Protein AF-A0A7Y4RQL2-F1 (afdb_monomer)

Radius of gyration: 29.41 Å; Cα contacts (8 Å, |Δi|>4): 1124; chains: 1; bounding box: 58×119×72 Å

Mean predicted aligned error: 14.34 Å

pLDDT: mean 85.45, std 18.75, range [24.0, 98.69]

Solvent-accessible surface area (backbone atoms only — not comparable to full-atom values): 28430 Å² total; per-residue (Å²): 133,89,80,91,84,88,82,89,78,91,75,82,89,77,71,89,72,71,66,81,83,72,71,76,50,40,63,59,29,35,27,60,57,38,52,73,63,15,44,59,42,26,51,52,48,31,70,78,33,82,79,41,54,70,37,34,44,52,51,11,51,55,24,45,24,48,59,38,48,69,60,11,48,55,31,29,49,57,40,32,74,76,41,75,80,45,61,69,46,49,52,50,48,25,50,46,26,48,75,69,65,39,31,62,61,17,13,54,42,28,40,76,71,71,36,50,24,60,12,51,42,31,58,64,57,76,54,69,74,45,73,50,52,50,56,73,90,32,30,78,38,58,39,52,81,77,30,65,31,54,25,32,67,34,30,41,66,85,38,83,36,36,29,33,46,19,32,77,30,35,49,31,32,26,10,52,67,49,34,58,76,62,63,46,47,74,42,42,74,53,73,51,74,30,43,49,63,26,71,41,69,37,29,33,28,34,40,65,31,42,33,49,77,31,35,34,39,28,42,38,67,28,34,32,35,84,33,67,84,47,13,69,35,44,48,67,36,77,35,40,24,34,46,10,32,58,59,45,64,66,31,30,28,29,45,22,48,30,55,41,25,43,35,39,29,64,74,73,98,72,82,70,90,91,51,49,77,40,69,36,31,36,50,87,88,30,41,40,27,33,64,31,29,49,61,87,40,79,30,25,30,31,48,25,41,58,59,68,43,83,72,30,20,38,23,43,23,72,69,43,40,63,76,55,65,54,73,72,70,84,71,62,44,83,45,70,40,88,37,42,83,26,64,27,27,66,34,63,39,70,34,44,30,47,78,94,48,71,46,60,66,36,37,24,33,40,62,43,43,36,70,68,59,31,52,69,79,61,33,44,36,35,27,37,36,25,53,38,70,42,41,66,18,22,43,30,45,37,64,83,83,22,31,38,37,40,38,75,24,95,36,75,68,76,74,78,71,72,87,73,83,72,80,89,73,92,67,83,78,76,81,78,76,81,60,63,52,71,69,54,49,50,52,48,51,53,51,52,53,48,29,59,73,71,67,42,29,85,71,44,53,88,49,34,28,76,66,31,42,74,73,56,36,36,69,56,53,41,53,54,50,53,52,45,33,71,75,33,36,60,75,76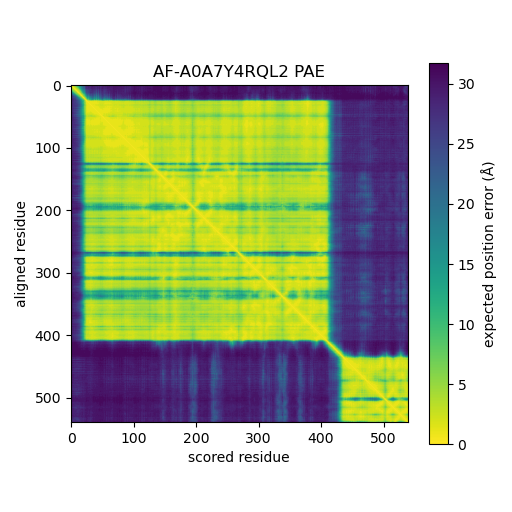,44,78,50,81,65,45,80,48,81,55,101,87,38,47,31,35,37,32,39,31,34,28,73,71,46,44,34,30,38,34,40,29,24,49,72,83,60,28,31,67,43,78,47,80,42,79,110

Structure (mmCIF, N/CA/C/O backbone):
data_AF-A0A7Y4RQL2-F1
#
_entry.id   AF-A0A7Y4RQL2-F1
#
loop_
_atom_site.group_PDB
_atom_site.id
_atom_site.type_symbol
_atom_site.label_atom_id
_atom_site.label_alt_id
_atom_site.label_comp_id
_atom_site.label_asym_id
_atom_site.label_entity_id
_atom_site.label_seq_id
_atom_site.pdbx_PDB_ins_code
_atom_site.Cartn_x
_atom_site.Cartn_y
_atom_site.Cartn_z
_atom_site.occupancy
_atom_site.B_iso_or_equiv
_atom_site.auth_seq_id
_atom_site.auth_comp_id
_atom_site.auth_asym_id
_atom_site.auth_atom_id
_atom_site.pdbx_PDB_model_num
ATOM 1 N N . MET A 1 1 ? 29.238 83.736 -7.636 1.00 33.66 1 MET A N 1
ATOM 2 C CA . MET A 1 1 ? 28.110 84.205 -8.474 1.00 33.66 1 MET A CA 1
ATOM 3 C C . MET A 1 1 ? 27.602 83.033 -9.298 1.00 33.66 1 MET A C 1
ATOM 5 O O . MET A 1 1 ? 28.426 82.498 -10.015 1.00 33.66 1 MET A O 1
ATOM 9 N N . ARG A 1 2 ? 26.288 82.730 -9.211 1.00 33.62 2 ARG A N 1
ATOM 10 C CA . ARG A 1 2 ? 25.437 82.003 -10.197 1.00 33.62 2 ARG A CA 1
ATOM 11 C C . ARG A 1 2 ? 25.857 80.539 -10.494 1.00 33.62 2 ARG A C 1
ATOM 13 O O . ARG A 1 2 ? 27.003 80.298 -10.807 1.00 33.62 2 ARG A O 1
ATOM 20 N N . GLY A 1 3 ? 25.048 79.481 -10.431 1.00 26.36 3 GLY A N 1
ATOM 21 C CA . GLY A 1 3 ? 23.596 79.291 -10.412 1.00 26.36 3 GLY A CA 1
ATOM 22 C C . GLY A 1 3 ? 23.210 78.255 -11.488 1.00 26.36 3 GLY A C 1
ATOM 23 O O . GLY A 1 3 ? 23.439 78.557 -12.649 1.00 26.36 3 GLY A O 1
ATOM 24 N N . LEU A 1 4 ? 22.587 77.128 -11.076 1.00 28.66 4 LEU A N 1
ATOM 25 C CA . LEU A 1 4 ? 21.715 76.196 -11.850 1.00 28.66 4 LEU A CA 1
ATOM 26 C C . LEU A 1 4 ? 22.382 75.427 -13.037 1.00 28.66 4 LEU A C 1
ATOM 28 O O . LEU A 1 4 ? 23.220 75.975 -13.730 1.00 28.66 4 LEU A O 1
ATOM 32 N N . VAL A 1 5 ? 22.136 74.144 -13.352 1.00 25.97 5 VAL A N 1
ATOM 33 C CA . VAL A 1 5 ? 20.875 73.435 -13.661 1.00 25.97 5 VAL A CA 1
ATOM 34 C C . VAL A 1 5 ? 21.114 71.908 -13.638 1.00 25.97 5 VAL A C 1
ATOM 36 O O . VAL A 1 5 ? 22.129 71.427 -14.134 1.00 25.97 5 VAL A O 1
ATOM 39 N N . LEU A 1 6 ? 20.145 71.157 -13.104 1.00 27.53 6 LEU A N 1
ATOM 40 C CA . LEU A 1 6 ? 19.992 69.700 -13.236 1.00 27.53 6 LEU A CA 1
ATOM 41 C C . LEU A 1 6 ? 19.263 69.360 -14.556 1.00 27.53 6 LEU A C 1
ATOM 43 O O . LEU A 1 6 ? 18.378 70.122 -14.949 1.00 27.53 6 LEU A O 1
ATOM 47 N N . PRO A 1 7 ? 19.446 68.158 -15.128 1.00 30.75 7 PRO A N 1
ATOM 48 C CA . PRO A 1 7 ? 18.239 67.395 -15.429 1.00 30.75 7 PRO A CA 1
ATOM 49 C C . PRO A 1 7 ? 18.288 65.937 -14.965 1.00 30.75 7 PRO A C 1
ATOM 51 O O . PRO A 1 7 ? 19.300 65.243 -15.013 1.00 30.75 7 PRO A O 1
ATOM 54 N N . PHE A 1 8 ? 17.108 65.524 -14.516 1.00 26.53 8 PHE A N 1
ATOM 55 C CA . PHE A 1 8 ? 16.658 64.187 -14.165 1.00 26.53 8 PHE A CA 1
ATOM 56 C C . PHE A 1 8 ? 16.840 63.179 -15.311 1.00 26.53 8 PHE A C 1
ATOM 58 O O . PHE A 1 8 ? 16.400 63.435 -16.429 1.00 26.53 8 PHE A O 1
ATOM 65 N N . PHE A 1 9 ? 17.319 61.976 -14.985 1.00 27.70 9 PHE A N 1
ATOM 66 C CA . PHE A 1 9 ? 16.936 60.750 -15.687 1.00 27.70 9 PHE A CA 1
ATOM 67 C C . PHE A 1 9 ? 16.251 59.808 -14.692 1.00 27.70 9 PHE A C 1
ATOM 69 O O . PHE A 1 9 ? 16.848 59.366 -13.712 1.00 27.70 9 PHE A O 1
ATOM 76 N N . LEU A 1 10 ? 14.971 59.535 -14.951 1.00 28.05 10 LEU A N 1
ATOM 77 C CA . LEU A 1 10 ? 14.198 58.466 -14.329 1.00 28.05 10 LEU A CA 1
ATOM 78 C C . LEU A 1 10 ? 14.814 57.121 -14.745 1.00 28.05 10 LEU A C 1
ATOM 80 O O . LEU A 1 10 ? 14.769 56.769 -15.922 1.00 28.05 10 LEU A O 1
ATOM 84 N N . VAL A 1 11 ? 15.322 56.342 -13.789 1.00 29.30 11 VAL A N 1
ATOM 85 C CA . VAL A 1 11 ? 15.482 54.893 -13.964 1.00 29.30 11 VAL A CA 1
ATOM 86 C C . VAL A 1 11 ? 14.458 54.207 -13.073 1.00 29.30 11 VAL A C 1
ATOM 88 O O . VAL A 1 11 ? 14.442 54.367 -11.855 1.00 29.30 11 VAL A O 1
ATOM 91 N N . SER A 1 12 ? 13.558 53.493 -13.739 1.00 29.38 12 SER A N 1
ATOM 92 C CA . SER A 1 12 ? 12.455 52.734 -13.167 1.00 29.38 12 SER A CA 1
ATOM 93 C C . SER A 1 12 ? 12.969 51.729 -12.128 1.00 29.38 12 SER A C 1
ATOM 95 O O . SER A 1 12 ? 13.676 50.782 -12.474 1.00 29.38 12 SER A O 1
ATOM 97 N N . LEU A 1 13 ? 12.591 51.905 -10.856 1.00 34.34 13 LEU A N 1
ATOM 98 C CA . LEU A 1 13 ? 12.684 50.856 -9.839 1.00 34.34 13 LEU A CA 1
ATOM 99 C C . LEU A 1 13 ? 11.625 49.788 -10.154 1.00 34.34 13 LEU A C 1
ATOM 101 O O . LEU A 1 13 ? 10.523 49.791 -9.608 1.00 34.34 13 LEU A O 1
ATOM 105 N N . CYS A 1 14 ? 11.951 48.864 -11.056 1.00 31.36 14 CYS A N 1
ATOM 106 C CA . CYS A 1 14 ? 11.163 47.656 -11.256 1.00 31.36 14 CYS A CA 1
ATOM 107 C C . CYS A 1 14 ? 11.792 46.507 -10.456 1.00 31.36 14 CYS A C 1
ATOM 109 O O . CYS A 1 14 ? 12.733 45.855 -10.893 1.00 31.36 14 CYS A O 1
ATOM 111 N N . GLY A 1 15 ? 11.274 46.332 -9.238 1.00 30.50 15 GLY A N 1
ATOM 112 C CA . GLY A 1 15 ? 11.213 45.085 -8.476 1.00 30.50 15 GLY A CA 1
ATOM 113 C C . GLY A 1 15 ? 12.425 44.151 -8.492 1.00 30.50 15 GLY A C 1
ATOM 114 O O . GLY A 1 15 ? 12.401 43.131 -9.177 1.00 30.50 15 GLY A O 1
ATOM 115 N N . LEU A 1 16 ? 13.364 44.351 -7.563 1.00 33.75 16 LEU A N 1
ATOM 116 C CA . LEU A 1 16 ? 14.040 43.207 -6.946 1.00 33.75 16 LEU A CA 1
ATOM 117 C C . LEU A 1 16 ? 13.018 42.454 -6.078 1.00 33.75 16 LEU A C 1
ATOM 119 O O . LEU A 1 16 ? 12.944 42.634 -4.864 1.00 33.75 16 LEU A O 1
ATOM 123 N N . ARG A 1 17 ? 12.210 41.593 -6.705 1.00 35.00 17 ARG A N 1
ATOM 124 C CA . ARG A 1 17 ? 11.636 40.450 -5.992 1.00 35.00 17 ARG A CA 1
ATOM 125 C C . ARG A 1 17 ? 12.771 39.457 -5.775 1.00 35.00 17 ARG A C 1
ATOM 127 O O . ARG A 1 17 ? 13.161 38.734 -6.683 1.00 35.00 17 ARG A O 1
ATOM 134 N N . THR A 1 18 ? 13.336 39.538 -4.578 1.00 35.41 18 THR A N 1
ATOM 135 C CA . THR A 1 18 ? 14.117 38.517 -3.871 1.00 35.41 18 THR A CA 1
ATOM 136 C C . THR A 1 18 ? 14.206 37.161 -4.590 1.00 35.41 18 THR A C 1
ATOM 138 O O . THR A 1 18 ? 13.285 36.347 -4.579 1.00 35.41 18 THR A O 1
ATOM 141 N N . SER A 1 19 ? 15.381 36.883 -5.156 1.00 43.25 19 SER A N 1
ATOM 142 C CA . SER A 1 19 ? 15.781 35.627 -5.809 1.00 43.25 19 SER A CA 1
ATOM 143 C C . SER A 1 19 ? 15.895 34.419 -4.861 1.00 43.25 19 SER A C 1
ATOM 145 O O . SER A 1 19 ? 16.383 33.364 -5.257 1.00 43.25 19 SER A O 1
ATOM 147 N N . ALA A 1 20 ? 15.399 34.515 -3.625 1.00 36.00 20 ALA A N 1
ATOM 148 C CA . ALA A 1 20 ? 15.410 33.416 -2.658 1.00 36.00 20 ALA A CA 1
ATOM 149 C C . ALA A 1 20 ? 14.490 32.242 -3.065 1.00 36.00 20 ALA A C 1
ATOM 151 O O . ALA A 1 20 ? 14.677 31.122 -2.599 1.00 36.00 20 ALA A O 1
ATOM 152 N N . ALA A 1 21 ? 13.533 32.466 -3.975 1.00 37.69 21 ALA A N 1
ATOM 153 C CA . ALA A 1 21 ? 12.684 31.413 -4.545 1.00 37.69 21 ALA A CA 1
ATOM 154 C C . ALA A 1 21 ? 13.361 30.617 -5.689 1.00 37.69 21 ALA A C 1
ATOM 156 O O . ALA A 1 21 ? 12.809 29.624 -6.159 1.00 37.69 21 ALA A O 1
ATOM 157 N N . GLN A 1 22 ? 14.554 31.026 -6.144 1.00 44.47 22 GLN A N 1
ATOM 158 C CA . GLN A 1 22 ? 15.287 30.427 -7.266 1.00 44.47 22 GLN A CA 1
ATOM 159 C C . GLN A 1 22 ? 16.627 29.813 -6.821 1.00 44.47 22 GLN A C 1
ATOM 161 O O . GLN A 1 22 ? 17.682 30.263 -7.241 1.00 44.47 22 GLN A O 1
ATOM 166 N N . SER A 1 23 ? 16.611 28.780 -5.975 1.00 46.31 23 SER A N 1
ATOM 167 C CA . SER A 1 23 ? 17.584 27.657 -6.035 1.00 46.31 23 SER A CA 1
ATOM 168 C C . SER A 1 23 ? 17.349 26.626 -4.926 1.00 46.31 23 SER A C 1
ATOM 170 O O . SER A 1 23 ? 18.278 26.155 -4.275 1.00 46.31 23 SER A O 1
ATOM 172 N N . ALA A 1 24 ? 16.101 26.203 -4.715 1.00 59.12 24 ALA A N 1
ATOM 173 C CA . ALA A 1 24 ? 15.947 24.876 -4.135 1.00 59.12 24 ALA A CA 1
ATOM 174 C C . ALA A 1 24 ? 16.474 23.875 -5.173 1.00 59.12 24 ALA A C 1
ATOM 176 O O . ALA A 1 24 ? 15.970 23.831 -6.300 1.00 59.12 24 ALA A O 1
ATOM 177 N N . ASP A 1 25 ? 17.524 23.136 -4.816 1.00 87.69 25 ASP A N 1
ATOM 178 C CA . ASP A 1 25 ? 18.032 22.045 -5.641 1.00 87.69 25 ASP A CA 1
ATOM 179 C C . ASP A 1 25 ? 16.885 21.077 -5.988 1.00 87.69 25 ASP A C 1
ATOM 181 O O . ASP A 1 25 ? 16.004 20.813 -5.163 1.00 87.69 25 ASP A O 1
ATOM 185 N N . ALA A 1 26 ? 16.870 20.577 -7.227 1.00 93.81 26 ALA A N 1
ATOM 186 C CA . ALA A 1 26 ? 15.788 19.736 -7.739 1.00 93.81 26 ALA A CA 1
ATOM 187 C C . ALA A 1 26 ? 15.584 18.483 -6.871 1.00 93.81 26 ALA A C 1
ATOM 189 O O . ALA A 1 26 ? 14.448 18.065 -6.639 1.00 93.81 26 ALA A O 1
ATOM 190 N N . GLU A 1 27 ? 16.677 17.930 -6.338 1.00 94.88 27 GLU A N 1
ATOM 191 C CA . GLU A 1 27 ? 16.624 16.781 -5.440 1.00 94.88 27 GLU A CA 1
ATOM 192 C C . GLU A 1 27 ? 16.023 17.159 -4.083 1.00 94.88 27 GLU A C 1
ATOM 194 O O . GLU A 1 27 ? 15.199 16.421 -3.562 1.00 94.88 27 GLU A O 1
ATOM 199 N N . SER A 1 28 ? 16.331 18.337 -3.535 1.00 95.12 28 SER A N 1
ATOM 200 C CA . SER A 1 28 ? 15.707 18.819 -2.291 1.00 95.12 28 SER A CA 1
ATOM 201 C C . SER A 1 28 ? 14.185 18.961 -2.423 1.00 95.12 28 SER A C 1
ATOM 203 O O . SER A 1 28 ? 13.432 18.543 -1.537 1.00 95.12 28 SER A O 1
ATOM 205 N N . LEU A 1 29 ? 13.710 19.485 -3.562 1.00 95.81 29 LEU A N 1
ATOM 206 C CA . LEU A 1 29 ? 12.279 19.541 -3.883 1.00 95.81 29 LEU A CA 1
ATOM 207 C C . LEU A 1 29 ? 11.669 18.138 -3.984 1.00 95.81 29 LEU A C 1
ATOM 209 O O . LEU A 1 29 ? 10.583 17.904 -3.463 1.00 95.81 29 LEU A O 1
ATOM 213 N N . PHE A 1 30 ? 12.368 17.192 -4.609 1.00 95.69 30 PHE A N 1
ATOM 214 C CA . PHE A 1 30 ? 11.920 15.803 -4.707 1.00 95.69 30 PHE A CA 1
ATOM 215 C C . PHE A 1 30 ? 11.833 15.125 -3.334 1.00 95.69 30 PHE A C 1
ATOM 217 O O . PHE A 1 30 ? 10.793 14.565 -2.988 1.00 95.69 30 PHE A O 1
ATOM 224 N N . VAL A 1 31 ? 12.893 15.236 -2.530 1.00 94.69 31 VAL A N 1
ATOM 225 C CA . VAL A 1 31 ? 13.003 14.630 -1.197 1.00 94.69 31 VAL A CA 1
ATOM 226 C C . VAL A 1 31 ? 11.883 15.120 -0.286 1.00 94.69 31 VAL A C 1
ATOM 228 O O . VAL A 1 31 ? 11.281 14.326 0.425 1.00 94.69 31 VAL A O 1
ATOM 231 N N . ARG A 1 32 ? 11.533 16.408 -0.325 1.00 93.31 32 ARG A N 1
ATOM 232 C CA . ARG A 1 32 ? 10.453 16.951 0.516 1.00 93.31 32 ARG A CA 1
ATOM 233 C C . ARG A 1 32 ? 9.037 16.714 -0.024 1.00 93.31 32 ARG A C 1
ATOM 235 O O . ARG A 1 32 ? 8.081 17.238 0.545 1.00 93.31 32 ARG A O 1
ATOM 242 N N . GLY A 1 33 ? 8.896 15.992 -1.136 1.00 94.44 33 GLY A N 1
ATOM 243 C CA . GLY A 1 33 ? 7.604 15.733 -1.769 1.00 94.44 33 GLY A CA 1
ATOM 244 C C . GLY A 1 33 ? 7.046 16.904 -2.576 1.00 94.44 33 GLY A C 1
ATOM 245 O O . GLY A 1 33 ? 5.864 16.890 -2.940 1.00 94.44 33 GLY A O 1
ATOM 246 N N . ASP A 1 34 ? 7.865 17.917 -2.892 1.00 95.25 34 ASP A N 1
ATOM 247 C CA . ASP A 1 34 ? 7.463 19.020 -3.761 1.00 95.25 34 ASP A CA 1
ATOM 248 C C . ASP A 1 34 ? 7.489 18.641 -5.254 1.00 95.25 34 ASP A C 1
ATOM 250 O O . ASP A 1 34 ? 8.185 19.243 -6.068 1.00 95.25 34 ASP A O 1
ATOM 254 N N . PHE A 1 35 ? 6.757 17.587 -5.615 1.00 96.12 35 PHE A N 1
ATOM 255 C CA . PHE A 1 35 ? 6.909 16.894 -6.895 1.00 96.12 35 PHE A CA 1
ATOM 256 C C . PHE A 1 35 ? 6.643 17.745 -8.142 1.00 96.12 35 PHE A C 1
ATOM 258 O O . PHE A 1 35 ? 7.336 17.572 -9.143 1.00 96.12 35 PHE A O 1
ATOM 265 N N . ALA A 1 36 ? 5.700 18.689 -8.090 1.00 94.62 36 ALA A N 1
ATOM 266 C CA . ALA A 1 36 ? 5.451 19.599 -9.208 1.00 94.62 36 ALA A CA 1
ATOM 267 C C . ALA A 1 36 ? 6.645 20.540 -9.443 1.00 94.62 36 ALA A C 1
ATOM 269 O O . ALA A 1 36 ? 7.119 20.678 -10.570 1.00 94.62 36 ALA A O 1
ATOM 270 N N . ALA A 1 37 ? 7.185 21.138 -8.376 1.00 95.69 37 ALA A N 1
ATOM 271 C CA . ALA A 1 37 ? 8.366 21.990 -8.473 1.00 95.69 37 ALA A CA 1
ATOM 272 C C . ALA A 1 37 ? 9.621 21.183 -8.851 1.00 95.69 37 ALA A C 1
ATOM 274 O O . ALA A 1 37 ? 10.414 21.626 -9.686 1.00 95.69 37 ALA A O 1
ATOM 275 N N . ALA A 1 38 ? 9.774 19.980 -8.287 1.00 97.12 38 ALA A N 1
ATOM 276 C CA . ALA A 1 38 ? 10.864 19.061 -8.600 1.00 97.12 38 ALA A CA 1
ATOM 277 C C . ALA A 1 38 ? 10.865 18.683 -10.087 1.00 97.12 38 ALA A C 1
ATOM 279 O O . ALA A 1 38 ? 11.904 18.769 -10.738 1.00 97.12 38 ALA A O 1
ATOM 280 N N . ARG A 1 39 ? 9.698 18.343 -10.652 1.00 97.50 39 ARG A N 1
ATOM 281 C CA . ARG A 1 39 ? 9.529 18.071 -12.086 1.00 97.50 39 ARG A CA 1
ATOM 282 C C . ARG A 1 39 ? 10.037 19.226 -12.939 1.00 97.50 39 ARG A C 1
ATOM 284 O O . ARG A 1 39 ? 10.929 19.013 -13.754 1.00 97.50 39 ARG A O 1
ATOM 291 N N . THR A 1 40 ? 9.544 20.441 -12.701 1.00 97.38 40 THR A N 1
ATOM 292 C CA . THR A 1 40 ? 9.969 21.638 -13.443 1.00 97.38 40 THR A CA 1
ATOM 293 C C . THR A 1 40 ? 11.479 21.875 -13.325 1.00 97.38 40 THR A C 1
ATOM 295 O O . THR A 1 40 ? 12.135 22.322 -14.267 1.00 97.38 40 THR A O 1
ATOM 298 N N . ALA A 1 41 ? 12.074 21.589 -12.165 1.00 97.12 41 ALA A N 1
ATOM 299 C CA . ALA A 1 41 ? 13.514 21.712 -11.966 1.00 97.12 41 ALA A CA 1
ATOM 300 C C . ALA A 1 41 ? 14.314 20.641 -12.736 1.00 97.12 41 ALA A C 1
ATOM 302 O O . ALA A 1 41 ? 15.299 20.981 -13.394 1.00 97.12 41 ALA A O 1
ATOM 303 N N . PHE A 1 42 ? 13.880 19.378 -12.723 1.00 97.56 42 PHE A N 1
ATOM 304 C CA . PHE A 1 42 ? 14.525 18.305 -13.486 1.00 97.56 42 PHE A CA 1
ATOM 305 C C . PHE A 1 42 ? 14.341 18.452 -15.000 1.00 97.56 42 PHE A C 1
ATOM 307 O O . PHE A 1 42 ? 15.278 18.181 -15.745 1.00 97.56 42 PHE A O 1
ATOM 314 N N . GLU A 1 43 ? 13.186 18.929 -15.469 1.00 97.31 43 GLU A N 1
ATOM 315 C CA . GLU A 1 43 ? 12.952 19.234 -16.887 1.00 97.31 43 GLU A CA 1
ATOM 316 C C . GLU A 1 43 ? 13.925 20.303 -17.388 1.00 97.31 43 GLU A C 1
ATOM 318 O O . GLU A 1 43 ? 14.544 20.124 -18.436 1.00 97.31 43 GLU A O 1
ATOM 323 N N . ARG A 1 44 ? 14.153 21.368 -16.606 1.00 96.69 44 ARG A N 1
ATOM 324 C CA . ARG A 1 44 ? 15.170 22.383 -16.929 1.00 96.69 44 ARG A CA 1
ATOM 325 C C . ARG A 1 44 ? 16.579 21.795 -16.984 1.00 96.69 44 ARG A C 1
ATOM 327 O O . ARG A 1 44 ? 17.319 22.095 -17.916 1.00 96.69 44 ARG A O 1
ATOM 334 N N . ARG A 1 45 ? 16.947 20.939 -16.024 1.00 95.56 45 ARG A N 1
ATOM 335 C CA . ARG A 1 45 ? 18.249 20.248 -16.033 1.00 95.56 45 ARG A CA 1
ATOM 336 C C . ARG A 1 45 ? 18.428 19.391 -17.283 1.00 95.56 45 ARG A C 1
ATOM 338 O O . ARG A 1 45 ? 19.456 19.496 -17.943 1.00 95.56 45 ARG A O 1
ATOM 345 N N . LEU A 1 46 ? 17.415 18.602 -17.639 1.00 95.25 46 LEU A N 1
ATOM 346 C CA . LEU A 1 46 ? 17.462 17.719 -18.802 1.00 95.25 46 LEU A CA 1
ATOM 347 C C . LEU A 1 46 ? 17.440 18.492 -20.133 1.00 95.25 46 LEU A C 1
ATOM 349 O O . LEU A 1 46 ? 18.031 18.041 -21.114 1.00 95.25 46 LEU A O 1
ATOM 353 N N . ALA A 1 47 ? 16.791 19.659 -20.173 1.00 95.94 47 ALA A N 1
ATOM 354 C CA . ALA A 1 47 ? 16.820 20.558 -21.324 1.00 95.94 47 ALA A CA 1
ATOM 355 C C . ALA A 1 47 ? 18.221 21.152 -21.551 1.00 95.94 47 ALA A C 1
ATOM 357 O O . ALA A 1 47 ? 18.688 21.178 -22.689 1.00 95.94 47 ALA A O 1
ATOM 358 N N . SER A 1 48 ? 18.902 21.573 -20.478 1.00 95.44 48 SER A N 1
ATOM 359 C CA . SER A 1 48 ? 20.275 22.097 -20.538 1.00 95.44 48 SER A CA 1
ATOM 360 C C . SER A 1 48 ? 21.322 21.008 -20.774 1.00 95.44 48 SER A C 1
ATOM 362 O O . SER A 1 48 ? 22.317 21.243 -21.452 1.00 95.44 48 SER A O 1
ATOM 364 N N . ASN A 1 49 ? 21.107 19.811 -20.227 1.00 94.31 49 ASN A N 1
ATOM 365 C CA . ASN A 1 49 ? 21.974 18.659 -20.412 1.00 94.31 49 ASN A CA 1
ATOM 366 C C . ASN A 1 49 ? 21.148 17.394 -20.681 1.00 94.31 49 ASN A C 1
ATOM 368 O O . ASN A 1 49 ? 20.692 16.712 -19.761 1.00 94.31 49 ASN A O 1
ATOM 372 N N . ARG A 1 50 ? 21.027 17.019 -21.960 1.00 93.62 50 ARG A N 1
ATOM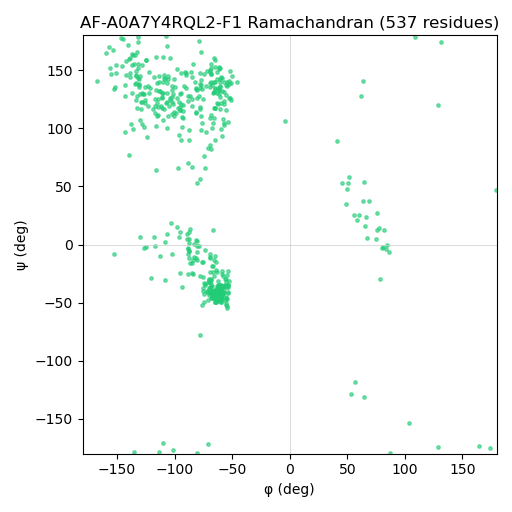 373 C CA . ARG A 1 50 ? 20.277 15.822 -22.367 1.00 93.62 50 ARG A CA 1
ATOM 374 C C . ARG A 1 50 ? 20.875 14.511 -21.847 1.00 93.62 50 ARG A C 1
ATOM 376 O O . ARG A 1 50 ? 20.183 13.496 -21.902 1.00 93.62 50 ARG A O 1
ATOM 383 N N . SER A 1 51 ? 22.115 14.477 -21.360 1.00 92.56 51 SER A N 1
ATOM 384 C CA . SER A 1 51 ? 22.712 13.277 -20.756 1.00 92.56 51 SER A CA 1
ATOM 385 C C . SER A 1 51 ? 22.604 13.236 -19.226 1.00 92.56 51 SER A C 1
ATOM 387 O O . SER A 1 51 ? 23.123 12.299 -18.627 1.00 92.56 51 SER A O 1
ATOM 389 N N . ASP A 1 52 ? 21.895 14.179 -18.586 1.00 95.88 52 ASP A N 1
ATOM 390 C CA . ASP A 1 52 ? 21.662 14.181 -17.132 1.00 95.88 52 ASP A CA 1
ATOM 391 C C . ASP A 1 52 ? 20.812 12.967 -16.705 1.00 95.88 52 ASP A C 1
ATOM 393 O O . ASP A 1 52 ? 19.576 12.989 -16.704 1.00 95.88 52 ASP A O 1
ATOM 397 N N . ALA A 1 53 ? 21.497 11.866 -16.386 1.00 94.75 53 ALA A N 1
ATOM 398 C CA . ALA A 1 53 ? 20.876 10.605 -16.005 1.00 94.75 53 ALA A CA 1
ATOM 399 C C . ALA A 1 53 ? 20.058 10.718 -14.704 1.00 94.75 53 ALA A C 1
ATOM 401 O O . ALA A 1 53 ? 18.904 10.283 -14.727 1.00 94.75 53 ALA A O 1
ATOM 402 N N . PRO A 1 54 ? 20.550 11.342 -13.611 1.00 95.25 54 PRO A N 1
ATOM 403 C CA . PRO A 1 54 ? 19.741 11.565 -12.413 1.00 95.25 54 PRO A CA 1
ATOM 404 C C . PRO A 1 54 ? 18.427 12.302 -12.693 1.00 95.25 54 PRO A C 1
ATOM 406 O O . PRO A 1 54 ? 17.366 11.838 -12.273 1.00 95.25 54 PRO A O 1
ATOM 409 N N . ALA A 1 55 ? 18.464 13.401 -13.460 1.00 96.75 55 ALA A N 1
ATOM 410 C CA . ALA A 1 55 ? 17.249 14.138 -13.807 1.00 96.75 55 ALA A CA 1
ATOM 411 C C . ALA A 1 55 ? 16.271 13.274 -14.618 1.00 96.75 55 ALA A C 1
ATOM 413 O O . ALA A 1 55 ? 15.073 13.255 -14.333 1.00 96.75 55 ALA A O 1
ATOM 414 N N . ARG A 1 56 ? 16.774 12.501 -15.590 1.00 98.00 56 ARG A N 1
ATOM 415 C CA . ARG A 1 56 ? 15.952 11.581 -16.388 1.00 98.00 56 ARG A CA 1
ATOM 416 C C . ARG A 1 56 ? 15.291 10.496 -15.532 1.00 98.00 56 ARG A C 1
ATOM 418 O O . ARG A 1 56 ? 14.100 10.248 -15.709 1.00 98.00 56 ARG A O 1
ATOM 425 N N . ILE A 1 57 ? 16.028 9.876 -14.609 1.00 98.25 57 ILE A N 1
ATOM 426 C CA . ILE A 1 57 ? 15.489 8.851 -13.700 1.00 98.25 57 ILE A CA 1
ATOM 427 C C . ILE A 1 57 ? 14.383 9.456 -12.833 1.00 98.25 57 ILE A C 1
ATOM 429 O O . ILE A 1 57 ? 13.288 8.899 -12.764 1.00 98.25 57 ILE A O 1
ATOM 433 N N . ARG A 1 58 ? 14.621 10.630 -12.235 1.00 97.94 58 ARG A N 1
ATOM 434 C CA . ARG A 1 58 ? 13.629 11.320 -11.399 1.00 97.94 58 ARG A CA 1
ATOM 435 C C . ARG A 1 58 ? 12.368 11.689 -12.178 1.00 97.94 58 ARG A C 1
ATOM 437 O O . ARG A 1 58 ? 11.272 11.442 -11.685 1.00 97.94 58 ARG A O 1
ATOM 444 N N . LEU A 1 59 ? 12.486 12.188 -13.410 1.00 98.62 59 LEU A N 1
ATOM 445 C CA . LEU A 1 59 ? 11.318 12.453 -14.263 1.00 98.62 59 LEU A CA 1
ATOM 446 C C . LEU A 1 59 ? 10.528 11.182 -14.589 1.00 98.62 59 LEU A C 1
ATOM 448 O O . LEU A 1 59 ? 9.297 11.218 -14.552 1.00 98.62 59 LEU A O 1
ATOM 452 N N . GLY A 1 60 ? 11.224 10.071 -14.848 1.00 98.56 60 GLY A N 1
ATOM 453 C CA . GLY A 1 60 ? 10.615 8.760 -15.065 1.00 98.56 60 GLY A CA 1
ATOM 454 C C . GLY A 1 60 ? 9.846 8.246 -13.846 1.00 98.56 60 GLY A C 1
ATOM 455 O O . GLY A 1 60 ? 8.694 7.841 -13.978 1.00 98.56 60 GLY A O 1
ATOM 456 N N . LEU A 1 61 ? 10.439 8.331 -12.651 1.00 98.44 61 LEU A N 1
ATOM 457 C CA . LEU A 1 61 ? 9.786 7.947 -11.394 1.00 98.44 61 LEU A CA 1
ATOM 458 C C . LEU A 1 61 ? 8.574 8.826 -11.086 1.00 98.44 61 LEU A C 1
ATOM 460 O O . LEU A 1 61 ? 7.505 8.307 -10.783 1.00 98.44 61 LEU A O 1
ATOM 464 N N . LEU A 1 62 ? 8.705 10.148 -11.224 1.00 98.38 62 LEU A N 1
ATOM 465 C CA . LEU A 1 62 ? 7.589 11.060 -10.997 1.00 98.38 62 LEU A CA 1
ATOM 466 C C . LEU A 1 62 ? 6.447 10.809 -11.993 1.00 98.38 62 LEU A C 1
ATOM 468 O O . LEU A 1 62 ? 5.282 10.895 -11.622 1.00 98.38 62 LEU A O 1
ATOM 472 N N . ALA A 1 63 ? 6.752 10.523 -13.264 1.00 98.62 63 ALA A N 1
ATOM 473 C CA . ALA A 1 63 ? 5.733 10.158 -14.250 1.00 98.62 63 ALA A CA 1
ATOM 474 C C . ALA A 1 63 ? 5.050 8.824 -13.898 1.00 98.62 63 ALA A C 1
ATOM 476 O O . ALA A 1 63 ? 3.828 8.724 -13.995 1.00 98.62 63 ALA A O 1
ATOM 477 N N . LEU A 1 64 ? 5.809 7.829 -13.424 1.00 98.50 64 LEU A N 1
ATOM 478 C CA . LEU A 1 64 ? 5.264 6.553 -12.958 1.00 98.50 64 LEU A CA 1
ATOM 479 C C . LEU A 1 64 ? 4.320 6.751 -11.763 1.00 98.50 64 LEU A C 1
ATOM 481 O O . LEU A 1 64 ? 3.203 6.228 -11.755 1.00 98.50 64 LEU A O 1
ATOM 485 N N . TRP A 1 65 ? 4.729 7.539 -10.769 1.00 97.75 65 TRP A N 1
ATOM 486 C CA . TRP A 1 65 ? 3.915 7.804 -9.580 1.00 97.75 65 TRP A CA 1
ATOM 487 C C . TRP A 1 65 ? 2.652 8.613 -9.883 1.00 97.75 65 TRP A C 1
ATOM 489 O O . TRP A 1 65 ? 1.675 8.500 -9.154 1.00 97.75 65 TRP A O 1
ATOM 499 N N . GLU A 1 66 ? 2.639 9.373 -10.976 1.00 97.06 66 GLU A N 1
ATOM 500 C CA . GLU A 1 66 ? 1.465 10.081 -11.504 1.00 97.06 66 GLU A CA 1
ATOM 501 C C . GLU A 1 66 ? 0.636 9.244 -12.491 1.00 97.06 66 GLU A C 1
ATOM 503 O O . GLU A 1 66 ? -0.250 9.776 -13.152 1.00 97.06 66 GLU A O 1
ATOM 508 N N . ASN A 1 67 ? 0.921 7.945 -12.629 1.00 96.19 67 ASN A N 1
ATOM 509 C CA . ASN A 1 67 ? 0.255 7.058 -13.588 1.00 96.19 67 ASN A CA 1
ATOM 510 C C . ASN A 1 67 ? 0.374 7.505 -15.065 1.00 96.19 67 ASN A C 1
ATOM 512 O O . ASN A 1 67 ? -0.391 7.060 -15.917 1.00 96.19 67 ASN A O 1
ATOM 516 N N . ARG A 1 68 ? 1.363 8.340 -15.411 1.00 97.50 68 ARG A N 1
ATOM 517 C CA . ARG A 1 68 ? 1.670 8.733 -16.797 1.00 97.50 68 ARG A CA 1
ATOM 518 C C . ARG A 1 68 ? 2.638 7.730 -17.416 1.00 97.50 68 ARG A C 1
ATOM 520 O O . ARG A 1 68 ? 3.820 8.022 -17.609 1.00 97.50 68 ARG A O 1
ATOM 527 N N . LEU A 1 69 ? 2.126 6.526 -17.673 1.00 97.81 69 LEU A N 1
ATOM 528 C CA . LEU A 1 69 ? 2.929 5.341 -17.992 1.00 97.81 69 LEU A CA 1
ATOM 529 C C . LEU A 1 69 ? 3.782 5.499 -19.259 1.00 97.81 69 LEU A C 1
ATOM 531 O O . LEU A 1 69 ? 4.940 5.097 -19.237 1.00 97.81 69 LEU A O 1
ATOM 535 N N . ASP A 1 70 ? 3.280 6.153 -20.307 1.00 98.38 70 ASP A N 1
ATOM 536 C CA . ASP A 1 70 ? 4.044 6.352 -21.551 1.00 98.38 70 ASP A CA 1
ATOM 537 C C . ASP A 1 70 ? 5.232 7.306 -21.353 1.00 98.38 70 ASP A C 1
ATOM 539 O O . ASP A 1 70 ? 6.346 7.050 -21.812 1.00 98.38 70 ASP A O 1
ATOM 543 N N . ALA A 1 71 ? 5.027 8.392 -20.600 1.00 98.44 71 ALA A N 1
ATOM 544 C CA . ALA A 1 71 ? 6.103 9.315 -20.243 1.00 98.44 71 ALA A CA 1
ATOM 545 C C . ALA A 1 71 ? 7.134 8.640 -19.323 1.00 98.44 71 ALA A C 1
ATOM 547 O O . ALA A 1 71 ? 8.341 8.825 -19.496 1.00 98.44 71 ALA A O 1
ATOM 548 N N . ALA A 1 72 ? 6.666 7.834 -18.365 1.00 98.69 72 ALA A N 1
ATOM 549 C CA . ALA A 1 72 ? 7.533 7.046 -17.499 1.00 98.69 72 ALA A CA 1
ATOM 550 C C . ALA A 1 72 ? 8.380 6.058 -18.312 1.00 98.69 72 ALA A C 1
ATOM 552 O O . ALA A 1 72 ? 9.600 6.028 -18.153 1.00 98.69 72 ALA A O 1
ATOM 553 N N . GLU A 1 73 ? 7.756 5.305 -19.221 1.00 98.69 73 GLU A N 1
ATOM 554 C CA . GLU A 1 73 ? 8.428 4.377 -20.129 1.00 98.69 73 GLU A CA 1
ATOM 555 C C . GLU A 1 73 ? 9.503 5.078 -20.956 1.00 98.69 73 GLU A C 1
ATOM 557 O O . GLU A 1 73 ? 10.631 4.590 -21.009 1.00 98.69 73 GLU A O 1
ATOM 562 N N . ALA A 1 74 ? 9.189 6.226 -21.560 1.00 98.44 74 ALA A N 1
ATOM 563 C CA . ALA A 1 74 ? 10.135 6.963 -22.389 1.00 98.44 74 ALA A CA 1
ATOM 564 C C . ALA A 1 74 ? 11.390 7.377 -21.599 1.00 98.44 74 ALA A C 1
ATOM 566 O O . ALA A 1 74 ? 12.518 7.108 -22.022 1.00 98.44 74 ALA A O 1
ATOM 567 N N . HIS A 1 75 ? 11.212 7.988 -20.423 1.00 98.62 75 HIS A N 1
ATOM 568 C CA . HIS A 1 75 ? 12.335 8.406 -19.582 1.00 98.62 75 HIS A CA 1
ATOM 569 C C . HIS A 1 75 ? 13.142 7.218 -19.049 1.00 98.62 75 HIS A C 1
ATOM 571 O O . HIS A 1 75 ? 14.373 7.236 -19.114 1.00 98.62 75 HIS A O 1
ATOM 577 N N . LEU A 1 76 ? 12.467 6.190 -18.532 1.00 98.56 76 LEU A N 1
ATOM 578 C CA . LEU A 1 76 ? 13.119 5.047 -17.895 1.00 98.56 76 LEU A CA 1
ATOM 579 C C . LEU A 1 76 ? 13.795 4.126 -18.912 1.00 98.56 76 LEU A C 1
ATOM 581 O O . LEU A 1 76 ? 14.872 3.616 -18.627 1.00 98.56 76 LEU A O 1
ATOM 585 N N . THR A 1 77 ? 13.237 3.966 -20.114 1.00 98.50 77 THR A N 1
ATOM 586 C CA . THR A 1 77 ? 13.891 3.218 -21.200 1.00 98.50 77 THR A CA 1
ATOM 587 C C . THR A 1 77 ? 15.163 3.932 -21.638 1.00 98.50 77 THR A C 1
ATOM 589 O O . THR A 1 77 ? 16.215 3.309 -21.717 1.00 98.50 77 THR A O 1
ATOM 592 N N . ALA A 1 78 ? 15.116 5.254 -21.830 1.00 97.81 78 ALA A N 1
ATOM 593 C CA . ALA A 1 78 ? 16.313 6.025 -22.158 1.00 97.81 78 ALA A CA 1
ATOM 594 C C . ALA A 1 78 ? 17.376 5.970 -21.042 1.00 97.81 78 ALA A C 1
ATOM 596 O O . ALA A 1 78 ? 18.569 5.914 -21.336 1.00 97.81 78 ALA A O 1
ATOM 597 N N . ALA A 1 79 ? 16.967 5.956 -19.768 1.00 98.06 79 ALA A N 1
ATOM 598 C CA . ALA A 1 79 ? 17.887 5.750 -18.648 1.00 98.06 79 ALA A CA 1
ATOM 599 C C . ALA A 1 79 ? 18.477 4.328 -18.642 1.00 98.06 79 ALA A C 1
ATOM 601 O O . ALA A 1 79 ? 19.670 4.168 -18.409 1.00 98.06 79 ALA A O 1
ATOM 602 N N . HIS A 1 80 ? 17.670 3.312 -18.954 1.00 97.81 80 HIS A N 1
ATOM 603 C CA . HIS A 1 80 ? 18.104 1.917 -19.026 1.00 97.81 80 HIS A CA 1
ATOM 604 C C . HIS A 1 80 ? 19.077 1.659 -20.181 1.00 97.81 80 HIS A C 1
ATOM 606 O O . HIS A 1 80 ? 20.017 0.891 -20.026 1.00 97.81 80 HIS A O 1
ATOM 612 N N . THR A 1 81 ? 18.893 2.323 -21.324 1.00 97.38 81 THR A N 1
ATOM 613 C CA . THR A 1 81 ? 19.850 2.265 -22.438 1.00 97.38 81 THR A CA 1
ATOM 614 C C . THR A 1 81 ? 21.206 2.853 -22.047 1.00 97.38 81 THR A C 1
ATOM 616 O O . THR A 1 81 ? 22.235 2.355 -22.493 1.00 97.38 81 THR A O 1
ATOM 619 N N . ALA A 1 82 ? 21.220 3.902 -21.218 1.00 96.19 82 ALA A N 1
ATOM 620 C CA . ALA A 1 82 ? 22.455 4.527 -20.747 1.00 96.19 82 ALA A CA 1
ATOM 621 C C . ALA A 1 82 ? 23.169 3.698 -19.664 1.00 96.19 82 ALA A C 1
ATOM 623 O O . ALA A 1 82 ? 24.394 3.634 -19.655 1.00 96.19 82 ALA A O 1
ATOM 624 N N . ASP A 1 83 ? 22.411 3.065 -18.767 1.00 97.06 83 ASP A N 1
ATOM 625 C CA . ASP A 1 83 ? 22.921 2.148 -17.747 1.00 97.06 83 ASP A CA 1
ATOM 626 C C . ASP A 1 83 ? 21.932 0.992 -17.538 1.00 97.06 83 ASP A C 1
ATOM 628 O O . ASP A 1 83 ? 20.946 1.084 -16.795 1.00 97.06 83 ASP A O 1
ATOM 632 N N . SER A 1 84 ? 22.214 -0.129 -18.202 1.00 95.81 84 SER A N 1
ATOM 633 C CA . SER A 1 84 ? 21.356 -1.310 -18.156 1.00 95.81 84 SER A CA 1
ATOM 634 C C . SER A 1 84 ? 21.475 -2.086 -16.843 1.00 95.81 84 SER A C 1
ATOM 636 O O . SER A 1 84 ? 20.599 -2.897 -16.533 1.00 95.81 84 SER A O 1
ATOM 638 N N . ALA A 1 85 ? 22.510 -1.826 -16.038 1.00 95.25 85 ALA A N 1
ATOM 639 C CA . ALA A 1 85 ? 22.709 -2.450 -14.736 1.00 95.25 85 ALA A CA 1
ATOM 640 C C . ALA A 1 85 ? 21.949 -1.721 -13.616 1.00 95.25 85 ALA A C 1
ATOM 642 O O . ALA A 1 85 ? 21.732 -2.307 -12.549 1.00 95.25 85 ALA A O 1
ATOM 643 N N . ASN A 1 86 ? 21.489 -0.485 -13.853 1.00 96.44 86 ASN A N 1
ATOM 644 C CA . ASN A 1 86 ? 20.798 0.320 -12.852 1.00 96.44 86 ASN A CA 1
ATOM 645 C C . ASN A 1 86 ? 19.533 -0.373 -12.312 1.00 96.44 86 ASN A C 1
ATOM 647 O O . ASN A 1 86 ? 18.491 -0.469 -12.970 1.00 96.44 86 ASN A O 1
ATOM 651 N N . ARG A 1 87 ? 19.608 -0.845 -11.064 1.00 95.06 87 ARG A N 1
ATOM 652 C CA . ARG A 1 87 ? 18.533 -1.623 -10.438 1.00 95.06 87 ARG A CA 1
ATOM 653 C C . ARG A 1 87 ? 17.279 -0.795 -10.142 1.00 95.06 87 ARG A C 1
ATOM 655 O O . ARG A 1 87 ? 16.185 -1.348 -10.213 1.00 95.06 87 ARG A O 1
ATOM 662 N N . GLU A 1 88 ? 17.404 0.496 -9.823 1.00 94.12 88 GLU A N 1
ATOM 663 C CA . GLU A 1 88 ? 16.258 1.398 -9.600 1.00 94.12 88 GLU A CA 1
ATOM 664 C C . GLU A 1 88 ? 15.448 1.558 -10.890 1.00 94.12 88 GLU A C 1
ATOM 666 O O . GLU A 1 88 ? 14.237 1.338 -10.889 1.00 94.12 88 GLU A O 1
ATOM 671 N N . VAL A 1 89 ? 16.131 1.817 -12.009 1.00 98.12 89 VAL A N 1
ATOM 672 C CA . VAL A 1 89 ? 15.503 1.931 -13.332 1.00 98.12 89 VAL A CA 1
ATOM 673 C C . VAL A 1 89 ? 14.830 0.624 -13.740 1.00 98.12 89 VAL A C 1
ATOM 675 O O . VAL A 1 89 ? 13.683 0.638 -14.180 1.00 98.12 89 VAL A O 1
ATOM 678 N N . ARG A 1 90 ? 15.493 -0.523 -13.547 1.00 97.88 90 ARG A N 1
ATOM 679 C CA . ARG A 1 90 ? 14.910 -1.839 -13.862 1.00 97.88 90 ARG A CA 1
ATOM 680 C C . ARG A 1 90 ? 13.679 -2.153 -13.014 1.00 97.88 90 ARG A C 1
ATOM 682 O O . ARG A 1 90 ? 12.705 -2.682 -13.542 1.00 97.88 90 ARG A O 1
ATOM 689 N N . ASN A 1 91 ? 13.704 -1.813 -11.722 1.00 96.50 91 ASN A N 1
ATOM 690 C CA . ASN A 1 91 ? 12.535 -1.935 -10.848 1.00 96.50 91 ASN A CA 1
ATOM 691 C C . ASN A 1 91 ? 11.376 -1.066 -11.349 1.00 96.50 91 ASN A C 1
ATOM 693 O O . ASN A 1 91 ? 10.252 -1.551 -11.438 1.00 96.50 91 ASN A O 1
ATOM 697 N N . ALA A 1 92 ? 11.653 0.191 -11.700 1.00 97.94 92 ALA A N 1
ATOM 698 C CA . ALA A 1 92 ? 10.641 1.115 -12.194 1.00 97.94 92 ALA A CA 1
ATOM 699 C C . ALA A 1 92 ? 10.070 0.675 -13.553 1.00 97.94 92 ALA A C 1
ATOM 701 O O . ALA A 1 92 ? 8.861 0.727 -13.746 1.00 97.94 92 ALA A O 1
ATOM 702 N N . LEU A 1 93 ? 10.900 0.171 -14.474 1.00 98.50 93 LEU A N 1
ATOM 703 C CA . LEU A 1 93 ? 10.433 -0.398 -15.744 1.00 98.50 93 LEU A CA 1
ATOM 704 C C . LEU A 1 93 ? 9.565 -1.642 -15.540 1.00 98.50 93 LEU A C 1
ATOM 706 O O . LEU A 1 93 ? 8.558 -1.791 -16.228 1.00 98.50 93 LEU A O 1
ATOM 710 N N . ALA A 1 94 ? 9.921 -2.521 -14.595 1.00 98.06 94 ALA A N 1
ATOM 711 C CA . ALA A 1 94 ? 9.103 -3.691 -14.279 1.00 98.06 94 ALA A CA 1
ATOM 712 C C . ALA A 1 94 ? 7.696 -3.270 -13.825 1.00 98.06 94 ALA A C 1
ATOM 714 O O . ALA A 1 94 ? 6.709 -3.850 -14.275 1.00 98.06 94 ALA A O 1
ATOM 715 N N . GLU A 1 95 ? 7.612 -2.220 -13.006 1.00 97.81 95 GLU A N 1
ATOM 716 C CA . GLU A 1 95 ? 6.348 -1.646 -12.543 1.00 97.81 95 GLU A CA 1
ATOM 717 C C . GLU A 1 95 ? 5.564 -0.953 -13.668 1.00 97.81 95 GLU A C 1
ATOM 719 O O . GLU A 1 95 ? 4.359 -1.157 -13.798 1.00 97.81 95 GLU A O 1
ATOM 724 N N . VAL A 1 96 ? 6.235 -0.193 -14.545 1.00 98.31 96 VAL A N 1
ATOM 725 C CA . VAL A 1 96 ? 5.605 0.389 -15.745 1.00 98.31 96 VAL A CA 1
ATOM 726 C C . VAL A 1 96 ? 4.949 -0.710 -16.583 1.00 98.31 96 VAL A C 1
ATOM 728 O O . VAL A 1 96 ? 3.772 -0.600 -16.923 1.00 98.31 96 VAL A O 1
ATOM 731 N N . ARG A 1 97 ? 5.676 -1.796 -16.884 1.00 97.19 97 ARG A N 1
ATOM 732 C CA . ARG A 1 97 ? 5.152 -2.917 -17.683 1.00 97.19 97 ARG A CA 1
ATOM 733 C C . ARG A 1 97 ? 4.009 -3.638 -16.988 1.00 97.19 97 ARG A C 1
ATOM 735 O O . ARG A 1 97 ? 3.031 -3.985 -17.648 1.00 97.19 97 ARG A O 1
ATOM 742 N N . TYR A 1 98 ? 4.106 -3.821 -15.672 1.00 95.50 98 TYR A N 1
ATOM 743 C CA . TYR A 1 98 ? 3.033 -4.393 -14.866 1.00 95.50 98 TYR A CA 1
ATOM 744 C C . TYR A 1 98 ? 1.756 -3.542 -14.970 1.00 95.50 98 TYR A C 1
ATOM 746 O O . TYR A 1 98 ? 0.695 -4.050 -15.327 1.00 95.50 98 TYR A O 1
ATOM 754 N N . ARG A 1 99 ? 1.849 -2.222 -14.784 1.00 94.69 99 ARG A N 1
ATOM 755 C CA . ARG A 1 99 ? 0.687 -1.316 -14.857 1.00 94.69 99 ARG A CA 1
ATOM 756 C C . ARG A 1 99 ? 0.129 -1.146 -16.270 1.00 94.69 99 ARG A C 1
ATOM 758 O O . ARG A 1 99 ? -1.078 -0.980 -16.425 1.00 94.69 99 ARG A O 1
ATOM 765 N N . GLN A 1 100 ? 0.973 -1.267 -17.294 1.00 94.44 100 GLN A N 1
ATOM 766 C CA . GLN A 1 100 ? 0.561 -1.360 -18.701 1.00 94.44 100 GLN A CA 1
ATOM 767 C C . GLN A 1 100 ? -0.061 -2.723 -19.057 1.00 94.44 100 GLN A C 1
ATOM 769 O O . GLN A 1 100 ? -0.508 -2.907 -20.188 1.00 94.44 100 GLN A O 1
ATOM 774 N N . ARG A 1 101 ? -0.085 -3.688 -18.123 1.00 92.94 101 ARG A N 1
ATOM 775 C CA . ARG A 1 101 ? -0.541 -5.073 -18.336 1.00 92.94 101 ARG A CA 1
ATOM 776 C C . ARG A 1 101 ? 0.263 -5.821 -19.409 1.00 92.94 101 ARG A C 1
ATOM 778 O O . ARG A 1 101 ? -0.215 -6.782 -20.005 1.00 92.94 101 ARG A O 1
ATOM 785 N N . ARG A 1 102 ? 1.512 -5.405 -19.643 1.00 94.06 102 ARG A N 1
ATOM 786 C CA . ARG A 1 102 ? 2.478 -6.063 -20.539 1.00 94.06 102 ARG A CA 1
ATOM 787 C C . ARG A 1 102 ? 3.182 -7.182 -19.770 1.00 94.06 102 ARG A C 1
ATOM 789 O O . ARG A 1 102 ? 4.371 -7.093 -19.461 1.00 94.06 102 ARG A O 1
ATOM 796 N N . TRP A 1 103 ? 2.420 -8.218 -19.408 1.00 93.38 103 TRP A N 1
ATOM 797 C CA . TRP A 1 103 ? 2.837 -9.242 -18.442 1.00 93.38 103 TRP A CA 1
ATOM 798 C C . TRP A 1 103 ? 4.119 -9.977 -18.826 1.00 93.38 103 TRP A C 1
ATOM 800 O O . TRP A 1 103 ? 4.985 -10.147 -17.975 1.00 93.38 103 TRP A O 1
ATOM 810 N N . ALA A 1 104 ? 4.292 -10.333 -20.101 1.00 93.94 104 ALA A N 1
ATOM 811 C CA . ALA A 1 104 ? 5.495 -11.019 -20.575 1.00 93.94 104 ALA A CA 1
ATOM 812 C C . ALA A 1 104 ? 6.774 -10.179 -20.379 1.00 93.94 104 ALA A C 1
ATOM 814 O O . ALA A 1 104 ? 7.798 -10.684 -19.918 1.00 93.94 104 ALA A O 1
ATOM 815 N N . GLU A 1 105 ? 6.712 -8.877 -20.660 1.00 95.88 105 GLU A N 1
ATOM 816 C CA . GLU A 1 105 ? 7.848 -7.968 -20.465 1.00 95.88 105 GLU A CA 1
ATOM 817 C C . GLU A 1 105 ? 8.113 -7.703 -18.982 1.00 95.88 105 GLU A C 1
ATOM 819 O O . GLU A 1 105 ? 9.262 -7.708 -18.534 1.00 95.88 105 GLU A O 1
ATOM 824 N N . ALA A 1 106 ? 7.049 -7.531 -18.193 1.00 96.38 106 ALA A N 1
ATOM 825 C CA . ALA A 1 106 ? 7.159 -7.426 -16.744 1.00 96.38 106 ALA A CA 1
ATOM 826 C C . ALA A 1 106 ? 7.773 -8.703 -16.138 1.00 96.38 106 ALA A C 1
ATOM 828 O O . ALA A 1 106 ? 8.618 -8.609 -15.245 1.00 96.38 106 ALA A O 1
ATOM 829 N N . ALA A 1 107 ? 7.416 -9.888 -16.643 1.00 96.69 107 ALA A N 1
ATOM 830 C CA . ALA A 1 107 ? 7.994 -11.164 -16.236 1.00 96.69 107 ALA A CA 1
ATOM 831 C C . ALA A 1 107 ? 9.497 -11.219 -16.534 1.00 96.69 107 ALA A C 1
ATOM 833 O O . ALA A 1 107 ? 10.289 -11.543 -15.649 1.00 96.69 107 ALA A O 1
ATOM 834 N N . GLN A 1 108 ? 9.913 -10.836 -17.746 1.00 96.75 108 GLN A N 1
ATOM 835 C CA . GLN A 1 108 ? 11.325 -10.807 -18.133 1.00 96.75 108 GLN A CA 1
ATOM 836 C C . GLN A 1 108 ? 12.147 -9.879 -17.226 1.00 96.75 108 GLN A C 1
ATOM 838 O O . GLN A 1 108 ? 13.206 -10.273 -16.724 1.00 96.75 108 GLN A O 1
ATOM 843 N N . LEU A 1 109 ? 11.648 -8.667 -16.967 1.00 96.81 109 LEU A N 1
ATOM 844 C CA . LEU A 1 109 ? 12.311 -7.707 -16.083 1.00 96.81 109 LEU A CA 1
ATOM 845 C C . LEU A 1 109 ? 12.406 -8.232 -14.645 1.00 96.81 109 LEU A C 1
ATOM 847 O O . LEU A 1 109 ? 13.482 -8.172 -14.047 1.00 96.81 109 LEU A O 1
ATOM 851 N N . ASN A 1 110 ? 11.321 -8.800 -14.105 1.00 96.75 110 ASN A N 1
ATOM 852 C CA . ASN A 1 110 ? 11.309 -9.380 -12.759 1.00 96.75 110 ASN A CA 1
ATOM 853 C C . ASN A 1 110 ? 12.257 -10.580 -12.636 1.00 96.75 110 ASN A C 1
ATOM 855 O O . ASN A 1 110 ? 12.996 -10.667 -11.654 1.00 96.75 110 ASN A O 1
ATOM 859 N N . ARG A 1 111 ? 12.331 -11.451 -13.650 1.00 96.12 111 ARG A N 1
ATOM 860 C CA . ARG A 1 111 ? 13.284 -12.569 -13.672 1.00 96.12 111 ARG A CA 1
ATOM 861 C C . ARG A 1 111 ? 14.720 -12.061 -13.606 1.00 96.12 111 ARG A C 1
ATOM 863 O O . ARG A 1 111 ? 15.499 -12.516 -12.775 1.00 96.12 111 ARG A O 1
ATOM 870 N N . GLY A 1 112 ? 15.046 -11.043 -14.402 1.00 95.25 112 GLY A N 1
ATOM 871 C CA . GLY A 1 112 ? 16.362 -10.410 -14.372 1.00 95.25 112 GLY A CA 1
ATOM 872 C C . GLY A 1 112 ? 16.680 -9.657 -13.068 1.00 95.25 112 GLY A C 1
ATOM 873 O O . GLY A 1 112 ? 17.851 -9.377 -12.813 1.00 95.25 112 GLY A O 1
ATOM 874 N N . LEU A 1 113 ? 15.672 -9.313 -12.262 1.00 94.81 113 LEU A N 1
ATOM 875 C CA . LEU A 1 113 ? 15.813 -8.721 -10.925 1.00 94.81 113 LEU A CA 1
ATOM 876 C C . LEU A 1 113 ? 15.938 -9.776 -9.810 1.00 94.81 113 LEU A C 1
ATOM 878 O O . LEU A 1 113 ? 16.026 -9.401 -8.638 1.00 94.81 113 LEU A O 1
ATOM 882 N N . GLY A 1 114 ? 15.937 -11.068 -10.160 1.00 94.75 114 GLY A N 1
ATOM 883 C CA . GLY A 1 114 ? 15.977 -12.187 -9.217 1.00 94.75 114 GLY A CA 1
ATOM 884 C C . GLY A 1 114 ? 14.618 -12.547 -8.607 1.00 94.75 114 GLY A C 1
ATOM 885 O O . GLY A 1 114 ? 14.570 -13.299 -7.641 1.00 94.75 114 GLY A O 1
ATOM 886 N N . ARG A 1 115 ? 13.507 -12.029 -9.147 1.00 94.50 115 ARG A N 1
ATOM 887 C CA . ARG A 1 115 ? 12.141 -12.272 -8.651 1.00 94.50 115 ARG A CA 1
ATOM 888 C C . ARG A 1 115 ? 11.463 -13.384 -9.451 1.00 94.50 115 ARG A C 1
ATOM 890 O O . ARG A 1 115 ? 10.518 -13.131 -10.198 1.00 94.50 115 ARG A O 1
ATOM 897 N N . GLY A 1 116 ? 11.987 -14.605 -9.326 1.00 96.00 116 GLY A N 1
ATOM 898 C CA . GLY A 1 116 ? 11.531 -15.776 -10.090 1.00 96.00 116 GLY A CA 1
ATOM 899 C C . GLY A 1 116 ? 10.033 -16.048 -9.935 1.00 96.00 116 GLY A C 1
ATOM 900 O O . GLY A 1 116 ? 9.317 -16.053 -10.928 1.00 96.00 116 GLY A O 1
ATOM 901 N N . ALA A 1 117 ? 9.541 -16.133 -8.695 1.00 95.94 117 ALA A N 1
ATOM 902 C CA . ALA A 1 117 ? 8.129 -16.413 -8.415 1.00 95.94 117 ALA A CA 1
ATOM 903 C C . ALA A 1 117 ? 7.170 -15.361 -9.008 1.00 95.94 117 ALA A C 1
ATOM 905 O O . ALA A 1 117 ? 6.129 -15.704 -9.568 1.00 95.94 117 ALA A O 1
ATOM 906 N N . MET A 1 118 ? 7.534 -14.073 -8.943 1.00 95.38 118 MET A N 1
ATOM 907 C CA . MET A 1 118 ? 6.777 -13.007 -9.608 1.00 95.38 118 MET A CA 1
ATOM 908 C C . MET A 1 118 ? 6.808 -13.168 -11.129 1.00 95.38 118 MET A C 1
ATOM 910 O O . MET A 1 118 ? 5.780 -13.028 -11.783 1.00 95.38 118 MET A O 1
ATOM 914 N N . ALA A 1 119 ? 7.976 -13.457 -11.705 1.00 96.38 119 ALA A N 1
ATOM 915 C CA . ALA A 1 119 ? 8.112 -13.636 -13.144 1.00 96.38 119 ALA A CA 1
ATOM 916 C C . ALA A 1 119 ? 7.281 -14.814 -13.662 1.00 96.38 119 ALA A C 1
ATOM 918 O O . ALA A 1 119 ? 6.604 -14.675 -14.676 1.00 96.38 119 ALA A O 1
ATOM 919 N N . ASP A 1 120 ? 7.293 -15.938 -12.951 1.00 96.00 120 ASP A N 1
ATOM 920 C CA . ASP A 1 120 ? 6.546 -17.135 -13.331 1.00 96.00 120 ASP A CA 1
ATOM 921 C C . ASP A 1 120 ? 5.036 -16.900 -13.210 1.00 96.00 120 ASP A C 1
ATOM 923 O O . ASP A 1 120 ? 4.295 -17.241 -14.131 1.00 96.00 120 ASP A O 1
ATOM 927 N N . LYS A 1 121 ? 4.590 -16.191 -12.159 1.00 95.94 121 LYS A N 1
ATOM 928 C CA . LYS A 1 121 ? 3.203 -15.708 -12.046 1.00 95.94 121 LYS A CA 1
ATOM 929 C C . LYS A 1 121 ? 2.789 -14.894 -13.271 1.00 95.94 121 LYS A C 1
ATOM 931 O O . LYS A 1 121 ? 1.756 -15.160 -13.874 1.00 95.94 121 LYS A O 1
ATOM 936 N N . LEU A 1 122 ? 3.575 -13.881 -13.627 1.00 94.88 122 LEU A N 1
ATOM 937 C CA . LEU A 1 122 ? 3.242 -12.983 -14.734 1.00 94.88 122 LEU A CA 1
ATOM 938 C C . LEU A 1 122 ? 3.306 -13.677 -16.100 1.00 94.88 122 LEU A C 1
ATOM 940 O O . LEU A 1 122 ? 2.558 -13.305 -16.998 1.00 94.88 122 LEU A O 1
ATOM 944 N N . ALA A 1 123 ? 4.179 -14.671 -16.265 1.00 93.50 123 ALA A N 1
ATOM 945 C CA . ALA A 1 123 ? 4.271 -15.448 -17.497 1.00 93.50 123 ALA A CA 1
ATOM 946 C C . ALA A 1 123 ? 3.069 -16.390 -17.695 1.00 93.50 123 ALA A C 1
ATOM 948 O O . ALA A 1 123 ? 2.679 -16.632 -18.835 1.00 93.50 123 ALA A O 1
ATOM 949 N N . ASP A 1 124 ? 2.489 -16.905 -16.607 1.00 91.81 124 ASP A N 1
ATOM 950 C CA . ASP A 1 124 ? 1.351 -17.833 -16.649 1.00 91.81 124 ASP A CA 1
ATOM 951 C C . ASP A 1 124 ? -0.013 -17.131 -16.761 1.00 91.81 124 ASP A C 1
ATOM 953 O O . ASP A 1 124 ? -0.964 -17.701 -17.300 1.00 91.81 124 ASP A O 1
ATOM 957 N N . ILE A 1 125 ? -0.133 -15.878 -16.300 1.00 85.31 125 ILE A N 1
ATOM 958 C CA . ILE A 1 125 ? -1.357 -15.079 -16.478 1.00 85.31 125 ILE A CA 1
ATOM 959 C C . ILE A 1 125 ? -1.508 -14.711 -17.965 1.00 85.31 125 ILE A C 1
ATOM 961 O O . ILE A 1 125 ? -1.096 -13.650 -18.430 1.00 85.31 125 ILE A O 1
ATOM 965 N N . SER A 1 126 ? -2.121 -15.620 -18.720 1.00 65.75 126 SER A N 1
ATOM 966 C CA . SER A 1 126 ? -2.415 -15.473 -20.149 1.00 65.75 126 SER A CA 1
ATOM 967 C C . SER A 1 126 ? -3.730 -14.732 -20.406 1.00 65.75 126 SER A C 1
ATOM 969 O O . SER A 1 126 ? -3.903 -14.108 -21.453 1.00 65.75 126 SER A O 1
ATOM 971 N N . ALA A 1 127 ? -4.656 -14.759 -19.441 1.00 70.75 127 ALA A N 1
ATOM 972 C CA . ALA A 1 127 ? -5.909 -14.024 -19.518 1.00 70.75 127 ALA A CA 1
ATOM 973 C C . ALA A 1 127 ? -5.688 -12.535 -19.191 1.00 70.75 127 ALA A C 1
ATOM 975 O O . ALA A 1 127 ? -5.037 -12.216 -18.191 1.00 70.75 127 ALA A O 1
ATOM 976 N N . PRO A 1 128 ? -6.251 -11.600 -19.978 1.00 79.50 128 PRO A N 1
ATOM 977 C CA . PRO A 1 128 ? -6.173 -10.187 -19.645 1.00 79.50 128 PRO A CA 1
ATOM 978 C C . PRO A 1 128 ? -6.904 -9.912 -18.328 1.00 79.50 128 PRO A C 1
ATOM 980 O O . PRO A 1 128 ? -7.983 -10.456 -18.077 1.00 79.50 128 PRO A O 1
ATOM 983 N N . LEU A 1 129 ? -6.349 -9.009 -17.515 1.00 86.88 129 LEU A N 1
ATOM 984 C CA . LEU A 1 129 ? -7.062 -8.467 -16.364 1.00 86.88 129 LEU A CA 1
ATOM 985 C C . LEU A 1 129 ? -8.233 -7.622 -16.874 1.00 86.88 129 LEU A C 1
ATOM 987 O O . LEU A 1 129 ? -8.039 -6.507 -17.366 1.00 86.88 129 LEU A O 1
ATOM 991 N N . VAL A 1 130 ? -9.445 -8.158 -16.774 1.00 89.31 130 VAL A N 1
ATOM 992 C CA . VAL A 1 130 ? -10.670 -7.486 -17.228 1.00 89.31 130 VAL A CA 1
ATOM 993 C C . VAL A 1 130 ? -11.510 -7.106 -16.023 1.00 89.31 130 VAL A C 1
ATOM 995 O O . VAL A 1 130 ? -11.844 -7.964 -15.207 1.00 89.31 130 VAL A O 1
ATOM 998 N N . ALA A 1 131 ? -11.870 -5.827 -15.944 1.00 92.69 131 ALA A N 1
ATOM 999 C CA . ALA A 1 131 ? -12.754 -5.281 -14.928 1.00 92.69 131 ALA A CA 1
ATOM 1000 C C . ALA A 1 131 ? -14.124 -4.967 -15.532 1.00 92.69 131 ALA A C 1
ATOM 1002 O O . ALA A 1 131 ? -14.219 -4.317 -16.570 1.00 92.69 131 ALA A O 1
ATOM 1003 N N . THR A 1 132 ? -15.180 -5.433 -14.877 1.00 93.56 132 THR A N 1
ATOM 1004 C CA . THR A 1 132 ? -16.580 -5.199 -15.261 1.00 93.56 132 THR A CA 1
ATOM 1005 C C . THR A 1 132 ? -17.392 -4.869 -14.020 1.00 93.56 132 THR A C 1
ATOM 1007 O O . THR A 1 132 ? -17.011 -5.263 -12.916 1.00 93.56 132 THR A O 1
ATOM 1010 N N . ILE A 1 133 ? -18.499 -4.148 -14.176 1.00 92.44 133 ILE A N 1
ATOM 1011 C CA . ILE A 1 133 ? -19.391 -3.836 -13.061 1.00 92.44 133 ILE A CA 1
ATOM 1012 C C . ILE A 1 133 ? -20.846 -3.853 -13.510 1.00 92.44 133 ILE A C 1
ATOM 1014 O O . ILE A 1 133 ? -21.202 -3.191 -14.480 1.00 92.44 133 ILE A O 1
ATOM 1018 N N . GLU A 1 134 ? -21.672 -4.611 -12.790 1.00 89.12 134 GLU A N 1
ATOM 1019 C CA . GLU A 1 134 ? -23.102 -4.753 -13.061 1.00 89.12 134 GLU A CA 1
ATOM 1020 C C . GLU A 1 134 ? -23.937 -4.523 -11.793 1.00 89.12 134 GLU A C 1
ATOM 1022 O O . GLU A 1 134 ? -23.662 -5.147 -10.767 1.00 89.12 134 GLU A O 1
ATOM 1027 N N . PRO A 1 135 ? -24.977 -3.670 -11.828 1.00 86.44 135 PRO A N 1
ATOM 1028 C CA . PRO A 1 135 ? -25.398 -2.848 -12.964 1.00 86.44 135 PRO A CA 1
ATOM 1029 C C . PRO A 1 135 ? -24.375 -1.745 -13.282 1.00 86.44 135 PRO A C 1
ATOM 1031 O O . PRO A 1 135 ? -23.676 -1.274 -12.387 1.00 86.44 135 PRO A O 1
ATOM 1034 N N . ALA A 1 136 ? -24.341 -1.268 -14.531 1.00 82.88 136 ALA A N 1
ATOM 1035 C CA . ALA A 1 136 ? -23.388 -0.243 -14.991 1.00 82.88 136 ALA A CA 1
ATOM 1036 C C . ALA A 1 136 ? -23.356 1.047 -14.141 1.00 82.88 136 ALA A C 1
ATOM 1038 O O . ALA A 1 136 ? -22.349 1.749 -14.108 1.00 82.88 136 ALA A O 1
ATOM 1039 N N . ARG A 1 137 ? -24.434 1.353 -13.403 1.00 81.12 137 ARG A N 1
ATOM 1040 C CA . ARG A 1 137 ? -24.486 2.477 -12.447 1.00 81.12 137 ARG A CA 1
ATOM 1041 C C . ARG A 1 137 ? -23.543 2.325 -11.242 1.00 81.12 137 ARG A C 1
ATOM 1043 O O . ARG A 1 137 ? -23.336 3.296 -10.522 1.00 81.12 137 ARG A O 1
ATOM 1050 N N . GLY A 1 138 ? -22.998 1.133 -11.013 1.00 89.00 138 GLY A N 1
ATOM 1051 C CA . GLY A 1 138 ? -22.129 0.813 -9.887 1.00 89.00 138 GLY A CA 1
ATOM 1052 C C . GLY A 1 138 ? -22.777 -0.089 -8.835 1.00 89.00 138 GLY A C 1
ATOM 1053 O O . GLY A 1 138 ? -23.947 -0.465 -8.924 1.00 89.00 138 GLY A O 1
ATOM 1054 N N . ALA A 1 139 ? -21.991 -0.423 -7.814 1.00 92.75 139 ALA A N 1
ATOM 1055 C CA . ALA A 1 139 ? -22.367 -1.266 -6.689 1.00 92.75 139 ALA A CA 1
ATOM 1056 C C . ALA A 1 139 ? -21.985 -0.592 -5.365 1.00 92.75 139 ALA A C 1
ATOM 1058 O O . ALA A 1 139 ? -20.876 -0.086 -5.222 1.00 92.75 139 ALA A O 1
ATOM 1059 N N . ARG A 1 140 ? -22.888 -0.624 -4.381 1.00 94.81 140 ARG A N 1
ATOM 1060 C CA . ARG A 1 140 ? -22.602 -0.243 -2.990 1.00 94.81 140 ARG A CA 1
ATOM 1061 C C . ARG A 1 140 ? -22.547 -1.510 -2.148 1.00 94.81 140 ARG A C 1
ATOM 1063 O O . ARG A 1 140 ? -23.517 -2.262 -2.114 1.00 94.81 140 ARG A O 1
ATOM 1070 N N . VAL A 1 141 ? -21.422 -1.735 -1.482 1.00 96.81 141 VAL A N 1
ATOM 1071 C CA . VAL A 1 141 ? -21.158 -2.922 -0.667 1.00 96.81 141 VAL A CA 1
ATOM 1072 C C . VAL A 1 141 ? -20.959 -2.478 0.782 1.00 96.81 141 VAL A C 1
ATOM 1074 O O . VAL A 1 141 ? -19.998 -1.759 1.056 1.00 96.81 141 VAL A O 1
ATOM 1077 N N . PRO A 1 142 ? -21.860 -2.846 1.708 1.00 96.81 142 PRO A N 1
ATOM 1078 C CA . PRO A 1 142 ? -21.742 -2.439 3.101 1.00 96.81 142 PRO A CA 1
ATOM 1079 C C . PRO A 1 142 ? -20.551 -3.121 3.777 1.00 96.81 142 PRO A C 1
ATOM 1081 O O . PRO A 1 142 ? -20.230 -4.277 3.485 1.00 96.81 142 PRO A O 1
ATOM 1084 N N . PHE A 1 143 ? -19.929 -2.413 4.715 1.00 96.00 143 PHE A N 1
ATOM 1085 C CA . PHE A 1 143 ? -18.965 -3.004 5.629 1.00 96.00 143 PHE A CA 1
ATOM 1086 C C . PHE A 1 143 ? -19.675 -3.782 6.738 1.00 96.00 143 PHE A C 1
ATOM 1088 O O . PHE A 1 143 ? -20.773 -3.435 7.177 1.00 96.00 143 PHE A O 1
ATOM 1095 N N . ALA A 1 144 ? -19.039 -4.853 7.202 1.00 93.81 144 ALA A N 1
ATOM 1096 C CA . ALA A 1 144 ? -19.534 -5.673 8.288 1.00 93.81 144 ALA A CA 1
ATOM 1097 C C . ALA A 1 144 ? -19.534 -4.864 9.600 1.00 93.81 144 ALA A C 1
ATOM 1099 O O . ALA A 1 144 ? -18.506 -4.288 9.966 1.00 93.81 144 ALA A O 1
ATOM 1100 N N . PRO A 1 145 ? -20.650 -4.845 10.350 1.00 89.94 145 PRO A N 1
ATOM 1101 C CA . PRO A 1 145 ? -20.731 -4.090 11.592 1.00 89.94 145 PRO A CA 1
ATOM 1102 C C . PRO A 1 145 ? -19.838 -4.696 12.683 1.00 89.94 145 PRO A C 1
ATOM 1104 O O . PRO A 1 145 ? -19.595 -5.912 12.725 1.00 89.94 145 PRO A O 1
ATOM 1107 N N . GLY A 1 146 ? -19.381 -3.835 13.595 1.00 85.81 146 GLY A N 1
ATOM 1108 C CA . GLY A 1 146 ? -18.568 -4.213 14.756 1.00 85.81 146 GLY A CA 1
ATOM 1109 C C . GLY A 1 146 ? -17.107 -4.552 14.440 1.00 85.81 146 GLY A C 1
ATOM 1110 O O . GLY A 1 146 ? -16.380 -4.970 15.337 1.00 85.81 146 GLY A O 1
ATOM 1111 N N . ALA A 1 147 ? -16.669 -4.396 13.189 1.00 86.75 147 ALA A N 1
ATOM 1112 C CA . ALA A 1 147 ? -15.262 -4.474 12.821 1.00 86.75 147 ALA A CA 1
ATOM 1113 C C . ALA A 1 147 ? -14.576 -3.113 13.024 1.00 86.75 147 ALA A C 1
ATOM 1115 O O . ALA A 1 147 ? -15.178 -2.064 12.803 1.00 86.75 147 ALA A O 1
ATOM 1116 N N . VAL A 1 148 ? -13.311 -3.141 13.444 1.00 86.88 148 VAL A N 1
ATOM 1117 C CA . VAL A 1 148 ? -12.445 -1.952 13.499 1.00 86.88 148 VAL A CA 1
ATOM 1118 C C . VAL A 1 148 ? -11.992 -1.576 12.093 1.00 86.88 148 VAL A C 1
ATOM 1120 O O . VAL A 1 148 ? -11.932 -0.401 11.756 1.00 86.88 148 VAL A O 1
ATOM 1123 N N . LEU A 1 149 ? -11.676 -2.585 11.278 1.00 90.38 149 LEU A N 1
ATOM 1124 C CA . LEU A 1 149 ? -11.269 -2.405 9.891 1.00 90.38 149 LEU A CA 1
ATOM 1125 C C . LEU A 1 149 ? -12.447 -2.615 8.935 1.00 90.38 149 LEU A C 1
ATOM 1127 O O . LEU A 1 149 ? -13.339 -3.411 9.244 1.00 90.38 149 LEU A O 1
ATOM 1131 N N . PRO A 1 150 ? -12.462 -1.955 7.761 1.00 92.81 150 PRO A N 1
ATOM 1132 C CA . PRO A 1 150 ? -13.508 -2.182 6.777 1.00 92.81 150 PRO A CA 1
ATOM 1133 C C . PRO A 1 150 ? -13.429 -3.619 6.251 1.00 92.81 150 PRO A C 1
ATOM 1135 O O . PRO A 1 150 ? -12.437 -4.022 5.643 1.00 92.81 150 PRO A O 1
ATOM 1138 N N . VAL A 1 151 ? -14.482 -4.395 6.497 1.00 96.19 151 VAL A N 1
ATOM 1139 C CA . VAL A 1 151 ? -14.599 -5.798 6.079 1.00 96.19 151 VAL A CA 1
ATOM 1140 C C . VAL A 1 151 ? -15.849 -5.950 5.237 1.00 96.19 151 VAL A C 1
ATOM 1142 O O . VAL A 1 151 ? -16.890 -5.423 5.602 1.00 96.19 151 VAL A O 1
ATOM 1145 N N . LEU A 1 152 ? -15.777 -6.671 4.126 1.00 97.31 152 LEU A N 1
ATOM 1146 C CA . LEU A 1 152 ? -16.885 -6.829 3.191 1.00 97.31 152 LEU A CA 1
ATOM 1147 C C . LEU A 1 152 ? -16.992 -8.260 2.663 1.00 97.31 152 LEU A C 1
ATOM 1149 O O . LEU A 1 152 ? -16.040 -9.040 2.709 1.00 97.31 152 LEU A O 1
ATOM 1153 N N . ALA A 1 153 ? -18.174 -8.599 2.155 1.00 98.00 153 ALA A N 1
ATOM 1154 C CA . ALA A 1 153 ? -18.416 -9.872 1.491 1.00 98.00 153 ALA A CA 1
ATOM 1155 C C . ALA A 1 153 ? -17.962 -9.822 0.025 1.00 98.00 153 ALA A C 1
ATOM 1157 O O . ALA A 1 153 ? -18.201 -8.843 -0.688 1.00 98.00 153 ALA A O 1
ATOM 1158 N N . ALA A 1 154 ? -17.355 -10.909 -0.432 1.00 98.19 154 ALA A N 1
ATOM 1159 C CA . ALA A 1 154 ? -16.871 -11.086 -1.792 1.00 98.19 154 ALA A CA 1
ATOM 1160 C C . ALA A 1 154 ? -17.043 -12.541 -2.250 1.00 98.19 154 ALA A C 1
ATOM 1162 O O . ALA A 1 154 ? -17.464 -13.412 -1.485 1.00 98.19 154 ALA A O 1
ATOM 1163 N N . GLN A 1 155 ? -16.697 -12.808 -3.506 1.00 98.38 155 GLN A N 1
ATOM 1164 C CA . GLN A 1 155 ? -16.526 -14.157 -4.032 1.00 98.38 155 GLN A CA 1
ATOM 1165 C C . GLN A 1 155 ? -15.201 -14.266 -4.782 1.00 98.38 155 GLN A C 1
ATOM 1167 O O . GLN A 1 155 ? -14.865 -13.384 -5.572 1.00 98.38 155 GLN A O 1
ATOM 1172 N N . VAL A 1 156 ? -14.468 -15.358 -4.580 1.00 98.31 156 VAL A N 1
ATOM 1173 C CA . VAL A 1 156 ? -13.219 -15.656 -5.294 1.00 98.31 156 VAL A CA 1
ATOM 1174 C C . VAL A 1 156 ? -13.345 -17.033 -5.921 1.00 98.31 156 VAL A C 1
ATOM 1176 O O . VAL A 1 156 ? -13.678 -17.990 -5.227 1.00 98.31 156 VAL A O 1
ATOM 1179 N N . ASN A 1 157 ? -13.151 -17.133 -7.238 1.00 96.50 157 ASN A N 1
ATOM 1180 C CA . ASN A 1 157 ? -13.420 -18.361 -8.000 1.00 96.50 157 ASN A CA 1
ATOM 1181 C C . ASN A 1 157 ? -14.813 -18.969 -7.707 1.00 96.50 157 ASN A C 1
ATOM 1183 O O . ASN A 1 157 ? -14.975 -20.182 -7.665 1.00 96.50 157 ASN A O 1
ATOM 1187 N N . GLY A 1 158 ? -15.825 -18.126 -7.466 1.00 96.69 158 GLY A N 1
ATOM 1188 C CA . GLY A 1 158 ? -17.191 -18.559 -7.134 1.00 96.69 158 GLY A CA 1
ATOM 1189 C C . GLY A 1 158 ? -17.419 -18.979 -5.674 1.00 96.69 158 GLY A C 1
ATOM 1190 O O . GLY A 1 158 ? -18.557 -19.243 -5.296 1.00 96.69 158 GLY A O 1
ATOM 1191 N N . HIS A 1 159 ? -16.385 -18.995 -4.831 1.00 98.25 159 HIS A N 1
ATOM 1192 C CA . HIS A 1 159 ? -16.511 -19.285 -3.402 1.00 98.25 159 HIS A CA 1
ATOM 1193 C C . HIS A 1 159 ? -16.706 -18.003 -2.597 1.00 98.25 159 HIS A C 1
ATOM 1195 O O . HIS A 1 159 ? -15.993 -17.024 -2.816 1.00 98.25 159 HIS A O 1
ATOM 1201 N N . ALA A 1 160 ? -17.632 -18.016 -1.636 1.00 98.19 160 ALA A N 1
ATOM 1202 C CA . ALA A 1 160 ? -17.837 -16.900 -0.718 1.00 98.19 160 ALA A CA 1
ATOM 1203 C C . ALA A 1 160 ? -16.569 -16.604 0.103 1.00 98.19 160 ALA A C 1
ATOM 1205 O O . ALA A 1 160 ? -15.884 -17.524 0.550 1.00 98.19 160 ALA A O 1
ATOM 1206 N N . ALA A 1 161 ? -16.286 -15.318 0.304 1.00 98.19 161 ALA A N 1
ATOM 1207 C CA . ALA A 1 161 ? -15.119 -14.831 1.025 1.00 98.19 161 ALA A CA 1
ATOM 1208 C C . ALA A 1 161 ? -15.460 -13.592 1.861 1.00 98.19 161 ALA A C 1
ATOM 1210 O O . ALA A 1 161 ? -16.247 -12.739 1.445 1.00 98.19 161 ALA A O 1
ATOM 1211 N N . THR A 1 162 ? -14.815 -13.466 3.016 1.00 97.94 162 THR A N 1
ATOM 1212 C CA . THR A 1 162 ? -14.802 -12.256 3.843 1.00 97.94 162 THR A CA 1
ATOM 1213 C C . THR A 1 162 ? -13.476 -11.536 3.639 1.00 97.94 162 THR A C 1
ATOM 1215 O O . THR A 1 162 ? -12.431 -12.050 4.038 1.00 97.94 162 THR A O 1
ATOM 1218 N N . LEU A 1 163 ? -13.500 -10.358 3.016 1.00 98.00 163 LEU A N 1
ATOM 1219 C CA . LEU A 1 163 ? -12.291 -9.616 2.662 1.00 98.00 163 LEU A CA 1
ATOM 1220 C C . LEU A 1 163 ? -12.177 -8.314 3.451 1.00 98.00 163 LEU A C 1
ATOM 1222 O O . LEU A 1 163 ? -13.159 -7.601 3.643 1.00 98.00 163 LEU A O 1
ATOM 1226 N N . LEU A 1 164 ? -10.963 -8.000 3.886 1.00 96.31 164 LEU A N 1
ATOM 1227 C CA . LEU A 1 164 ? -10.605 -6.735 4.523 1.00 96.31 164 LEU A CA 1
ATOM 1228 C C . LEU A 1 164 ? -10.153 -5.719 3.467 1.00 96.31 164 LEU A C 1
ATOM 1230 O O . LEU A 1 164 ? -9.535 -6.114 2.487 1.00 96.31 164 LEU A O 1
ATOM 1234 N N . LEU A 1 165 ? -10.427 -4.427 3.641 1.00 96.56 165 LEU A N 1
ATOM 1235 C CA . LEU A 1 165 ? -9.930 -3.373 2.747 1.00 96.56 165 LEU A CA 1
ATOM 1236 C C . LEU A 1 165 ? -8.667 -2.718 3.323 1.00 96.56 165 LEU A C 1
ATOM 1238 O O . LEU A 1 165 ? -8.721 -2.070 4.370 1.00 96.56 165 LEU A O 1
ATOM 1242 N N . ASP A 1 166 ? -7.545 -2.842 2.614 1.00 95.69 166 ASP A N 1
ATOM 1243 C CA . ASP A 1 166 ? -6.240 -2.323 3.035 1.00 95.69 166 ASP A CA 1
ATOM 1244 C C . ASP A 1 166 ? -5.492 -1.674 1.860 1.00 95.69 166 ASP A C 1
ATOM 1246 O O . ASP A 1 166 ? -4.925 -2.355 1.008 1.00 95.69 166 ASP A O 1
ATOM 1250 N N . THR A 1 167 ? -5.454 -0.343 1.807 1.00 95.81 167 THR A N 1
ATOM 1251 C CA . THR A 1 167 ? -4.671 0.396 0.798 1.00 95.81 167 THR A CA 1
ATOM 1252 C C . THR A 1 167 ? -3.153 0.269 0.983 1.00 95.81 167 THR A C 1
ATOM 1254 O O . THR A 1 167 ? -2.401 0.637 0.079 1.00 95.81 167 THR A O 1
ATOM 1257 N N . GLY A 1 168 ? -2.691 -0.284 2.110 1.00 92.50 168 GLY A N 1
ATOM 1258 C CA . GLY A 1 168 ? -1.316 -0.724 2.341 1.00 92.50 168 GLY A CA 1
ATOM 1259 C C . GLY A 1 168 ? -0.981 -2.084 1.713 1.00 92.50 168 GLY A C 1
ATOM 1260 O O . GLY A 1 168 ? 0.161 -2.529 1.812 1.00 92.50 168 GLY A O 1
ATOM 1261 N N . ALA A 1 169 ? -1.936 -2.746 1.051 1.00 9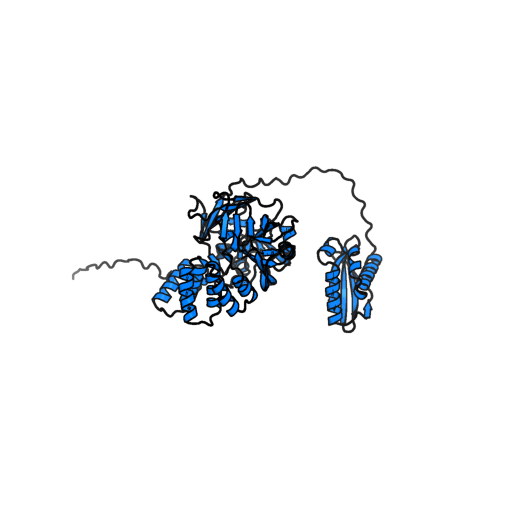3.19 169 ALA A N 1
ATOM 1262 C CA . ALA A 1 169 ? -1.691 -3.911 0.207 1.00 93.19 169 ALA A CA 1
ATOM 1263 C C . ALA A 1 169 ? -1.712 -3.523 -1.282 1.00 93.19 169 ALA A C 1
ATOM 1265 O O . ALA A 1 169 ? -2.594 -2.794 -1.742 1.00 93.19 169 ALA A O 1
ATOM 1266 N N . GLY A 1 170 ? -0.754 -4.037 -2.059 1.00 93.44 170 GLY A N 1
ATOM 1267 C CA . GLY A 1 170 ? -0.711 -3.829 -3.507 1.00 93.44 170 GLY A CA 1
ATOM 1268 C C . GLY A 1 170 ? -1.687 -4.714 -4.259 1.00 93.44 170 GLY A C 1
ATOM 1269 O O . GLY A 1 170 ? -2.753 -4.266 -4.681 1.00 93.44 170 GLY A O 1
ATOM 1270 N N . GLU A 1 171 ? -1.338 -5.983 -4.428 1.00 95.75 171 GLU A N 1
ATOM 1271 C CA . GLU A 1 171 ? -2.270 -6.982 -4.947 1.00 95.75 171 GLU A CA 1
ATOM 1272 C C . GLU A 1 171 ? -3.267 -7.430 -3.868 1.00 95.75 171 GLU A C 1
ATOM 1274 O O . GLU A 1 171 ? -3.078 -7.196 -2.674 1.00 95.75 171 GLU A O 1
ATOM 1279 N N . THR A 1 172 ? -4.339 -8.107 -4.290 1.00 97.56 172 THR A N 1
ATOM 1280 C CA . THR A 1 172 ? -5.221 -8.797 -3.338 1.00 97.56 172 THR A CA 1
ATOM 1281 C C . THR A 1 172 ? -4.437 -9.918 -2.655 1.00 97.56 172 THR A C 1
ATOM 1283 O O . THR A 1 172 ? -3.755 -10.685 -3.330 1.00 97.56 172 THR A O 1
ATOM 1286 N N . ILE A 1 173 ? -4.540 -10.030 -1.332 1.00 97.75 173 ILE A N 1
ATOM 1287 C CA . ILE A 1 173 ? -3.918 -11.102 -0.545 1.00 97.75 173 ILE A CA 1
ATOM 1288 C C . ILE A 1 173 ? -5.001 -12.119 -0.189 1.00 97.75 173 ILE A C 1
ATOM 1290 O O . ILE A 1 173 ? -6.066 -11.731 0.274 1.00 97.75 173 ILE A O 1
ATOM 1294 N N . LEU A 1 174 ? -4.753 -13.412 -0.370 1.00 98.38 174 LEU A N 1
ATOM 1295 C CA . LEU A 1 174 ? -5.656 -14.481 0.059 1.00 98.38 174 LEU A CA 1
ATOM 1296 C C . LEU A 1 174 ? -5.080 -15.225 1.262 1.00 98.38 174 LEU A C 1
ATOM 1298 O O . LEU A 1 174 ? -3.876 -15.485 1.316 1.00 98.38 174 LEU A O 1
ATOM 1302 N N . ASP A 1 175 ? -5.951 -15.617 2.192 1.00 97.56 175 ASP A N 1
ATOM 1303 C CA . ASP A 1 175 ? -5.575 -16.507 3.287 1.00 97.56 175 ASP A CA 1
ATOM 1304 C C . ASP A 1 175 ? -5.004 -17.817 2.735 1.00 97.56 175 ASP A C 1
ATOM 1306 O O . ASP A 1 175 ? -5.532 -18.395 1.781 1.00 97.56 175 ASP A O 1
ATOM 1310 N N . THR A 1 176 ? -3.958 -18.338 3.372 1.00 96.00 176 THR A N 1
ATOM 1311 C CA . THR A 1 176 ? -3.291 -19.562 2.923 1.00 96.00 176 THR A CA 1
ATOM 1312 C C . THR A 1 176 ? -4.239 -20.757 2.836 1.00 96.00 176 THR A C 1
ATOM 1314 O O . THR A 1 176 ? -4.140 -21.528 1.877 1.00 96.00 176 THR A O 1
ATOM 1317 N N . ALA A 1 177 ? -5.140 -20.939 3.809 1.00 96.06 177 ALA A N 1
ATOM 1318 C CA . ALA A 1 177 ? -6.078 -22.058 3.793 1.00 96.06 177 ALA A CA 1
ATOM 1319 C C . ALA A 1 177 ? -7.187 -21.828 2.762 1.00 96.06 177 ALA A C 1
ATOM 1321 O O . ALA A 1 177 ? -7.494 -22.733 1.991 1.00 96.06 177 ALA A O 1
ATOM 1322 N N . PHE A 1 178 ? -7.727 -20.607 2.687 1.00 98.12 178 PHE A N 1
ATOM 1323 C CA . PHE A 1 178 ? -8.732 -20.253 1.683 1.00 98.12 178 PHE A CA 1
ATOM 1324 C C . PHE A 1 178 ? -8.215 -20.433 0.249 1.00 98.12 178 PHE A C 1
ATOM 1326 O O . PHE A 1 178 ? -8.875 -21.082 -0.559 1.00 98.12 178 PHE A O 1
ATOM 1333 N N . ALA A 1 179 ? -7.002 -19.957 -0.044 1.00 98.12 179 ALA A N 1
ATOM 1334 C CA . ALA A 1 179 ? -6.361 -20.095 -1.350 1.00 98.12 179 ALA A CA 1
ATOM 1335 C C . ALA A 1 179 ? -6.229 -21.564 -1.790 1.00 98.12 179 ALA A C 1
ATOM 1337 O O . ALA A 1 179 ? -6.390 -21.867 -2.969 1.00 98.12 179 ALA A O 1
ATOM 1338 N N . ARG A 1 180 ? -5.972 -22.490 -0.851 1.00 96.75 180 ARG A N 1
ATOM 1339 C CA . ARG A 1 180 ? -5.966 -23.936 -1.140 1.00 96.75 180 ARG A CA 1
ATOM 1340 C C . ARG A 1 180 ? -7.368 -24.449 -1.454 1.00 96.75 180 ARG A C 1
ATOM 1342 O O . ARG A 1 180 ? -7.532 -25.164 -2.434 1.00 96.75 180 ARG A O 1
ATOM 1349 N N . THR A 1 181 ? -8.363 -24.070 -0.651 1.00 96.69 181 THR A N 1
ATOM 1350 C CA . THR A 1 181 ? -9.759 -24.500 -0.831 1.00 96.69 181 THR A CA 1
ATOM 1351 C C . THR A 1 181 ? -10.311 -24.121 -2.202 1.00 96.69 181 THR A C 1
ATOM 1353 O O . THR A 1 181 ? -10.996 -24.927 -2.819 1.00 96.69 181 THR A O 1
ATOM 1356 N N . ILE A 1 182 ? -10.001 -22.917 -2.687 1.00 97.06 182 ILE A N 1
ATOM 1357 C CA . ILE A 1 182 ? -10.524 -22.406 -3.965 1.00 97.06 182 ILE A CA 1
ATOM 1358 C C . ILE A 1 182 ? -9.648 -22.759 -5.178 1.00 97.06 182 ILE A C 1
ATOM 1360 O O . ILE A 1 182 ? -9.887 -22.251 -6.277 1.00 97.06 182 ILE A O 1
ATOM 1364 N N . GLY A 1 183 ? -8.589 -23.550 -4.972 1.00 95.75 183 GLY A N 1
ATOM 1365 C CA . GLY A 1 183 ? -7.660 -23.951 -6.028 1.00 95.75 183 GLY A CA 1
ATOM 1366 C C . GLY A 1 183 ? -6.881 -22.791 -6.659 1.00 95.75 183 GLY A C 1
ATOM 1367 O O . GLY A 1 183 ? -6.665 -22.797 -7.868 1.00 95.75 183 GLY A O 1
ATOM 1368 N N . ALA A 1 184 ? -6.474 -21.781 -5.880 1.00 97.00 184 ALA A N 1
ATOM 1369 C CA . ALA A 1 184 ? -5.646 -20.691 -6.396 1.00 97.00 184 ALA A CA 1
ATOM 1370 C C . ALA A 1 184 ? -4.311 -21.231 -6.941 1.00 97.00 184 ALA A C 1
ATOM 1372 O O . ALA A 1 184 ? -3.658 -22.057 -6.292 1.00 97.00 184 ALA A O 1
ATOM 1373 N N . ARG A 1 185 ? -3.878 -20.737 -8.109 1.00 96.69 185 ARG A N 1
ATOM 1374 C CA . ARG A 1 185 ? -2.559 -21.079 -8.670 1.00 96.69 185 ARG A CA 1
ATOM 1375 C C . ARG A 1 185 ? -1.469 -20.454 -7.802 1.00 96.69 185 ARG A C 1
ATOM 1377 O O . ARG A 1 185 ? -1.675 -19.378 -7.242 1.00 96.69 185 ARG A O 1
ATOM 1384 N N . ARG A 1 186 ? -0.315 -21.116 -7.685 1.00 96.38 186 ARG A N 1
ATOM 1385 C CA . ARG A 1 186 ? 0.809 -20.708 -6.821 1.00 96.38 186 ARG A CA 1
ATOM 1386 C C . ARG A 1 186 ? 2.114 -20.794 -7.607 1.00 96.38 186 ARG A C 1
ATOM 1388 O O . ARG A 1 186 ? 2.310 -21.766 -8.329 1.00 96.38 186 ARG A O 1
ATOM 1395 N N . TYR A 1 187 ? 2.998 -19.814 -7.436 1.00 95.62 187 TYR A N 1
ATOM 1396 C CA . TYR A 1 187 ? 4.212 -19.661 -8.258 1.00 95.62 187 TYR A CA 1
ATOM 1397 C C . TYR A 1 187 ? 5.510 -19.556 -7.448 1.00 95.62 187 TYR A C 1
ATOM 1399 O O . TYR A 1 187 ? 6.591 -19.488 -8.021 1.00 95.62 187 TYR A O 1
ATOM 1407 N N . GLY A 1 188 ? 5.425 -19.545 -6.115 1.00 92.44 188 GLY A N 1
ATOM 1408 C CA . GLY A 1 188 ? 6.588 -19.542 -5.224 1.00 92.44 188 GLY A CA 1
ATOM 1409 C C . GLY A 1 188 ? 6.512 -18.488 -4.123 1.00 92.44 188 GLY A C 1
ATOM 1410 O O . GLY A 1 188 ? 5.587 -17.678 -4.080 1.00 92.44 188 GLY A O 1
ATOM 1411 N N . VAL A 1 189 ? 7.497 -18.529 -3.225 1.00 90.50 189 VAL A N 1
ATOM 1412 C CA . VAL A 1 189 ? 7.584 -17.709 -2.007 1.00 90.50 189 VAL A CA 1
ATOM 1413 C C . VAL A 1 189 ? 8.540 -16.531 -2.221 1.00 90.50 189 VAL A C 1
ATOM 1415 O O . VAL A 1 189 ? 9.597 -16.696 -2.825 1.00 90.50 189 VAL A O 1
ATOM 1418 N N . ASP A 1 190 ? 8.203 -15.373 -1.662 1.00 85.62 190 ASP A N 1
ATOM 1419 C CA . ASP A 1 190 ? 9.082 -14.211 -1.496 1.00 85.62 190 ASP A CA 1
ATOM 1420 C C . ASP A 1 190 ? 8.919 -13.639 -0.063 1.00 85.62 190 ASP A C 1
ATOM 1422 O O . ASP A 1 190 ? 8.203 -14.200 0.774 1.00 85.62 190 ASP A O 1
ATOM 1426 N N . SER A 1 191 ? 9.617 -12.554 0.275 1.00 79.25 191 SER A N 1
ATOM 1427 C CA . SER A 1 191 ? 9.568 -11.915 1.593 1.00 79.25 191 SER A CA 1
ATOM 1428 C C . SER A 1 191 ? 9.537 -10.390 1.516 1.00 79.25 191 SER A C 1
ATOM 1430 O O . SER A 1 191 ? 10.128 -9.772 0.633 1.00 79.25 191 SER A O 1
ATOM 1432 N N . ALA A 1 192 ? 8.854 -9.765 2.476 1.00 70.44 192 ALA A N 1
ATOM 1433 C CA . ALA A 1 192 ? 8.763 -8.312 2.605 1.00 70.44 192 ALA A CA 1
ATOM 1434 C C . ALA A 1 192 ? 8.921 -7.867 4.065 1.00 70.44 192 ALA A C 1
ATOM 1436 O O . ALA A 1 192 ? 8.827 -8.669 4.998 1.00 70.44 192 ALA A O 1
ATOM 1437 N N . VAL A 1 193 ? 9.184 -6.570 4.249 1.00 68.06 193 VAL A N 1
ATOM 1438 C CA . VAL A 1 193 ? 9.182 -5.899 5.555 1.00 68.06 193 VAL A CA 1
ATOM 1439 C C . VAL A 1 193 ? 7.836 -5.202 5.743 1.00 68.06 193 VAL A C 1
ATOM 1441 O O . VAL A 1 193 ? 7.439 -4.396 4.906 1.00 68.06 193 VAL A O 1
ATOM 1444 N N . PHE A 1 194 ? 7.167 -5.504 6.850 1.00 65.75 194 PHE A N 1
ATOM 1445 C CA . PHE A 1 194 ? 5.842 -5.021 7.233 1.00 65.75 194 PHE A CA 1
ATOM 1446 C C . PHE A 1 194 ? 5.925 -4.044 8.425 1.00 65.75 194 PHE A C 1
ATOM 1448 O O . PHE A 1 194 ? 7.014 -3.626 8.837 1.00 65.75 194 PHE A O 1
ATOM 1455 N N . ALA A 1 195 ? 4.767 -3.683 8.991 1.00 58.56 195 ALA A N 1
ATOM 1456 C CA . ALA A 1 195 ? 4.638 -2.837 10.180 1.00 58.56 195 ALA A CA 1
ATOM 1457 C C . ALA A 1 195 ? 5.596 -3.241 11.318 1.00 58.56 195 ALA A C 1
ATOM 1459 O O . ALA A 1 195 ? 5.842 -4.427 11.563 1.00 58.56 195 ALA A O 1
ATOM 1460 N N . GLY A 1 196 ? 6.165 -2.239 11.995 1.00 59.81 196 GLY A N 1
ATOM 1461 C CA . GLY A 1 196 ? 7.168 -2.447 13.046 1.00 59.81 196 GLY A CA 1
ATOM 1462 C C . GLY A 1 196 ? 8.495 -3.061 12.569 1.00 59.81 196 GLY A C 1
ATOM 1463 O O . GLY A 1 196 ? 9.245 -3.589 13.386 1.00 59.81 196 GLY A O 1
ATOM 1464 N N . GLY A 1 197 ? 8.783 -3.057 11.260 1.00 61.31 197 GLY A N 1
ATOM 1465 C CA . GLY A 1 197 ? 10.036 -3.582 10.699 1.00 61.31 197 GLY A CA 1
ATOM 1466 C C . GLY A 1 197 ? 10.121 -5.113 10.643 1.00 61.31 197 GLY A C 1
ATOM 1467 O O . GLY A 1 197 ? 11.197 -5.672 10.426 1.00 61.31 197 GLY A O 1
ATOM 1468 N N . ARG A 1 198 ? 8.999 -5.813 10.843 1.00 64.62 198 ARG A N 1
ATOM 1469 C CA . ARG A 1 198 ? 8.938 -7.280 10.839 1.00 64.62 198 ARG A CA 1
ATOM 1470 C C . ARG A 1 198 ? 9.073 -7.833 9.426 1.00 64.62 198 ARG A C 1
ATOM 1472 O O . ARG A 1 198 ? 8.420 -7.344 8.512 1.00 64.62 198 ARG A O 1
ATOM 1479 N N . ARG A 1 199 ? 9.865 -8.891 9.250 1.00 69.44 199 ARG A N 1
ATOM 1480 C CA . ARG A 1 199 ? 9.950 -9.617 7.978 1.00 69.44 199 ARG A CA 1
ATOM 1481 C C . ARG A 1 199 ? 8.995 -10.800 7.996 1.00 69.44 199 ARG A C 1
ATOM 1483 O O . ARG A 1 199 ? 9.033 -11.577 8.946 1.00 69.44 199 ARG A O 1
ATOM 1490 N N . ALA A 1 200 ? 8.184 -10.942 6.957 1.00 72.75 200 ALA A N 1
ATOM 1491 C CA . ALA A 1 200 ? 7.356 -12.124 6.756 1.00 72.75 200 ALA A CA 1
ATOM 1492 C C . ALA A 1 200 ? 7.425 -12.583 5.299 1.00 72.75 200 ALA A C 1
ATOM 1494 O O . ALA A 1 200 ? 7.758 -11.807 4.397 1.00 72.75 200 ALA A O 1
ATOM 1495 N N . THR A 1 201 ? 7.157 -13.867 5.097 1.00 84.81 201 THR A N 1
ATOM 1496 C CA . THR A 1 201 ? 7.080 -14.485 3.776 1.00 84.81 201 THR A CA 1
ATOM 1497 C C . THR A 1 201 ? 5.656 -14.437 3.248 1.00 84.81 201 THR A C 1
ATOM 1499 O O . THR A 1 201 ? 4.701 -14.561 4.016 1.00 84.81 201 THR A O 1
ATOM 1502 N N . TYR A 1 202 ? 5.530 -14.331 1.936 1.00 89.69 202 TYR A N 1
ATOM 1503 C CA . TYR A 1 202 ? 4.273 -14.440 1.209 1.00 89.69 202 TYR A CA 1
ATOM 1504 C C . TYR A 1 202 ? 4.502 -15.257 -0.059 1.00 89.69 202 TYR A C 1
ATOM 1506 O O . TYR A 1 202 ? 5.632 -15.416 -0.512 1.00 89.69 202 TYR A O 1
ATOM 1514 N N . GLU A 1 203 ? 3.436 -15.790 -0.636 1.00 95.88 203 GLU A N 1
ATOM 1515 C CA . GLU A 1 203 ? 3.494 -16.526 -1.895 1.00 95.88 203 GLU A CA 1
ATOM 1516 C C . GLU A 1 203 ? 2.852 -15.732 -3.029 1.00 95.88 203 GLU A C 1
ATOM 1518 O O . GLU A 1 203 ? 1.868 -15.024 -2.828 1.00 95.88 203 GLU A O 1
ATOM 1523 N N . HIS A 1 204 ? 3.390 -15.872 -4.236 1.00 96.94 204 HIS A N 1
ATOM 1524 C CA . HIS A 1 204 ? 2.758 -15.373 -5.451 1.00 96.94 204 HIS A CA 1
ATOM 1525 C C . HIS A 1 204 ? 1.689 -16.360 -5.919 1.00 96.94 204 HIS A C 1
ATOM 1527 O O . HIS A 1 204 ? 1.946 -17.564 -6.000 1.00 96.94 204 HIS A O 1
ATOM 1533 N N . GLY A 1 205 ? 0.511 -15.853 -6.281 1.00 96.69 205 GLY A N 1
ATOM 1534 C CA . GLY A 1 205 ? -0.577 -16.665 -6.810 1.00 96.69 205 GLY A CA 1
ATOM 1535 C C . GLY A 1 205 ? -1.433 -15.960 -7.856 1.00 96.69 205 GLY A C 1
ATOM 1536 O O . GLY A 1 205 ? -1.228 -14.793 -8.183 1.00 96.69 205 GLY A O 1
ATOM 1537 N N . SER A 1 206 ? -2.406 -16.681 -8.400 1.00 96.94 206 SER A N 1
ATOM 1538 C CA . SER A 1 206 ? -3.432 -16.109 -9.274 1.00 96.94 206 SER A CA 1
ATOM 1539 C C . SER A 1 206 ? -4.772 -16.814 -9.078 1.00 96.94 206 SER A C 1
ATOM 1541 O O . SER A 1 206 ? -4.834 -17.979 -8.668 1.00 96.94 206 SER A O 1
ATOM 1543 N N . VAL A 1 207 ? -5.854 -16.091 -9.358 1.00 96.62 207 VAL A N 1
ATOM 1544 C CA . VAL A 1 207 ? -7.225 -16.613 -9.355 1.00 96.62 207 VAL A CA 1
ATOM 1545 C C . VAL A 1 207 ? -7.950 -16.196 -10.628 1.00 96.62 207 VAL A C 1
ATOM 1547 O O . VAL A 1 207 ? -7.658 -15.160 -11.229 1.00 96.62 207 VAL A O 1
ATOM 1550 N N . ASP A 1 208 ? -8.916 -17.003 -11.051 1.00 94.44 208 ASP A N 1
ATOM 1551 C CA . ASP A 1 208 ? -9.637 -16.774 -12.300 1.00 94.44 208 ASP A CA 1
ATOM 1552 C C . ASP A 1 208 ? -10.636 -15.627 -12.167 1.00 94.44 208 ASP A C 1
ATOM 1554 O O . ASP A 1 208 ? -10.847 -14.887 -13.130 1.00 94.44 208 ASP A O 1
ATOM 1558 N N . SER A 1 209 ? -11.240 -15.449 -10.986 1.00 95.62 209 SER A N 1
ATOM 1559 C CA . SER A 1 209 ? -12.170 -14.347 -10.741 1.00 95.62 209 SER A CA 1
ATOM 1560 C C . SER A 1 209 ? -12.215 -13.866 -9.294 1.00 95.62 209 SER A C 1
ATOM 1562 O O . SER A 1 209 ? -12.091 -14.648 -8.354 1.00 95.62 209 SER A O 1
ATOM 1564 N N . LEU A 1 210 ? -12.468 -12.566 -9.140 1.00 97.69 210 LEU A N 1
ATOM 1565 C CA . LEU A 1 210 ? -12.765 -11.896 -7.875 1.00 97.69 210 LEU A CA 1
ATOM 1566 C C . LEU A 1 210 ? -13.992 -11.004 -8.076 1.00 97.69 210 LEU A C 1
ATOM 1568 O O . LEU A 1 210 ? -14.023 -10.199 -9.006 1.00 97.69 210 LEU A O 1
ATOM 1572 N N . VAL A 1 211 ? -15.001 -11.150 -7.222 1.00 97.69 211 VAL A N 1
ATOM 1573 C CA . VAL A 1 211 ? -16.269 -10.418 -7.296 1.00 97.69 211 VAL A CA 1
ATOM 1574 C C . VAL A 1 211 ? -16.563 -9.741 -5.964 1.00 97.69 211 VAL A C 1
ATOM 1576 O O . VAL A 1 211 ? -16.557 -10.393 -4.925 1.00 97.69 211 VAL A O 1
ATOM 1579 N N . VAL A 1 212 ? -16.868 -8.446 -5.996 1.00 97.56 212 VAL A N 1
ATOM 1580 C CA . VAL A 1 212 ? -17.261 -7.643 -4.831 1.00 97.56 212 VAL A CA 1
ATOM 1581 C C . VAL A 1 212 ? -18.537 -6.888 -5.186 1.00 97.56 212 VAL A C 1
ATOM 1583 O O . VAL A 1 212 ? -18.527 -5.962 -5.999 1.00 97.56 212 VAL A O 1
ATOM 1586 N N . GLY A 1 213 ? -19.665 -7.320 -4.618 1.00 94.12 213 GLY A N 1
ATOM 1587 C CA . GLY A 1 213 ? -20.984 -6.862 -5.056 1.00 94.12 21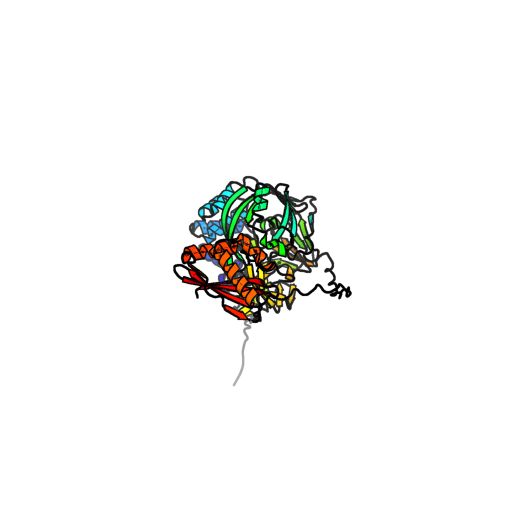3 GLY A CA 1
ATOM 1588 C C . GLY A 1 213 ? -21.193 -7.125 -6.552 1.00 94.12 213 GLY A C 1
ATOM 1589 O O . GLY A 1 213 ? -21.163 -8.269 -6.997 1.00 94.12 213 GLY A O 1
ATOM 1590 N N . GLY A 1 214 ? -21.383 -6.054 -7.322 1.00 91.31 214 GLY A N 1
ATOM 1591 C CA . GLY A 1 214 ? -21.529 -6.096 -8.780 1.00 91.31 214 GLY A CA 1
ATOM 1592 C C . GLY A 1 214 ? -20.223 -6.027 -9.576 1.00 91.31 214 GLY A C 1
ATOM 1593 O O . GLY A 1 214 ? -20.230 -6.233 -10.788 1.00 91.31 214 GLY A O 1
ATOM 1594 N N . ALA A 1 215 ? -19.103 -5.709 -8.923 1.00 95.88 215 ALA A N 1
ATOM 1595 C CA . ALA A 1 215 ? -17.809 -5.520 -9.567 1.00 95.88 215 ALA A CA 1
ATOM 1596 C C . ALA A 1 215 ? -17.076 -6.856 -9.705 1.00 95.88 215 ALA A C 1
ATOM 1598 O O . ALA A 1 215 ? -16.904 -7.569 -8.719 1.00 95.88 215 ALA A O 1
ATOM 1599 N N . ARG A 1 216 ? -16.622 -7.193 -10.912 1.00 95.94 216 ARG A N 1
ATOM 1600 C CA . ARG A 1 216 ? -15.926 -8.446 -11.220 1.00 95.94 216 ARG A CA 1
ATOM 1601 C C . ARG A 1 216 ? -14.603 -8.177 -11.921 1.00 95.94 216 ARG A C 1
ATOM 1603 O O . ARG A 1 216 ? -14.575 -7.502 -12.950 1.00 95.94 216 ARG A O 1
ATOM 1610 N N . LEU A 1 217 ? -13.546 -8.797 -11.405 1.00 95.56 217 LEU A N 1
ATOM 1611 C CA . LEU A 1 217 ? -12.254 -8.952 -12.063 1.00 95.56 217 LEU A CA 1
ATOM 1612 C C . LEU A 1 217 ? -12.073 -10.392 -12.554 1.00 95.56 217 LEU A C 1
ATOM 1614 O O . LEU A 1 217 ? -12.522 -11.332 -11.893 1.00 95.56 217 LEU A O 1
ATOM 1618 N N . ARG A 1 218 ? -11.404 -10.563 -13.697 1.00 94.56 218 ARG A N 1
ATOM 1619 C CA . ARG A 1 218 ? -10.951 -11.861 -14.229 1.00 94.56 218 ARG A CA 1
ATOM 1620 C C . ARG A 1 218 ? -9.441 -11.862 -14.446 1.00 94.56 218 ARG A C 1
ATOM 1622 O O . ARG A 1 218 ? -8.907 -10.808 -14.769 1.00 94.56 218 ARG A O 1
ATOM 1629 N N . GLY A 1 219 ? -8.788 -13.018 -14.300 1.00 91.75 219 GLY A N 1
ATOM 1630 C CA . GLY A 1 219 ? -7.334 -13.152 -14.487 1.00 91.75 219 GLY A CA 1
ATOM 1631 C C . GLY A 1 219 ? -6.546 -12.346 -13.452 1.00 91.75 219 GLY A C 1
ATOM 1632 O O . GLY A 1 219 ? -5.763 -11.466 -13.799 1.00 91.75 219 GLY A O 1
ATOM 1633 N N . VAL A 1 220 ? -6.831 -12.579 -12.170 1.00 94.81 220 VAL A N 1
ATOM 1634 C CA . VAL A 1 220 ? -6.417 -11.695 -11.076 1.00 94.81 220 VAL A CA 1
ATOM 1635 C C . VAL A 1 220 ? -5.109 -12.199 -10.454 1.00 94.81 220 VAL A C 1
ATOM 1637 O O . VAL A 1 220 ? -5.111 -13.285 -9.866 1.00 94.81 220 VAL A O 1
ATOM 1640 N N . PRO A 1 221 ? -3.998 -11.440 -10.537 1.00 95.44 221 PRO A N 1
ATOM 1641 C CA . PRO A 1 221 ? -2.814 -11.725 -9.737 1.00 95.44 221 PRO A CA 1
ATOM 1642 C C . PRO A 1 221 ? -3.121 -11.479 -8.256 1.00 95.44 221 PRO A C 1
ATOM 1644 O O . PRO A 1 221 ? -3.785 -10.502 -7.896 1.00 95.44 221 PRO A O 1
ATOM 1647 N N . VAL A 1 222 ? -2.654 -12.389 -7.407 1.00 97.06 222 VAL A N 1
ATOM 1648 C CA . VAL A 1 222 ? -2.813 -12.299 -5.956 1.00 97.06 222 VAL A CA 1
ATOM 1649 C C . VAL A 1 222 ? -1.501 -12.615 -5.246 1.00 97.06 222 VAL A C 1
ATOM 1651 O O . VAL A 1 222 ? -0.589 -13.248 -5.793 1.00 97.06 222 VAL A O 1
ATOM 1654 N N . LEU A 1 223 ? -1.439 -12.232 -3.978 1.00 97.31 223 LEU A N 1
ATOM 1655 C CA . LEU A 1 223 ? -0.502 -12.796 -3.017 1.00 97.31 223 LEU A CA 1
ATOM 1656 C C . LEU A 1 223 ? -1.244 -13.761 -2.092 1.00 97.31 223 LEU A C 1
ATOM 1658 O O . LEU A 1 223 ? -2.466 -13.711 -1.962 1.00 97.31 223 LEU A O 1
ATOM 1662 N N . ILE A 1 224 ? -0.510 -14.652 -1.437 1.00 97.38 224 ILE A N 1
ATOM 1663 C CA . ILE A 1 224 ? -1.056 -15.605 -0.474 1.00 97.38 224 ILE A CA 1
ATOM 1664 C C . ILE A 1 224 ? -0.250 -15.496 0.816 1.00 97.38 224 ILE A C 1
ATOM 1666 O O . ILE A 1 224 ? 0.970 -15.664 0.817 1.00 97.38 224 ILE A O 1
ATOM 1670 N N . GLN A 1 225 ? -0.936 -15.208 1.917 1.00 93.06 225 GLN A N 1
ATOM 1671 C CA . GLN A 1 225 ? -0.338 -15.045 3.239 1.00 93.06 225 GLN A CA 1
ATOM 1672 C C . GLN A 1 225 ? -1.398 -15.320 4.310 1.00 93.06 225 GLN A C 1
ATOM 1674 O O . GLN A 1 225 ? -2.586 -15.114 4.084 1.00 93.06 225 GLN A O 1
ATOM 1679 N N . ALA A 1 226 ? -0.984 -15.781 5.491 1.00 90.75 226 ALA A N 1
ATOM 1680 C CA . ALA A 1 226 ? -1.909 -15.992 6.599 1.00 90.75 226 ALA A CA 1
ATOM 1681 C C . ALA A 1 226 ? -2.556 -14.669 7.048 1.00 90.75 226 ALA A C 1
ATOM 1683 O O . ALA A 1 226 ? -1.863 -13.691 7.334 1.00 90.75 226 ALA A O 1
ATOM 1684 N N . THR A 1 227 ? -3.883 -14.666 7.169 1.00 90.12 227 THR A N 1
ATOM 1685 C CA . THR A 1 227 ? -4.685 -13.486 7.551 1.00 90.12 227 THR A CA 1
ATOM 1686 C C . THR A 1 227 ? -5.439 -13.676 8.869 1.00 90.12 227 THR A C 1
ATOM 1688 O O . THR A 1 227 ? -6.100 -12.752 9.340 1.00 90.12 227 THR A O 1
ATOM 1691 N N . SER A 1 228 ? -5.327 -14.843 9.513 1.00 84.00 228 SER A N 1
ATOM 1692 C CA . SER A 1 228 ? -6.022 -15.160 10.773 1.00 84.00 228 SER A CA 1
ATOM 1693 C C . SER A 1 228 ? -5.755 -14.147 11.892 1.00 84.00 228 SER A C 1
ATOM 1695 O O . SER A 1 228 ? -6.636 -13.877 12.708 1.00 84.00 228 SER A O 1
ATOM 1697 N N . GLN A 1 229 ? -4.576 -13.521 11.887 1.00 82.44 229 GLN A N 1
ATOM 1698 C CA . GLN A 1 229 ? -4.201 -12.454 12.817 1.00 82.44 229 GLN A CA 1
ATOM 1699 C C . GLN A 1 229 ? -5.130 -11.229 12.767 1.00 82.44 229 GLN A C 1
ATOM 1701 O O . GLN A 1 229 ? -5.230 -10.505 13.751 1.00 82.44 229 GLN A O 1
ATOM 1706 N N . TYR A 1 230 ? -5.847 -11.001 11.663 1.00 86.12 230 TYR A N 1
ATOM 1707 C CA . TYR A 1 230 ? -6.753 -9.861 11.508 1.00 86.12 230 TYR A CA 1
ATOM 1708 C C . TYR A 1 230 ? -8.171 -10.120 12.026 1.00 86.12 230 TYR A C 1
ATOM 1710 O O . TYR A 1 230 ? -8.972 -9.188 12.075 1.00 86.12 230 TYR A O 1
ATOM 1718 N N . ALA A 1 231 ? -8.492 -11.346 12.460 1.00 89.12 231 ALA A N 1
ATOM 1719 C CA . ALA A 1 231 ? -9.827 -11.684 12.951 1.00 89.12 231 ALA A CA 1
ATOM 1720 C C . ALA A 1 231 ? -10.333 -10.751 14.074 1.00 89.12 231 ALA A C 1
ATOM 1722 O O . ALA A 1 231 ? -11.482 -10.315 13.991 1.00 89.12 231 ALA A O 1
ATOM 1723 N N . PRO A 1 232 ? -9.520 -10.344 15.075 1.00 87.31 232 PRO A N 1
ATOM 1724 C CA . PRO A 1 232 ? -9.962 -9.377 16.083 1.00 87.31 232 PRO A CA 1
ATOM 1725 C C . PRO A 1 232 ? -10.370 -8.027 15.478 1.00 87.31 232 PRO A C 1
ATOM 1727 O O . PRO A 1 232 ? -11.421 -7.489 15.816 1.00 87.31 232 PRO A O 1
ATOM 1730 N N . ALA A 1 233 ? -9.584 -7.509 14.529 1.00 86.19 233 ALA A N 1
ATOM 1731 C CA . ALA A 1 233 ? -9.883 -6.256 13.836 1.00 86.19 233 ALA A CA 1
ATOM 1732 C C . ALA A 1 233 ? -11.104 -6.375 12.902 1.00 86.19 233 ALA A C 1
ATOM 1734 O O . ALA A 1 233 ? -11.780 -5.382 12.646 1.00 86.19 233 ALA A O 1
ATOM 1735 N N . ALA A 1 234 ? -11.429 -7.592 12.458 1.00 88.88 234 ALA A N 1
ATOM 1736 C CA . ALA A 1 234 ? -12.617 -7.933 11.677 1.00 88.88 234 ALA A CA 1
ATOM 1737 C C . ALA A 1 234 ? -13.869 -8.236 12.535 1.00 88.88 234 ALA A C 1
ATOM 1739 O O . ALA A 1 234 ? -14.857 -8.797 12.041 1.00 88.88 234 ALA A O 1
ATOM 1740 N N . GLY A 1 235 ? -13.846 -7.903 13.831 1.00 87.56 235 GLY A N 1
ATOM 1741 C CA . GLY A 1 235 ? -14.953 -8.176 14.752 1.00 87.56 235 GLY A CA 1
ATOM 1742 C C . GLY A 1 235 ? -15.131 -9.670 15.036 1.00 87.56 235 GLY A C 1
ATOM 1743 O O . GLY A 1 235 ? -16.252 -10.165 15.084 1.00 87.56 235 GLY A O 1
ATOM 1744 N N . GLY A 1 236 ? -14.023 -10.409 15.136 1.00 89.25 236 GLY A N 1
ATOM 1745 C CA . GLY A 1 236 ? -13.988 -11.854 15.384 1.00 89.25 236 GLY A CA 1
ATOM 1746 C C . GLY A 1 236 ? -14.219 -12.728 14.147 1.00 89.25 236 GLY A C 1
ATOM 1747 O O . GLY A 1 236 ? -14.167 -13.952 14.249 1.00 89.25 236 GLY A O 1
ATOM 1748 N N . ARG A 1 237 ? -14.464 -12.132 12.975 1.00 91.81 237 ARG A N 1
ATOM 1749 C CA . ARG A 1 237 ? -14.716 -12.880 11.737 1.00 91.81 237 ARG A CA 1
ATOM 1750 C C . ARG A 1 237 ? -13.431 -13.473 11.184 1.00 91.81 237 ARG A C 1
ATOM 1752 O O . ARG A 1 237 ? -12.366 -12.863 11.257 1.00 91.81 237 ARG A O 1
ATOM 1759 N N . ARG A 1 238 ? -13.549 -14.641 10.551 1.00 94.31 238 ARG A N 1
ATOM 1760 C CA . ARG A 1 238 ? -12.493 -15.145 9.672 1.00 94.31 238 ARG A CA 1
ATOM 1761 C C . ARG A 1 238 ? -12.283 -14.143 8.536 1.00 94.31 238 ARG A C 1
ATOM 1763 O O . ARG A 1 238 ? -13.250 -13.662 7.953 1.00 94.31 238 ARG A O 1
ATOM 1770 N N . VAL A 1 239 ? -11.024 -13.849 8.237 1.00 96.00 239 VAL A N 1
ATOM 1771 C CA . VAL A 1 239 ? -10.624 -13.006 7.109 1.00 96.00 239 VAL A CA 1
ATOM 1772 C C . VAL A 1 239 ? -10.050 -13.927 6.044 1.00 96.00 239 VAL A C 1
ATOM 1774 O O . VAL A 1 239 ? -8.989 -14.502 6.249 1.00 96.00 239 VAL A O 1
ATOM 1777 N N . ASP A 1 240 ? -10.751 -14.093 4.930 1.00 98.25 240 ASP A N 1
ATOM 1778 C CA . ASP A 1 240 ? -10.344 -14.965 3.819 1.00 98.25 240 ASP A CA 1
ATOM 1779 C C . ASP A 1 240 ? -9.356 -14.273 2.866 1.00 98.25 240 ASP A C 1
ATOM 1781 O O . ASP A 1 240 ? -8.737 -14.919 2.019 1.00 98.25 240 ASP A O 1
ATOM 1785 N N . GLY A 1 241 ? -9.180 -12.959 3.016 1.00 97.56 241 GLY A N 1
ATOM 1786 C CA . GLY A 1 241 ? -8.222 -12.178 2.249 1.00 97.56 241 GLY A CA 1
ATOM 1787 C C . GLY A 1 241 ? -8.316 -10.673 2.493 1.00 97.56 241 GLY A C 1
ATOM 1788 O O . GLY A 1 241 ? -9.078 -10.198 3.335 1.00 97.56 241 GLY A O 1
ATOM 1789 N N . ILE A 1 242 ? -7.520 -9.925 1.739 1.00 97.88 242 ILE A N 1
ATOM 1790 C CA . ILE A 1 242 ? -7.355 -8.477 1.820 1.00 97.88 242 ILE A CA 1
ATOM 1791 C C . ILE A 1 242 ? -7.427 -7.907 0.402 1.00 97.88 242 ILE A C 1
ATOM 1793 O O . ILE A 1 242 ? -6.669 -8.316 -0.475 1.00 97.88 242 ILE A O 1
ATOM 1797 N N . ILE A 1 243 ? -8.328 -6.959 0.178 1.00 97.44 243 ILE A N 1
ATOM 1798 C CA . ILE A 1 243 ? -8.431 -6.160 -1.040 1.00 97.44 243 ILE A CA 1
ATOM 1799 C C . ILE A 1 243 ? -7.468 -4.984 -0.924 1.00 97.44 243 ILE A C 1
ATOM 1801 O O . ILE A 1 243 ? -7.617 -4.139 -0.040 1.00 97.44 243 ILE A O 1
ATOM 1805 N N . GLY A 1 244 ? -6.521 -4.939 -1.858 1.00 96.50 244 GLY A N 1
ATOM 1806 C CA . GLY A 1 244 ? -5.525 -3.884 -1.975 1.00 96.50 244 GLY A CA 1
ATOM 1807 C C . GLY A 1 244 ? -5.814 -2.853 -3.063 1.00 96.50 244 GLY A C 1
ATOM 1808 O O . GLY A 1 244 ? -6.811 -2.914 -3.796 1.00 96.50 244 GLY A O 1
ATOM 1809 N N . THR A 1 245 ? -4.870 -1.932 -3.219 1.00 96.88 245 THR A N 1
ATOM 1810 C CA . THR A 1 245 ? -4.889 -0.854 -4.212 1.00 96.88 245 THR A CA 1
ATOM 1811 C C . THR A 1 245 ? -5.046 -1.368 -5.645 1.00 96.88 245 THR A C 1
ATOM 1813 O O . THR A 1 245 ? -5.752 -0.753 -6.440 1.00 96.88 245 THR A O 1
ATOM 1816 N N . GLY A 1 246 ? -4.481 -2.529 -5.984 1.00 95.06 246 GLY A N 1
ATOM 1817 C CA . GLY A 1 246 ? -4.582 -3.131 -7.314 1.00 95.06 246 GLY A CA 1
ATOM 1818 C C . GLY A 1 246 ? -6.018 -3.451 -7.737 1.00 95.06 246 GLY A C 1
ATOM 1819 O O . GLY A 1 246 ? -6.354 -3.273 -8.908 1.00 95.06 246 GLY A O 1
ATOM 1820 N N . PHE A 1 247 ? -6.882 -3.855 -6.797 1.00 96.88 247 PHE A N 1
ATOM 1821 C CA . PHE A 1 247 ? -8.317 -4.028 -7.054 1.00 96.88 247 PHE A CA 1
ATOM 1822 C C . PHE A 1 247 ? -9.020 -2.673 -7.160 1.00 96.88 247 PHE A C 1
ATOM 1824 O O . PHE A 1 247 ? -9.745 -2.428 -8.125 1.00 96.88 247 PHE A O 1
ATOM 1831 N N . LEU A 1 248 ? -8.780 -1.780 -6.191 1.00 96.94 248 LEU A N 1
ATOM 1832 C CA . LEU A 1 248 ? -9.427 -0.465 -6.129 1.00 96.94 248 LEU A CA 1
ATOM 1833 C C . LEU A 1 248 ? -9.135 0.369 -7.382 1.00 96.94 248 LEU A C 1
ATOM 1835 O O . LEU A 1 248 ? -10.025 1.053 -7.878 1.00 96.94 248 LEU A O 1
ATOM 1839 N N . ALA A 1 249 ? -7.927 0.249 -7.937 1.00 95.25 249 ALA A N 1
ATOM 1840 C CA . ALA A 1 249 ? -7.489 0.941 -9.143 1.00 95.25 249 ALA A CA 1
ATOM 1841 C C . ALA A 1 249 ? -8.171 0.469 -10.433 1.00 95.25 249 ALA A C 1
ATOM 1843 O O . ALA A 1 249 ? -7.981 1.092 -11.478 1.00 95.25 249 ALA A O 1
ATOM 1844 N N . GLN A 1 250 ? -8.962 -0.608 -10.396 1.00 94.69 250 GLN A N 1
ATOM 1845 C CA . GLN A 1 250 ? -9.743 -1.050 -11.554 1.00 94.69 250 GLN A CA 1
ATOM 1846 C C . GLN A 1 250 ? -11.087 -0.319 -11.683 1.00 94.69 250 GLN A C 1
ATOM 1848 O O . GLN A 1 250 ? -11.714 -0.382 -12.741 1.00 94.69 250 GLN A O 1
ATOM 1853 N N . PHE A 1 251 ? -11.512 0.397 -10.642 1.00 94.00 251 PHE A N 1
ATOM 1854 C CA . PHE A 1 251 ? -12.807 1.069 -10.560 1.00 94.00 251 PHE A CA 1
ATOM 1855 C C . PHE A 1 251 ? -12.638 2.504 -10.064 1.00 94.00 251 PHE A C 1
ATOM 1857 O O . PHE A 1 251 ? -11.611 2.862 -9.490 1.00 94.00 251 PHE A O 1
ATOM 1864 N N . ARG A 1 252 ? -13.680 3.326 -10.216 1.00 92.31 252 ARG A N 1
ATOM 1865 C CA . ARG A 1 252 ? -13.813 4.504 -9.359 1.00 92.31 252 ARG A CA 1
ATOM 1866 C C . ARG A 1 252 ? -14.298 4.012 -8.000 1.00 92.31 252 ARG A C 1
ATOM 1868 O O . ARG A 1 252 ? -15.459 3.619 -7.868 1.00 92.31 252 ARG A O 1
ATOM 1875 N N . SER A 1 253 ? -13.385 3.985 -7.036 1.00 95.62 253 SER A N 1
ATOM 1876 C CA . SER A 1 253 ? -13.612 3.391 -5.720 1.00 95.62 253 SER A CA 1
ATOM 1877 C C . SER A 1 253 ? -13.811 4.480 -4.674 1.00 95.62 253 SER A C 1
ATOM 1879 O O . SER A 1 253 ? -12.901 5.270 -4.438 1.00 95.62 253 SER A O 1
ATOM 1881 N N . THR A 1 254 ? -14.977 4.504 -4.034 1.00 96.06 254 THR A N 1
ATOM 1882 C CA . THR A 1 254 ? -15.298 5.412 -2.929 1.00 96.06 254 THR A CA 1
ATOM 1883 C C . THR A 1 254 ? -15.435 4.626 -1.637 1.00 96.06 254 THR A C 1
ATOM 1885 O O . THR A 1 254 ? -16.306 3.770 -1.507 1.00 96.06 254 THR A O 1
ATOM 1888 N N . ILE A 1 255 ? -14.588 4.937 -0.666 1.00 96.62 255 ILE A N 1
ATOM 1889 C CA . ILE A 1 255 ? -14.661 4.400 0.686 1.00 96.62 255 ILE A CA 1
ATOM 1890 C C . ILE A 1 255 ? -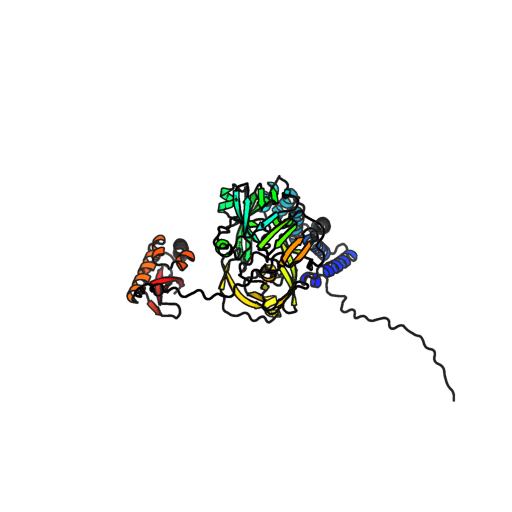15.480 5.393 1.513 1.00 96.62 255 ILE A C 1
ATOM 1892 O O . ILE A 1 255 ? -14.994 6.459 1.886 1.00 96.62 255 ILE A O 1
ATOM 1896 N N . ASP A 1 256 ? -16.753 5.075 1.731 1.00 95.62 256 ASP A N 1
ATOM 1897 C CA . ASP A 1 256 ? -17.684 5.874 2.525 1.00 95.62 256 ASP A CA 1
ATOM 1898 C C . ASP A 1 256 ? -17.562 5.453 3.993 1.00 95.62 256 ASP A C 1
ATOM 1900 O O . ASP A 1 256 ? -18.218 4.504 4.428 1.00 95.62 256 ASP A O 1
ATOM 1904 N N . PHE A 1 257 ? -16.669 6.111 4.741 1.00 92.69 257 PHE A N 1
ATOM 1905 C CA . PHE A 1 257 ? -16.389 5.757 6.134 1.00 92.69 257 PHE A CA 1
ATOM 1906 C C . PHE A 1 257 ? -17.591 6.039 7.037 1.00 92.69 257 PHE A C 1
ATOM 1908 O O . PHE A 1 257 ? -18.008 5.156 7.785 1.00 92.69 257 PHE A O 1
ATOM 1915 N N . GLY A 1 258 ? -18.207 7.218 6.901 1.00 89.06 258 GLY A N 1
ATOM 1916 C CA . GLY A 1 258 ? -19.397 7.579 7.679 1.00 89.06 258 GLY A CA 1
ATOM 1917 C C . GLY A 1 258 ? -20.602 6.689 7.358 1.00 89.06 258 GLY A C 1
ATOM 1918 O O . GLY A 1 258 ? -21.308 6.246 8.260 1.00 89.06 258 GLY A O 1
ATOM 1919 N N . GLY A 1 259 ? -20.790 6.344 6.081 1.00 91.25 259 GLY A N 1
ATOM 1920 C CA . GLY A 1 259 ? -21.862 5.468 5.610 1.00 91.25 259 GLY A CA 1
ATOM 1921 C C . GLY A 1 259 ? -21.522 3.977 5.643 1.00 91.25 259 GLY A C 1
ATOM 1922 O O . GLY A 1 259 ? -22.321 3.175 5.153 1.00 91.25 259 GLY A O 1
ATOM 1923 N N . SER A 1 260 ? -20.349 3.615 6.178 1.00 93.62 260 SER A N 1
ATOM 1924 C CA . SER A 1 260 ? -19.838 2.248 6.331 1.00 93.62 260 SER A CA 1
ATOM 1925 C C . SER A 1 260 ? -20.005 1.378 5.078 1.00 93.62 260 SER A C 1
ATOM 1927 O O . SER A 1 260 ? -20.581 0.290 5.138 1.00 93.62 260 SER A O 1
ATOM 1929 N N . ALA A 1 261 ? -19.526 1.850 3.925 1.00 96.44 261 ALA A N 1
ATOM 1930 C CA . ALA A 1 261 ? -19.611 1.093 2.677 1.00 96.44 261 ALA A CA 1
ATOM 1931 C C . ALA A 1 261 ? -18.474 1.391 1.692 1.00 96.44 261 ALA A C 1
ATOM 1933 O O . ALA A 1 261 ? -17.925 2.489 1.646 1.00 96.44 261 ALA A O 1
ATOM 1934 N N . LEU A 1 262 ? -18.194 0.421 0.823 1.00 97.50 262 LEU A N 1
ATOM 1935 C CA . LEU A 1 262 ? -17.427 0.612 -0.402 1.00 97.50 262 LEU A CA 1
ATOM 1936 C C . LEU A 1 262 ? -18.399 0.819 -1.567 1.00 97.50 262 LEU A C 1
ATOM 1938 O O . LEU A 1 262 ? -19.241 -0.036 -1.841 1.00 97.50 262 LEU A O 1
ATOM 1942 N N . VAL A 1 263 ? -18.277 1.936 -2.276 1.00 95.62 263 VAL A N 1
ATOM 1943 C CA . VAL A 1 263 ? -18.998 2.191 -3.525 1.00 95.62 263 VAL A CA 1
ATOM 1944 C C . VAL A 1 263 ? -18.029 2.020 -4.688 1.00 95.62 263 VAL A C 1
ATOM 1946 O O . VAL A 1 263 ? -16.980 2.653 -4.739 1.00 95.62 263 VAL A O 1
ATOM 1949 N N . LEU A 1 264 ? -18.388 1.153 -5.625 1.00 95.19 264 LEU A N 1
ATOM 1950 C CA . LEU A 1 264 ? -17.641 0.881 -6.844 1.00 95.19 264 LEU A CA 1
ATOM 1951 C C . LEU A 1 264 ? -18.459 1.380 -8.027 1.00 95.19 264 LEU A C 1
ATOM 1953 O O . LEU A 1 264 ? -19.648 1.084 -8.135 1.00 95.19 264 LEU A O 1
ATOM 1957 N N . ALA A 1 265 ? -17.828 2.116 -8.928 1.00 91.19 265 ALA A N 1
ATOM 1958 C CA . ALA A 1 265 ? -18.438 2.576 -10.168 1.00 91.19 265 ALA A CA 1
ATOM 1959 C C . ALA A 1 265 ? -17.463 2.381 -11.340 1.00 91.19 265 ALA A C 1
ATOM 1961 O O . ALA A 1 265 ? -16.253 2.233 -11.114 1.00 91.19 265 ALA A O 1
ATOM 1962 N N . PRO A 1 266 ? -17.949 2.410 -12.596 1.00 88.56 266 PRO A N 1
ATOM 1963 C CA . PRO A 1 266 ? -17.063 2.574 -13.739 1.00 88.56 266 PRO A CA 1
ATOM 1964 C C . PRO A 1 266 ? -16.147 3.786 -13.544 1.00 88.56 266 PRO A C 1
ATOM 1966 O O . PRO A 1 266 ? -16.523 4.773 -12.901 1.00 88.56 266 PRO A O 1
ATOM 1969 N N . ARG A 1 267 ? -14.943 3.712 -14.111 1.00 86.00 267 ARG A N 1
ATOM 1970 C CA . ARG A 1 267 ? -14.006 4.838 -14.128 1.00 86.00 267 ARG A CA 1
ATOM 1971 C C . ARG A 1 267 ? -14.679 6.005 -14.857 1.00 86.00 267 ARG A C 1
ATOM 1973 O O . ARG A 1 267 ? -15.139 5.839 -15.984 1.00 86.00 267 ARG A O 1
ATOM 1980 N N . ALA A 1 268 ? -14.811 7.144 -14.183 1.00 73.75 268 ALA A N 1
ATOM 1981 C CA . ALA A 1 268 ? -15.531 8.313 -14.681 1.00 73.75 268 ALA A CA 1
ATOM 1982 C C . ALA A 1 268 ? -14.689 9.580 -14.462 1.00 73.75 268 ALA A C 1
ATOM 1984 O O . ALA A 1 268 ? -14.007 9.665 -13.443 1.00 73.75 268 ALA A O 1
ATOM 1985 N N . PRO A 1 269 ? -14.756 10.570 -15.371 1.00 58.53 269 PRO A N 1
ATOM 1986 C CA . PRO A 1 269 ? -13.713 11.592 -15.483 1.00 58.53 269 PRO A CA 1
ATOM 1987 C C . PRO A 1 269 ? -13.883 12.830 -14.590 1.00 58.53 269 PRO A C 1
ATOM 1989 O O . PRO A 1 269 ? -12.995 13.682 -14.583 1.00 58.53 269 PRO A O 1
ATOM 1992 N N . THR A 1 270 ? -15.008 13.010 -13.885 1.00 72.06 270 THR A N 1
ATOM 1993 C CA . THR A 1 270 ? -15.316 14.318 -13.275 1.00 72.06 270 THR A CA 1
ATOM 1994 C C . THR A 1 270 ? -15.686 14.217 -11.792 1.00 72.06 270 THR A C 1
ATOM 1996 O O . THR A 1 270 ? -16.650 13.522 -11.455 1.00 72.06 270 THR A O 1
ATOM 1999 N N . PRO A 1 271 ? -14.950 14.919 -10.905 1.00 76.25 271 PRO A N 1
ATOM 2000 C CA . PRO A 1 271 ? -15.341 15.116 -9.513 1.00 76.25 271 PRO A CA 1
ATOM 2001 C C . PRO A 1 271 ? -16.649 15.918 -9.393 1.00 76.25 271 PRO A C 1
ATOM 2003 O O . PRO A 1 271 ? -16.896 16.802 -10.218 1.00 76.25 271 PRO A O 1
ATOM 2006 N N . PRO A 1 272 ? -17.469 15.673 -8.362 1.00 75.56 272 PRO A N 1
ATOM 2007 C CA . PRO A 1 272 ? -18.615 16.521 -8.055 1.00 75.56 272 PRO A CA 1
ATOM 2008 C C . PRO A 1 272 ? -18.189 17.941 -7.639 1.00 75.56 272 PRO A C 1
ATOM 2010 O O . PRO A 1 272 ? -17.093 18.169 -7.122 1.00 75.56 272 PRO A O 1
ATOM 2013 N N . SER A 1 273 ? -19.075 18.913 -7.872 1.00 74.19 273 SER A N 1
ATOM 2014 C CA . SER A 1 273 ? -18.854 20.313 -7.489 1.00 74.19 273 SER A CA 1
ATOM 2015 C C . SER A 1 273 ? -18.784 20.462 -5.966 1.00 74.19 273 SER A C 1
ATOM 2017 O O . SER A 1 273 ? -19.631 19.929 -5.255 1.00 74.19 273 SER A O 1
ATOM 2019 N N . GLY A 1 274 ? -17.803 21.218 -5.465 1.00 79.94 274 GLY A N 1
ATOM 2020 C CA . GLY A 1 274 ? -17.628 21.490 -4.031 1.00 79.94 274 GLY A CA 1
ATOM 2021 C C . GLY A 1 274 ? -16.858 20.421 -3.243 1.00 79.94 274 GLY A C 1
ATOM 2022 O O . GLY A 1 274 ? -16.643 20.603 -2.046 1.00 79.94 274 GLY A O 1
ATOM 2023 N N . ALA A 1 275 ? -16.408 19.340 -3.886 1.00 88.75 275 ALA A N 1
ATOM 2024 C CA . ALA A 1 275 ? -15.558 18.340 -3.245 1.00 88.75 275 ALA A CA 1
ATOM 2025 C C . ALA A 1 275 ? -14.130 18.858 -3.003 1.00 88.75 275 ALA A C 1
ATOM 2027 O O . ALA A 1 275 ? -13.588 19.646 -3.785 1.00 88.75 275 ALA A O 1
ATOM 2028 N N . VAL A 1 276 ? -13.483 18.366 -1.944 1.00 95.06 276 VAL A N 1
ATOM 2029 C CA . VAL A 1 276 ? -12.052 18.600 -1.721 1.00 95.06 276 VAL A CA 1
ATOM 2030 C C . VAL A 1 276 ? -11.275 17.665 -2.640 1.00 95.06 276 VAL A C 1
ATOM 2032 O O . VAL A 1 276 ? -11.386 16.450 -2.519 1.00 95.06 276 VAL A O 1
ATOM 2035 N N . VAL A 1 277 ? -10.478 18.218 -3.552 1.00 95.75 277 VAL A N 1
ATOM 2036 C CA . VAL A 1 277 ? -9.688 17.439 -4.516 1.00 95.75 277 VAL A CA 1
ATOM 2037 C C . VAL A 1 277 ? -8.207 17.568 -4.182 1.00 95.75 277 VAL A C 1
ATOM 2039 O O . VAL A 1 277 ? -7.639 18.657 -4.239 1.00 95.75 277 VAL A O 1
ATOM 2042 N N . LEU A 1 278 ? -7.580 16.447 -3.842 1.00 96.56 278 LEU A N 1
ATOM 2043 C CA . LEU A 1 278 ? -6.188 16.364 -3.415 1.00 96.56 278 LEU A CA 1
ATOM 2044 C C . LEU A 1 278 ? -5.378 15.588 -4.458 1.00 96.56 278 LEU A C 1
ATOM 2046 O O . LEU A 1 278 ? -5.807 14.503 -4.856 1.00 96.56 278 LEU A O 1
ATOM 2050 N N . PRO A 1 279 ? -4.212 16.082 -4.902 1.00 97.00 279 PRO A N 1
ATOM 2051 C CA . PRO A 1 279 ? -3.312 15.272 -5.711 1.00 97.00 279 PRO A CA 1
ATOM 2052 C C . PRO A 1 279 ? -2.775 14.103 -4.878 1.00 97.00 279 PRO A C 1
ATOM 2054 O O . PRO A 1 279 ? -2.430 14.273 -3.704 1.00 97.00 279 PRO A O 1
ATOM 2057 N N . ILE A 1 280 ? -2.685 12.933 -5.504 1.00 97.81 280 ILE A N 1
ATOM 2058 C CA . ILE A 1 280 ? -2.050 11.750 -4.925 1.00 97.81 280 ILE A CA 1
ATOM 2059 C C . ILE A 1 280 ? -0.959 11.224 -5.851 1.00 97.81 280 ILE A C 1
ATOM 2061 O O . ILE A 1 280 ? -0.958 11.475 -7.053 1.00 97.81 280 ILE A O 1
ATOM 2065 N N . TRP A 1 281 ? -0.042 10.455 -5.283 1.00 98.19 281 TRP A N 1
ATOM 2066 C CA . TRP A 1 281 ? 1.021 9.767 -6.002 1.00 98.19 281 TRP A CA 1
ATOM 2067 C C . TRP A 1 281 ? 1.054 8.311 -5.570 1.00 98.19 281 TRP A C 1
ATOM 2069 O O . TRP A 1 281 ? 0.926 8.019 -4.385 1.00 98.19 281 TRP A O 1
ATOM 2079 N N . LEU A 1 282 ? 1.228 7.396 -6.519 1.00 97.12 282 LEU A N 1
ATOM 2080 C CA . LEU A 1 282 ? 1.375 5.975 -6.232 1.00 97.12 282 LEU A CA 1
ATOM 2081 C C . LEU A 1 282 ? 2.866 5.652 -6.140 1.00 97.12 282 LEU A C 1
ATOM 2083 O O . LEU A 1 282 ? 3.510 5.387 -7.154 1.00 97.12 282 LEU A O 1
ATOM 2087 N N . LEU A 1 283 ? 3.428 5.756 -4.935 1.00 95.44 283 LEU A N 1
ATOM 2088 C CA . LEU A 1 283 ? 4.838 5.453 -4.700 1.00 95.44 283 LEU A CA 1
ATOM 2089 C C . LEU A 1 283 ? 5.045 3.937 -4.671 1.00 95.44 283 LEU A C 1
ATOM 2091 O O . LEU A 1 283 ? 4.306 3.194 -4.022 1.00 95.44 283 LEU A O 1
ATOM 2095 N N . GLY A 1 284 ? 6.079 3.483 -5.376 1.00 90.62 284 GLY A N 1
ATOM 2096 C CA . GLY A 1 284 ? 6.288 2.057 -5.609 1.00 90.62 284 GLY A CA 1
ATOM 2097 C C . GLY A 1 284 ? 5.158 1.466 -6.452 1.00 90.62 284 GLY A C 1
ATOM 2098 O O . GLY A 1 284 ? 4.814 2.010 -7.497 1.00 90.62 284 GLY A O 1
ATOM 2099 N N . ASP A 1 285 ? 4.616 0.351 -5.986 1.00 86.75 285 ASP A N 1
ATOM 2100 C CA . ASP A 1 285 ? 3.543 -0.422 -6.613 1.00 86.75 285 ASP A CA 1
ATOM 2101 C C . ASP A 1 285 ? 2.147 -0.073 -6.063 1.00 86.75 285 ASP A C 1
ATOM 2103 O O . ASP A 1 285 ? 1.150 -0.270 -6.757 1.00 86.75 285 ASP A O 1
ATOM 2107 N N . HIS A 1 286 ? 2.039 0.447 -4.830 1.00 93.69 286 HIS A N 1
ATOM 2108 C CA . HIS A 1 286 ? 0.725 0.600 -4.186 1.00 93.69 286 HIS A CA 1
ATOM 2109 C C . HIS A 1 286 ? 0.555 1.709 -3.143 1.00 93.69 286 HIS A C 1
ATOM 2111 O O . HIS A 1 286 ? -0.577 1.944 -2.717 1.00 93.69 286 HIS A O 1
ATOM 2117 N N . PHE A 1 287 ? 1.616 2.405 -2.720 1.00 96.81 287 PHE A N 1
ATOM 2118 C CA . PHE A 1 287 ? 1.503 3.378 -1.630 1.00 96.81 287 PHE A CA 1
ATOM 2119 C C . PHE A 1 287 ? 0.866 4.680 -2.114 1.00 96.81 287 PHE A C 1
ATOM 2121 O O . PHE A 1 287 ? 1.538 5.555 -2.670 1.00 96.81 287 PHE A O 1
ATOM 2128 N N . ILE A 1 288 ? -0.438 4.818 -1.873 1.00 98.06 288 ILE A N 1
ATOM 2129 C CA . ILE A 1 288 ? -1.195 6.042 -2.140 1.00 98.06 288 ILE A CA 1
ATOM 2130 C C . ILE A 1 288 ? -0.679 7.128 -1.201 1.00 98.06 288 ILE A C 1
ATOM 2132 O O . ILE A 1 288 ? -0.908 7.087 0.003 1.00 98.06 288 ILE A O 1
ATOM 2136 N N . THR A 1 289 ? 0.037 8.094 -1.756 1.00 98.31 289 THR A N 1
ATOM 2137 C CA . THR A 1 289 ? 0.756 9.120 -1.007 1.00 98.31 289 THR A CA 1
ATOM 2138 C C . THR A 1 289 ? 0.168 10.490 -1.300 1.00 98.31 289 THR A C 1
ATOM 2140 O O . THR A 1 289 ? -0.141 10.801 -2.449 1.00 98.31 289 THR A O 1
ATOM 2143 N N . LEU A 1 290 ? 0.037 11.328 -0.277 1.00 97.94 290 LEU A N 1
ATOM 2144 C CA . LEU A 1 290 ? -0.530 12.671 -0.383 1.00 97.94 290 LEU A CA 1
ATOM 2145 C C . LEU A 1 290 ? 0.209 13.662 0.516 1.00 97.94 290 LEU A C 1
ATOM 2147 O O . LEU A 1 290 ? 0.867 13.274 1.483 1.00 97.94 290 LEU A O 1
ATOM 2151 N N . ARG A 1 291 ? 0.108 14.954 0.193 1.00 97.81 291 ARG A N 1
ATOM 2152 C CA . ARG A 1 291 ? 0.699 16.013 1.021 1.00 97.81 291 ARG A CA 1
ATOM 2153 C C . ARG A 1 291 ? -0.159 16.303 2.243 1.00 97.81 291 ARG A C 1
ATOM 2155 O O . ARG A 1 291 ? -1.377 16.435 2.138 1.00 97.81 291 ARG A O 1
ATOM 2162 N N . ALA A 1 292 ? 0.512 16.489 3.367 1.00 98.00 292 ALA A N 1
ATOM 2163 C CA . ALA A 1 292 ? -0.085 16.874 4.629 1.00 98.00 292 ALA A CA 1
ATOM 2164 C C . ALA A 1 292 ? 0.805 17.874 5.372 1.00 98.00 292 ALA A C 1
ATOM 2166 O O . ALA A 1 292 ? 1.958 18.116 5.007 1.00 98.00 292 ALA A O 1
ATOM 2167 N N . GLU A 1 293 ? 0.270 18.410 6.456 1.00 97.94 293 GLU A N 1
ATOM 2168 C CA . GLU A 1 293 ? 1.000 19.185 7.444 1.00 97.94 293 GLU A CA 1
ATOM 2169 C C . GLU A 1 293 ? 0.762 18.577 8.829 1.00 97.94 293 GLU A C 1
ATOM 2171 O O . GLU A 1 293 ? -0.379 18.448 9.276 1.00 97.94 293 GLU A O 1
ATOM 2176 N N . ALA A 1 294 ? 1.839 18.186 9.508 1.00 97.44 294 ALA A N 1
ATOM 2177 C CA . ALA A 1 294 ? 1.798 17.635 10.859 1.00 97.44 294 ALA A CA 1
ATOM 2178 C C . ALA A 1 294 ? 2.403 18.659 11.826 1.00 97.44 294 ALA A C 1
ATOM 2180 O O . ALA A 1 294 ? 3.612 18.876 11.812 1.00 97.44 294 ALA A O 1
ATOM 2181 N N . ALA A 1 295 ? 1.567 19.309 12.640 1.00 95.56 295 ALA A N 1
ATOM 2182 C CA . ALA A 1 295 ? 1.973 20.381 13.556 1.00 95.56 295 ALA A CA 1
ATOM 2183 C C . ALA A 1 295 ? 2.819 21.490 12.880 1.00 95.56 295 ALA A C 1
ATOM 2185 O O . ALA A 1 295 ? 3.884 21.854 13.374 1.00 95.56 295 ALA A O 1
ATOM 2186 N N . GLY A 1 296 ? 2.382 22.003 11.724 1.00 94.88 296 GLY A N 1
ATOM 2187 C CA . GLY A 1 296 ? 3.126 23.028 10.979 1.00 94.88 296 GLY A CA 1
ATOM 2188 C C . GLY A 1 296 ? 4.240 22.491 10.075 1.00 94.88 296 GLY A C 1
ATOM 2189 O O . GLY A 1 296 ? 4.871 23.270 9.365 1.00 94.88 296 GLY A O 1
ATOM 2190 N N . ILE A 1 297 ? 4.512 21.181 10.088 1.00 96.06 297 ILE A N 1
ATOM 2191 C CA . ILE A 1 297 ? 5.599 20.566 9.319 1.00 96.06 297 ILE A CA 1
ATOM 2192 C C . ILE A 1 297 ? 5.033 19.962 8.028 1.00 96.06 297 ILE A C 1
ATOM 2194 O O . ILE A 1 297 ? 4.309 18.963 8.104 1.00 96.06 297 ILE A O 1
ATOM 2198 N N . PRO A 1 298 ? 5.383 20.494 6.840 1.00 96.06 298 PRO A N 1
ATOM 2199 C CA . PRO A 1 298 ? 5.004 19.885 5.571 1.00 96.06 298 PRO A CA 1
ATOM 2200 C C . PRO A 1 298 ? 5.590 18.479 5.441 1.00 96.06 298 PRO A C 1
ATOM 2202 O O . PRO A 1 298 ? 6.781 18.268 5.687 1.00 96.06 298 PRO A O 1
ATOM 2205 N N . THR A 1 299 ? 4.767 17.514 5.040 1.00 97.06 299 THR A N 1
ATOM 2206 C CA . THR A 1 299 ? 5.183 16.117 4.907 1.00 97.06 299 THR A CA 1
ATOM 2207 C C . THR A 1 299 ? 4.357 15.351 3.871 1.00 97.06 299 THR A C 1
ATOM 2209 O O . THR A 1 299 ? 3.315 15.819 3.410 1.00 97.06 299 THR A O 1
ATOM 2212 N N . LEU A 1 300 ? 4.830 14.162 3.499 1.00 98.19 300 LEU A N 1
ATOM 2213 C CA . LEU A 1 300 ? 4.059 13.173 2.755 1.00 98.19 300 LEU A CA 1
ATOM 2214 C C . LEU A 1 300 ? 3.516 12.117 3.711 1.00 98.19 300 LEU A C 1
ATOM 2216 O O . LEU A 1 300 ? 4.260 11.599 4.545 1.00 98.19 300 LEU A O 1
ATOM 2220 N N . LEU A 1 301 ? 2.247 11.760 3.543 1.00 98.19 301 LEU A N 1
ATOM 2221 C CA . LEU A 1 301 ? 1.616 10.653 4.254 1.00 98.19 301 LEU A CA 1
ATOM 2222 C C . LEU A 1 301 ? 1.165 9.585 3.274 1.00 98.19 301 LEU A C 1
ATOM 2224 O O . LEU A 1 301 ? 0.681 9.902 2.187 1.00 98.19 301 LEU A O 1
ATOM 2228 N N . VAL A 1 302 ? 1.275 8.330 3.692 1.00 98.06 302 VAL A N 1
ATOM 2229 C CA . VAL A 1 302 ? 0.645 7.204 3.002 1.00 98.06 302 VAL A CA 1
ATOM 2230 C C . VAL A 1 302 ? -0.765 7.021 3.549 1.00 98.06 302 VAL A C 1
ATOM 2232 O O . VAL A 1 302 ? -0.951 6.921 4.759 1.00 98.06 302 VAL A O 1
ATOM 2235 N N . PHE A 1 303 ? -1.754 6.971 2.665 1.00 97.50 303 PHE A N 1
ATOM 2236 C CA . PHE A 1 303 ? -3.124 6.622 3.010 1.00 97.50 303 PHE A CA 1
ATOM 2237 C C . PHE A 1 303 ? -3.239 5.106 3.206 1.00 97.50 303 PHE A C 1
ATOM 2239 O O . PHE A 1 303 ? -3.127 4.340 2.248 1.00 97.50 303 PHE A O 1
ATOM 2246 N N . ASP A 1 304 ? -3.453 4.686 4.449 1.00 95.12 304 ASP A N 1
ATOM 2247 C CA . ASP A 1 304 ? -3.449 3.292 4.894 1.00 95.12 304 ASP A CA 1
ATOM 2248 C C . ASP A 1 304 ? -4.747 2.960 5.647 1.00 95.12 304 ASP A C 1
ATOM 2250 O O . ASP A 1 304 ? -4.934 3.289 6.824 1.00 95.12 304 ASP A O 1
ATOM 2254 N N . THR A 1 305 ? -5.675 2.296 4.963 1.00 92.88 305 THR A N 1
ATOM 2255 C CA . THR A 1 305 ? -6.938 1.865 5.568 1.00 92.88 305 THR A CA 1
ATOM 2256 C C . THR A 1 305 ? -6.799 0.637 6.465 1.00 92.88 305 THR A C 1
ATOM 2258 O O . THR A 1 305 ? -7.715 0.405 7.252 1.00 92.88 305 THR A O 1
ATOM 2261 N N . GLY A 1 306 ? -5.686 -0.104 6.393 1.00 88.38 306 GLY A N 1
ATOM 2262 C CA . GLY A 1 306 ? -5.403 -1.327 7.150 1.00 88.38 306 GLY A CA 1
ATOM 2263 C C . GLY A 1 306 ? -4.919 -1.100 8.584 1.00 88.38 306 GLY A C 1
ATOM 2264 O O . GLY A 1 306 ?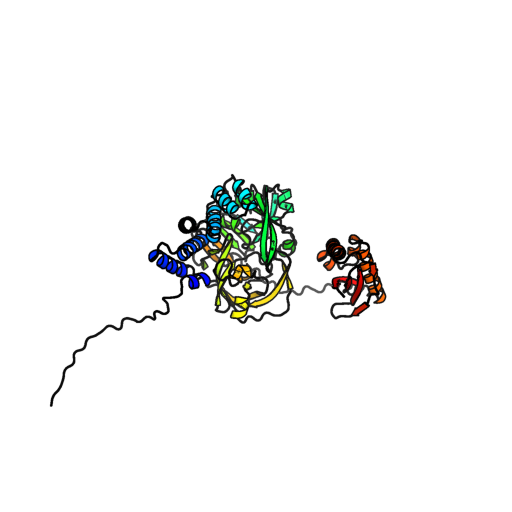 -4.631 -2.058 9.309 1.00 88.38 306 GLY A O 1
ATOM 2265 N N . LEU A 1 307 ? -4.855 0.153 9.042 1.00 84.69 307 LEU A N 1
ATOM 2266 C CA . LEU A 1 307 ? -4.461 0.485 10.409 1.00 84.69 307 LEU A CA 1
ATOM 2267 C C . LEU A 1 307 ? -5.501 0.021 11.449 1.00 84.69 307 LEU A C 1
ATOM 2269 O O . LEU A 1 307 ? -6.494 0.703 11.694 1.00 84.69 307 LEU A O 1
ATOM 2273 N N . ALA A 1 308 ? -5.256 -1.109 12.116 1.00 75.81 308 ALA A N 1
ATOM 2274 C CA . ALA A 1 308 ? -6.152 -1.691 13.124 1.00 75.81 308 ALA A CA 1
ATOM 2275 C C . ALA A 1 308 ? -6.155 -0.929 14.471 1.00 75.81 308 ALA A C 1
ATOM 2277 O O . ALA A 1 308 ? -5.736 -1.467 15.498 1.00 75.81 308 ALA A O 1
ATOM 2278 N N . MET A 1 309 ? -6.632 0.319 14.488 1.00 76.25 309 MET A N 1
ATOM 2279 C CA . MET A 1 309 ? -6.803 1.117 15.707 1.00 76.25 309 MET A CA 1
ATOM 2280 C C . MET A 1 309 ? -8.191 1.774 15.745 1.00 76.25 309 MET A C 1
ATOM 2282 O O . MET A 1 309 ? -8.466 2.633 14.908 1.00 76.25 309 MET A O 1
ATOM 2286 N N . PRO A 1 310 ? -9.048 1.454 16.734 1.00 74.00 310 PRO A N 1
ATOM 2287 C CA . PRO A 1 310 ? -10.328 2.136 16.906 1.00 74.00 310 PRO A CA 1
ATOM 2288 C C . PRO A 1 310 ? -10.146 3.649 17.064 1.00 74.00 310 PRO A C 1
ATOM 2290 O O . PRO A 1 310 ? -9.450 4.100 17.973 1.00 74.00 310 PRO A O 1
ATOM 2293 N N . GLY A 1 311 ? -10.754 4.428 16.164 1.00 74.75 311 GLY A N 1
ATOM 2294 C CA . GLY A 1 311 ? -10.648 5.894 16.146 1.00 74.75 311 GLY A CA 1
ATOM 2295 C C . GLY A 1 311 ? -9.252 6.424 15.812 1.00 74.75 311 GLY A C 1
ATOM 2296 O O . GLY A 1 311 ? -9.011 7.626 15.887 1.00 74.75 311 GLY A O 1
ATOM 2297 N N . GLY A 1 312 ? -8.323 5.537 15.468 1.00 85.38 312 GLY A N 1
ATOM 2298 C CA . GLY A 1 312 ? -6.953 5.902 15.222 1.00 85.38 312 GLY A CA 1
ATOM 2299 C C . GLY A 1 312 ? -6.742 6.467 13.842 1.00 85.38 312 GLY A C 1
ATOM 2300 O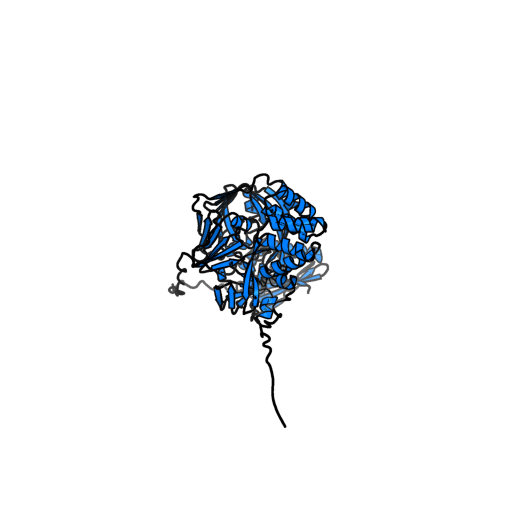 O . GLY A 1 312 ? -7.223 5.874 12.884 1.00 85.38 312 GLY A O 1
ATOM 2301 N N . ALA A 1 313 ? -6.023 7.583 13.750 1.00 92.38 313 ALA A N 1
ATOM 2302 C CA . ALA A 1 313 ? -5.980 8.400 12.541 1.00 92.38 313 ALA A CA 1
ATOM 2303 C C . ALA A 1 313 ? -4.574 8.571 11.951 1.00 92.38 313 ALA A C 1
ATOM 2305 O O . ALA A 1 313 ? -4.449 8.760 10.742 1.00 92.38 313 ALA A O 1
ATOM 2306 N N . PHE A 1 314 ? -3.523 8.524 12.776 1.00 96.31 314 PHE A N 1
ATOM 2307 C CA . PHE A 1 314 ? -2.176 8.896 12.343 1.00 96.31 314 PHE A CA 1
ATOM 2308 C C . PHE A 1 314 ? -1.077 8.026 12.970 1.00 96.31 314 PHE A C 1
ATOM 2310 O O . PHE A 1 314 ? -1.085 7.725 14.162 1.00 96.31 314 PHE A O 1
ATOM 2317 N N . VAL A 1 315 ? -0.099 7.620 12.162 1.00 95.81 315 VAL A N 1
ATOM 2318 C CA . VAL A 1 315 ? 1.117 6.928 12.610 1.00 95.81 315 VAL A CA 1
ATOM 2319 C C . VAL A 1 315 ? 2.324 7.723 12.122 1.00 95.81 315 VAL A C 1
ATOM 2321 O O . VAL A 1 315 ? 2.757 7.520 10.985 1.00 95.81 315 VAL A O 1
ATOM 2324 N N . PRO A 1 316 ? 2.860 8.649 12.932 1.00 96.44 316 PRO A N 1
ATOM 2325 C CA . PRO A 1 316 ? 4.012 9.443 12.531 1.00 96.44 316 PRO A CA 1
ATOM 2326 C C . PRO A 1 316 ? 5.291 8.607 12.447 1.00 96.44 316 PRO A C 1
ATOM 2328 O O . PRO A 1 316 ? 5.496 7.662 13.215 1.00 96.44 316 PRO A O 1
ATOM 2331 N N . SER A 1 317 ? 6.193 9.022 11.559 1.00 95.12 317 SER A N 1
ATOM 2332 C CA . SER A 1 317 ? 7.592 8.610 11.602 1.00 95.12 317 SER A CA 1
ATOM 2333 C C . SER A 1 317 ? 8.271 9.160 12.859 1.00 95.12 317 SER A C 1
ATOM 2335 O O . SER A 1 317 ? 7.825 10.140 13.468 1.00 95.12 317 SER A O 1
ATOM 2337 N N . GLU A 1 318 ? 9.397 8.560 13.239 1.00 92.38 318 GLU A N 1
ATOM 2338 C CA . GLU A 1 318 ? 10.213 9.068 14.344 1.00 92.38 318 GLU A CA 1
ATOM 2339 C C . GLU A 1 318 ? 10.694 10.507 14.076 1.00 92.38 318 GLU A C 1
ATOM 2341 O O . GLU A 1 318 ? 10.736 11.332 14.991 1.00 92.38 318 GLU A O 1
ATOM 2346 N N . GLY A 1 319 ? 10.994 10.834 12.812 1.00 93.06 319 GLY A N 1
ATOM 2347 C CA . GLY A 1 319 ? 11.353 12.184 12.386 1.00 93.06 319 GLY A CA 1
ATOM 2348 C C . GLY A 1 319 ? 10.248 13.207 12.657 1.00 93.06 319 GLY A C 1
ATOM 2349 O O . GLY A 1 319 ? 10.535 14.288 13.174 1.00 93.06 319 GLY A O 1
ATOM 2350 N N . ILE A 1 320 ? 8.985 12.867 12.373 1.00 96.56 320 ILE A N 1
ATOM 2351 C CA . ILE A 1 320 ? 7.851 13.751 12.673 1.00 96.56 320 ILE A CA 1
ATOM 2352 C C . ILE A 1 320 ? 7.648 13.911 14.177 1.00 96.56 320 ILE A C 1
ATOM 2354 O O . ILE A 1 320 ? 7.524 15.048 14.623 1.00 96.56 320 ILE A O 1
ATOM 2358 N N . VAL A 1 321 ? 7.691 12.826 14.961 1.00 95.88 321 VAL A N 1
ATOM 2359 C CA . VAL A 1 321 ? 7.561 12.903 16.430 1.00 95.88 321 VAL A CA 1
ATOM 2360 C C . VAL A 1 321 ? 8.599 13.856 17.031 1.00 95.88 321 VAL A C 1
ATOM 2362 O O . VAL A 1 321 ? 8.255 14.713 17.843 1.00 95.88 321 VAL A O 1
ATOM 2365 N N . LYS A 1 322 ? 9.864 13.745 16.601 1.00 94.38 322 LYS A N 1
ATOM 2366 C CA . LYS A 1 322 ? 10.956 14.603 17.086 1.00 94.38 322 LYS A CA 1
ATOM 2367 C C . LYS A 1 322 ? 10.762 16.065 16.694 1.00 94.38 322 LYS A C 1
ATOM 2369 O O . LYS A 1 322 ? 10.882 16.941 17.544 1.00 94.38 322 LYS A O 1
ATOM 2374 N N . ARG A 1 323 ? 10.472 16.340 15.417 1.00 95.19 323 ARG A N 1
ATOM 2375 C CA . ARG A 1 323 ? 10.359 17.717 14.907 1.00 95.19 323 ARG A CA 1
ATOM 2376 C C . ARG A 1 323 ? 9.119 18.445 15.421 1.00 95.19 323 ARG A C 1
ATOM 2378 O O . ARG A 1 323 ? 9.183 19.656 15.589 1.00 95.19 323 ARG A O 1
ATOM 2385 N N . SER A 1 324 ? 8.015 17.736 15.662 1.00 95.81 324 SER A N 1
ATOM 2386 C CA . SER A 1 324 ? 6.785 18.346 16.180 1.00 95.81 324 SER A CA 1
ATOM 2387 C C . SER A 1 324 ? 6.811 18.582 17.691 1.00 95.81 324 SER A C 1
ATOM 2389 O O . SER A 1 324 ? 5.930 19.260 18.214 1.00 95.81 324 SER A O 1
ATOM 2391 N N . GLY A 1 325 ? 7.775 17.997 18.413 1.00 93.75 325 GLY A N 1
ATOM 2392 C CA . GLY A 1 325 ? 7.790 18.018 19.877 1.00 93.75 325 GLY A CA 1
ATOM 2393 C C . GLY A 1 325 ? 6.625 17.240 20.500 1.00 93.75 325 GLY A C 1
ATOM 2394 O O . GLY A 1 325 ? 6.217 17.532 21.628 1.00 93.75 325 GLY A O 1
ATOM 2395 N N . ALA A 1 326 ? 6.055 16.277 19.767 1.00 93.62 326 ALA A N 1
ATOM 2396 C CA . ALA A 1 326 ? 4.962 15.442 20.248 1.00 93.62 326 ALA A CA 1
ATOM 2397 C C . ALA A 1 326 ? 5.349 14.672 21.517 1.00 93.62 326 ALA A C 1
ATOM 2399 O O . ALA A 1 326 ? 6.391 14.020 21.586 1.00 93.62 326 ALA A O 1
ATOM 2400 N N . GLN A 1 327 ? 4.471 14.728 22.519 1.00 92.25 327 GLN A N 1
ATOM 2401 C CA . GLN A 1 327 ? 4.674 14.058 23.798 1.00 92.25 327 GLN A CA 1
ATOM 2402 C C . GLN A 1 327 ? 4.144 12.625 23.715 1.00 92.25 327 GLN A C 1
ATOM 2404 O O . GLN A 1 327 ? 2.944 12.376 23.825 1.00 92.25 327 GLN A O 1
ATOM 2409 N N . VAL A 1 328 ? 5.053 11.678 23.495 1.00 91.81 328 VAL A N 1
ATOM 2410 C CA . VAL A 1 328 ? 4.744 10.246 23.472 1.00 91.81 328 VAL A CA 1
ATOM 2411 C C . VAL A 1 328 ? 5.011 9.667 24.859 1.00 91.81 328 VAL A C 1
ATOM 2413 O O . VAL A 1 328 ? 6.126 9.753 25.369 1.00 91.81 328 VAL A O 1
ATOM 2416 N N . GLY A 1 329 ? 3.982 9.088 25.478 1.00 87.31 329 GLY A N 1
ATOM 2417 C CA . GLY A 1 329 ? 4.102 8.454 26.791 1.00 87.31 329 GLY A CA 1
ATOM 2418 C C . GLY A 1 329 ? 4.894 7.139 26.774 1.00 87.31 329 GLY A C 1
ATOM 2419 O O . GLY A 1 329 ? 5.471 6.730 25.769 1.00 87.31 329 GLY A O 1
ATOM 2420 N N . SER A 1 330 ? 4.890 6.428 27.901 1.00 81.69 330 SER A N 1
ATOM 2421 C CA . SER A 1 330 ? 5.550 5.119 28.049 1.00 81.69 330 SER A CA 1
ATOM 2422 C C . SER A 1 330 ? 4.586 3.925 28.007 1.00 81.69 330 SER A C 1
ATOM 2424 O O . SER A 1 330 ? 5.032 2.777 27.961 1.00 81.69 330 SER A O 1
ATOM 2426 N N . ALA A 1 331 ? 3.272 4.175 28.013 1.00 83.19 331 ALA A N 1
ATOM 2427 C CA . ALA A 1 331 ? 2.227 3.153 28.051 1.00 83.19 331 ALA A CA 1
ATOM 2428 C C . ALA A 1 331 ? 2.070 2.447 26.693 1.00 83.19 331 ALA A C 1
ATOM 2430 O O . ALA A 1 331 ? 1.148 2.713 25.922 1.00 83.19 331 ALA A O 1
ATOM 2431 N N . ALA A 1 332 ? 3.003 1.546 26.394 1.00 82.00 332 ALA A N 1
ATOM 2432 C CA . ALA A 1 332 ? 2.972 0.760 25.176 1.00 82.00 332 ALA A CA 1
ATOM 2433 C C . ALA A 1 332 ? 1.947 -0.379 25.267 1.00 82.00 332 ALA A C 1
ATOM 2435 O O . ALA A 1 332 ? 1.877 -1.108 26.258 1.00 82.00 332 ALA A O 1
ATOM 2436 N N . VAL A 1 333 ? 1.202 -0.580 24.187 1.00 78.25 333 VAL A N 1
ATOM 2437 C CA . VAL A 1 333 ? 0.260 -1.684 23.998 1.00 78.25 333 VAL A CA 1
ATOM 2438 C C . VAL A 1 333 ? 0.716 -2.572 22.844 1.00 78.25 333 VAL A C 1
ATOM 2440 O O . VAL A 1 333 ? 1.544 -2.184 22.015 1.00 78.25 333 VAL A O 1
ATOM 2443 N N . SER A 1 334 ? 0.193 -3.795 22.794 1.00 74.12 334 SER A N 1
ATOM 2444 C CA . SER A 1 334 ? 0.406 -4.680 21.649 1.00 74.12 334 SER A CA 1
ATOM 2445 C C . SER A 1 334 ? -0.672 -4.428 20.599 1.00 74.12 334 SER A C 1
ATOM 2447 O O . SER A 1 334 ? -1.856 -4.555 20.895 1.00 74.12 334 SER A O 1
ATOM 2449 N N . GLY A 1 335 ? -0.254 -4.110 19.378 1.00 67.12 335 GLY A N 1
ATOM 2450 C CA . GLY A 1 335 ? -1.077 -4.085 18.172 1.00 67.12 335 GLY A CA 1
ATOM 2451 C C . GLY A 1 335 ? -0.754 -5.253 17.236 1.00 67.12 335 GLY A C 1
ATOM 2452 O O . GLY A 1 335 ? 0.124 -6.074 17.520 1.00 67.12 335 GLY A O 1
ATOM 2453 N N . ILE A 1 336 ? -1.460 -5.317 16.107 1.00 68.94 336 ILE A N 1
ATOM 2454 C CA . ILE A 1 336 ? -1.298 -6.346 15.070 1.00 68.94 336 ILE A CA 1
ATOM 2455 C C . ILE A 1 336 ? -0.968 -5.648 13.750 1.00 68.94 336 ILE A C 1
ATOM 2457 O O . ILE A 1 336 ? -1.660 -4.711 13.363 1.00 68.94 336 ILE A O 1
ATOM 2461 N N . GLY A 1 337 ? 0.080 -6.103 13.063 1.00 64.56 337 GLY A N 1
ATOM 2462 C CA . GLY A 1 337 ? 0.428 -5.675 11.708 1.00 64.56 337 GLY A CA 1
ATOM 2463 C C . GLY A 1 337 ? 0.721 -6.866 10.795 1.00 64.56 337 GLY A C 1
ATOM 2464 O O . GLY A 1 337 ? 0.715 -8.011 11.241 1.00 64.56 337 GLY A O 1
ATOM 2465 N N . GLY A 1 338 ? 1.020 -6.613 9.515 1.00 57.03 338 GLY A N 1
ATOM 2466 C CA . GLY A 1 338 ? 1.214 -7.684 8.519 1.00 57.03 338 GLY A CA 1
ATOM 2467 C C . GLY A 1 338 ? 2.314 -8.698 8.836 1.00 57.03 338 GLY A C 1
ATOM 2468 O O . GLY A 1 338 ? 2.212 -9.853 8.432 1.00 57.03 338 GLY A O 1
ATOM 2469 N N . GLY A 1 339 ? 3.314 -8.306 9.628 1.00 57.97 339 GLY A N 1
ATOM 2470 C CA . GLY A 1 339 ? 4.372 -9.195 10.118 1.00 57.97 339 GLY A CA 1
ATOM 2471 C C . GLY A 1 339 ? 4.156 -9.730 11.540 1.00 57.97 339 GLY A C 1
ATOM 2472 O O . GLY A 1 339 ? 5.117 -10.199 12.148 1.00 57.97 339 GLY A O 1
ATOM 2473 N N . GLY A 1 340 ? 2.944 -9.619 12.094 1.00 65.00 340 GLY A N 1
ATOM 2474 C CA . GLY A 1 340 ? 2.585 -10.088 13.434 1.00 65.00 340 GLY A CA 1
ATOM 2475 C C . GLY A 1 340 ? 2.470 -8.974 14.478 1.00 65.00 340 GLY A C 1
ATOM 2476 O O . GLY A 1 340 ? 2.166 -7.824 14.163 1.00 65.00 340 GLY A O 1
ATOM 2477 N N . ALA A 1 341 ? 2.690 -9.319 15.750 1.00 67.88 341 ALA A N 1
ATOM 2478 C CA . ALA A 1 341 ? 2.533 -8.388 16.867 1.00 67.88 341 ALA A CA 1
ATOM 2479 C C . ALA A 1 341 ? 3.556 -7.234 16.824 1.00 67.88 341 ALA A C 1
ATOM 2481 O O . ALA A 1 341 ? 4.772 -7.457 16.709 1.00 67.88 341 ALA A O 1
ATOM 2482 N N . VAL A 1 342 ? 3.051 -6.006 16.981 1.00 69.06 342 VAL A N 1
ATOM 2483 C CA . VAL A 1 342 ? 3.824 -4.753 16.995 1.00 69.06 342 VAL A CA 1
ATOM 2484 C C . VAL A 1 342 ? 3.586 -4.033 18.319 1.00 69.06 342 VAL A C 1
ATOM 2486 O O . VAL A 1 342 ? 2.453 -3.926 18.777 1.00 69.06 342 VAL A O 1
ATOM 2489 N N . ARG A 1 343 ? 4.649 -3.528 18.950 1.00 79.81 343 ARG A N 1
ATOM 2490 C CA . ARG A 1 343 ? 4.534 -2.686 20.146 1.00 79.81 343 ARG A CA 1
ATOM 2491 C C . ARG A 1 343 ? 4.305 -1.242 19.712 1.00 79.81 343 ARG A C 1
ATOM 2493 O O . ARG A 1 343 ? 5.109 -0.711 18.953 1.00 79.81 343 ARG A O 1
ATOM 2500 N N . VAL A 1 344 ? 3.238 -0.622 20.200 1.00 85.19 344 VAL A N 1
ATOM 2501 C CA . VAL A 1 344 ? 2.852 0.744 19.829 1.00 85.19 344 VAL A CA 1
ATOM 2502 C C . VAL A 1 344 ? 2.496 1.555 21.065 1.00 85.19 344 VAL A C 1
ATOM 2504 O O . VAL A 1 344 ? 1.984 1.000 22.033 1.00 85.19 344 VAL A O 1
ATOM 2507 N N . THR A 1 345 ? 2.728 2.862 21.031 1.00 91.06 345 THR A N 1
ATOM 2508 C CA . THR A 1 345 ? 2.311 3.772 22.105 1.00 91.06 345 THR A CA 1
ATOM 2509 C C . THR A 1 345 ? 1.245 4.728 21.575 1.00 91.06 345 THR A C 1
ATOM 2511 O O . THR A 1 345 ? 1.575 5.572 20.736 1.00 91.06 345 THR A O 1
ATOM 2514 N N . PRO A 1 346 ? -0.014 4.620 22.037 1.00 91.75 346 PRO A N 1
ATOM 2515 C CA . PRO A 1 346 ? -1.057 5.585 21.724 1.00 91.75 346 PRO A CA 1
ATOM 2516 C C . PRO A 1 346 ? -0.790 6.937 22.388 1.00 91.75 346 PRO A C 1
ATOM 2518 O O . PRO A 1 346 ? -0.377 6.994 23.546 1.00 91.75 346 PRO A O 1
ATOM 2521 N N . PHE A 1 347 ? -1.044 8.026 21.670 1.00 94.75 347 PHE A N 1
ATOM 2522 C CA . PHE A 1 347 ? -0.949 9.392 22.188 1.00 94.75 347 PHE A CA 1
ATOM 2523 C C . PHE A 1 347 ? -1.813 10.351 21.354 1.00 94.75 347 PHE A C 1
ATOM 2525 O O . PHE A 1 347 ? -2.312 9.974 20.293 1.00 94.75 347 PHE A O 1
ATOM 2532 N N . GLN A 1 348 ? -1.996 11.586 21.828 1.00 95.44 348 GLN A N 1
ATOM 2533 C CA . GLN A 1 348 ? -2.701 12.634 21.083 1.00 95.44 348 GLN A CA 1
ATOM 2534 C C . GLN A 1 348 ? -1.696 13.508 20.331 1.00 95.44 348 GLN A C 1
ATOM 2536 O O . GLN A 1 348 ? -0.839 14.146 20.944 1.00 95.44 348 GLN A O 1
ATOM 2541 N N . PHE A 1 349 ? -1.786 13.527 19.003 1.00 96.81 349 PHE A N 1
ATOM 2542 C CA . PHE A 1 349 ? -0.986 14.404 18.152 1.00 96.81 349 PHE A CA 1
ATOM 2543 C C . PHE A 1 349 ? -1.728 15.725 17.939 1.00 96.81 349 PHE A C 1
ATOM 2545 O O . PHE A 1 349 ? -2.928 15.735 17.679 1.00 96.81 349 PHE A O 1
ATOM 2552 N N . GLN A 1 350 ? -1.029 16.852 18.056 1.00 95.56 350 GLN A N 1
ATOM 2553 C CA . GLN A 1 350 ? -1.668 18.148 18.298 1.00 95.56 350 GLN A CA 1
ATOM 2554 C C . GLN A 1 350 ? -2.554 18.606 17.137 1.00 95.56 350 GLN A C 1
ATOM 2556 O O . GLN A 1 350 ? -3.696 19.008 17.347 1.00 95.56 350 GLN A O 1
ATOM 2561 N N . LYS A 1 351 ? -2.026 18.556 15.910 1.00 96.94 351 LYS A N 1
ATOM 2562 C CA . LYS A 1 351 ? -2.737 18.980 14.701 1.00 96.94 351 LYS A CA 1
ATOM 2563 C C . LYS A 1 351 ? -2.229 18.228 13.478 1.00 96.94 351 LYS A C 1
ATOM 2565 O O . LYS A 1 351 ? -1.019 18.152 13.260 1.00 96.94 351 LYS A O 1
ATOM 2570 N N . LEU A 1 352 ? -3.154 17.733 12.663 1.00 98.25 352 LEU A N 1
ATOM 2571 C CA . LEU A 1 352 ? -2.887 17.161 11.347 1.00 98.25 352 LEU A CA 1
ATOM 2572 C C . LEU A 1 352 ? -3.805 17.821 10.317 1.00 98.25 352 LEU A C 1
ATOM 2574 O O . LEU A 1 352 ? -5.015 17.904 10.532 1.00 98.25 352 LEU A O 1
ATOM 2578 N N . ALA A 1 353 ? -3.238 18.277 9.204 1.00 98.19 353 ALA A N 1
ATOM 2579 C CA . ALA A 1 353 ? -3.981 18.877 8.105 1.00 98.19 353 ALA A CA 1
ATOM 2580 C C . ALA A 1 353 ? -3.667 18.180 6.779 1.00 98.19 353 ALA A C 1
ATOM 2582 O O . ALA A 1 353 ? -2.510 17.911 6.459 1.00 98.19 353 ALA A O 1
ATOM 2583 N N . ILE A 1 354 ? -4.707 17.898 6.000 1.00 97.88 354 ILE A N 1
ATOM 2584 C CA . ILE A 1 354 ? -4.624 17.340 4.650 1.00 97.88 354 ILE A CA 1
ATOM 2585 C C . ILE A 1 354 ? -5.459 18.237 3.736 1.00 97.88 354 ILE A C 1
ATOM 2587 O O . ILE A 1 354 ? -6.693 18.217 3.762 1.00 97.88 354 ILE A O 1
ATOM 2591 N N . GLY A 1 355 ? -4.775 19.071 2.949 1.00 95.69 355 GLY A N 1
ATOM 2592 C CA . GLY A 1 355 ? -5.420 20.169 2.230 1.00 95.69 355 GLY A CA 1
ATOM 2593 C C . GLY A 1 355 ? -6.234 21.049 3.195 1.00 95.69 355 GLY A C 1
ATOM 2594 O O . GLY A 1 355 ? -5.698 21.448 4.225 1.00 95.69 355 GLY A O 1
ATOM 2595 N N . PRO A 1 356 ? -7.518 21.339 2.911 1.00 95.88 356 PRO A N 1
ATOM 2596 C CA . PRO A 1 356 ? -8.370 22.145 3.789 1.00 95.88 356 PRO A CA 1
ATOM 2597 C C . PRO A 1 356 ? -8.961 21.368 4.981 1.00 95.88 356 PRO A C 1
ATOM 2599 O O . PRO A 1 356 ? -9.721 21.937 5.762 1.00 95.88 356 PRO A O 1
ATOM 2602 N N . ILE A 1 357 ? -8.693 20.064 5.109 1.00 96.38 357 ILE A N 1
ATOM 2603 C CA . ILE A 1 357 ? -9.255 19.232 6.177 1.00 96.38 357 ILE A CA 1
ATOM 2604 C C . ILE A 1 357 ? -8.277 19.226 7.343 1.00 96.38 357 ILE A C 1
ATOM 2606 O O . ILE A 1 357 ? -7.185 18.675 7.233 1.00 96.38 357 ILE A O 1
ATOM 2610 N N . GLU A 1 358 ? -8.691 19.793 8.472 1.00 96.81 358 GLU A N 1
ATOM 2611 C CA . GLU A 1 358 ? -7.888 19.835 9.692 1.00 96.81 358 GLU A CA 1
ATOM 2612 C C . GLU A 1 358 ? -8.513 18.988 10.803 1.00 96.81 358 GLU A C 1
ATOM 2614 O O . GLU A 1 358 ? -9.739 18.894 10.940 1.00 96.81 358 GLU A O 1
ATOM 2619 N N . ARG A 1 359 ? -7.656 18.365 11.611 1.00 96.44 359 ARG A N 1
ATOM 2620 C CA . ARG A 1 359 ? -8.018 17.683 12.855 1.00 96.44 359 ARG A CA 1
ATOM 2621 C C . ARG A 1 359 ? -7.029 18.087 13.943 1.00 96.44 359 ARG A C 1
ATOM 2623 O O . ARG A 1 359 ? -5.826 18.157 13.689 1.00 96.44 359 ARG A O 1
ATOM 2630 N N . THR A 1 360 ? -7.535 18.330 15.143 1.00 96.44 360 THR A N 1
ATOM 2631 C CA . THR A 1 360 ? -6.742 18.523 16.364 1.00 96.44 360 THR A CA 1
ATOM 2632 C C . THR A 1 360 ? -6.939 17.334 17.292 1.00 96.44 360 THR A C 1
ATOM 2634 O O . THR A 1 360 ? -7.902 16.587 17.116 1.00 96.44 360 THR A O 1
ATOM 2637 N N . ASP A 1 361 ? -6.029 17.150 18.250 1.00 94.06 361 ASP A N 1
ATOM 2638 C CA . ASP A 1 361 ? -6.082 16.048 19.225 1.00 94.06 361 ASP A CA 1
ATOM 2639 C C . ASP A 1 361 ? -6.285 14.688 18.539 1.00 94.06 361 ASP A C 1
ATOM 2641 O O . ASP A 1 361 ? -7.226 13.932 18.786 1.00 94.06 361 ASP A O 1
ATOM 2645 N N . VAL A 1 362 ? -5.405 14.431 17.574 1.00 95.62 362 VAL A N 1
ATOM 2646 C CA . VAL A 1 362 ? -5.477 13.298 16.661 1.00 95.62 362 VAL A CA 1
ATOM 2647 C C . VAL A 1 362 ? -4.922 12.061 17.354 1.00 95.62 362 VAL A C 1
ATOM 2649 O O . VAL A 1 362 ? -3.713 11.968 17.596 1.00 95.62 362 VAL A O 1
ATOM 2652 N N . LEU A 1 363 ? -5.779 11.072 17.609 1.00 94.44 363 LEU A N 1
ATOM 2653 C CA . LEU A 1 363 ? -5.352 9.797 18.180 1.00 94.44 363 LEU A CA 1
ATOM 2654 C C . LEU A 1 363 ? -4.338 9.108 17.256 1.00 94.44 363 LEU A C 1
ATOM 2656 O O . LEU A 1 363 ? -4.651 8.737 16.118 1.00 94.44 363 LEU A O 1
ATOM 2660 N N . SER A 1 364 ? -3.122 8.931 17.771 1.00 95.44 364 SER A N 1
ATOM 2661 C CA . SER A 1 364 ? -1.946 8.530 17.000 1.00 95.44 364 SER A CA 1
ATOM 2662 C C . SER A 1 364 ? -1.171 7.381 17.643 1.00 95.44 364 SER A C 1
ATOM 2664 O O . SER A 1 364 ? -1.225 7.204 18.859 1.00 95.44 364 SER A O 1
ATOM 2666 N N . LEU A 1 365 ? -0.422 6.610 16.843 1.00 91.81 365 LEU A N 1
ATOM 2667 C CA . LEU A 1 365 ? 0.475 5.545 17.326 1.00 91.81 365 LEU A CA 1
ATOM 2668 C C . LEU A 1 365 ? 1.937 5.859 17.034 1.00 91.81 365 LEU A C 1
ATOM 2670 O O . LEU A 1 365 ? 2.343 5.941 15.878 1.00 91.81 365 LEU A O 1
ATOM 2674 N N . ALA A 1 366 ? 2.758 5.911 18.077 1.00 91.00 366 ALA A N 1
ATOM 2675 C CA . ALA A 1 366 ? 4.206 5.862 17.928 1.00 91.00 366 ALA A CA 1
ATOM 2676 C C . ALA A 1 366 ? 4.698 4.404 17.864 1.00 91.00 366 ALA A C 1
ATOM 2678 O O . ALA A 1 366 ? 4.120 3.513 18.489 1.00 91.00 366 ALA A O 1
ATOM 2679 N N . GLY A 1 367 ? 5.782 4.162 17.121 1.00 84.12 367 GLY A N 1
ATOM 2680 C CA . GLY A 1 367 ? 6.465 2.859 17.048 1.00 84.12 367 GLY A CA 1
ATOM 2681 C C . GLY A 1 367 ? 5.910 1.863 16.021 1.00 84.12 367 GLY A C 1
ATOM 2682 O O . GLY A 1 367 ? 6.526 0.824 15.798 1.00 84.12 367 GLY A O 1
ATOM 2683 N N . ALA A 1 368 ? 4.787 2.172 15.361 1.00 85.06 368 ALA A N 1
ATOM 2684 C CA . ALA A 1 368 ? 4.203 1.300 14.333 1.00 85.06 368 ALA A CA 1
ATOM 2685 C C . ALA A 1 368 ? 4.746 1.570 12.915 1.00 85.06 368 ALA A C 1
ATOM 2687 O O . ALA A 1 368 ? 4.743 0.664 12.075 1.00 85.06 368 ALA A O 1
ATOM 2688 N N . PHE A 1 369 ? 5.217 2.798 12.653 1.00 89.25 369 PHE A N 1
ATOM 2689 C CA . PHE A 1 369 ? 5.699 3.219 11.337 1.00 89.25 369 PHE A CA 1
ATOM 2690 C C . PHE A 1 369 ? 6.901 2.366 10.882 1.00 89.25 369 PHE A C 1
ATOM 2692 O O . PHE A 1 369 ? 7.885 2.261 11.622 1.00 89.25 369 PHE A O 1
ATOM 2699 N N . PRO A 1 370 ? 6.882 1.761 9.679 1.00 84.94 370 PRO A N 1
ATOM 2700 C CA . PRO A 1 370 ? 8.038 1.033 9.167 1.00 84.94 370 PRO A CA 1
ATOM 2701 C C . PRO A 1 370 ? 9.178 2.006 8.833 1.00 84.94 370 PRO A C 1
ATOM 2703 O O . PRO A 1 370 ? 9.116 2.705 7.828 1.00 84.94 370 PRO A O 1
ATOM 2706 N N . ALA A 1 371 ? 10.256 2.019 9.622 1.00 85.69 371 ALA A N 1
ATOM 2707 C CA . ALA A 1 371 ? 11.374 2.961 9.441 1.00 85.69 371 ALA A CA 1
ATOM 2708 C C . ALA A 1 371 ? 11.970 2.965 8.017 1.00 85.69 371 ALA A C 1
ATOM 2710 O O . ALA A 1 371 ? 12.338 4.012 7.495 1.00 85.69 371 ALA A O 1
ATOM 2711 N N . VAL A 1 372 ? 12.004 1.807 7.344 1.00 85.06 372 VAL A N 1
ATOM 2712 C CA . VAL A 1 372 ? 12.477 1.703 5.950 1.00 85.06 372 VAL A CA 1
ATOM 2713 C C . VAL A 1 372 ? 11.641 2.568 5.002 1.00 85.06 372 VAL A C 1
ATOM 2715 O O . VAL A 1 372 ? 12.186 3.128 4.054 1.00 85.06 372 VAL A O 1
ATOM 2718 N N . LEU A 1 373 ? 10.335 2.697 5.251 1.00 88.81 373 LEU A N 1
ATOM 2719 C CA . LEU A 1 373 ? 9.418 3.449 4.399 1.00 88.81 373 LEU A CA 1
ATOM 2720 C C . LEU A 1 373 ? 9.727 4.951 4.396 1.00 88.81 373 LEU A C 1
ATOM 2722 O O . LEU A 1 373 ? 9.490 5.587 3.376 1.00 88.81 373 LEU A O 1
ATOM 2726 N N . GLU A 1 374 ? 10.327 5.492 5.465 1.00 90.88 374 GLU A N 1
ATOM 2727 C CA . GLU A 1 374 ? 10.620 6.929 5.597 1.00 90.88 374 GLU A CA 1
ATOM 2728 C C . GLU A 1 374 ? 11.424 7.473 4.415 1.00 90.88 374 GLU A C 1
ATOM 2730 O O . GLU A 1 374 ? 11.200 8.602 3.999 1.00 90.88 374 GLU A O 1
ATOM 2735 N N . ARG A 1 375 ? 12.355 6.678 3.867 1.00 90.31 375 ARG A N 1
ATOM 2736 C CA . ARG A 1 375 ? 13.254 7.103 2.776 1.00 90.31 375 ARG A CA 1
ATOM 2737 C C . ARG A 1 375 ? 13.303 6.138 1.592 1.00 90.31 375 ARG A C 1
ATOM 2739 O O . ARG A 1 375 ? 14.099 6.341 0.677 1.00 90.31 375 ARG A O 1
ATOM 2746 N N . ARG A 1 376 ? 12.464 5.094 1.580 1.00 89.38 376 ARG A N 1
ATOM 2747 C CA . ARG A 1 376 ? 12.514 3.999 0.587 1.00 89.38 376 ARG A CA 1
ATOM 2748 C C . ARG A 1 376 ? 12.479 4.482 -0.863 1.00 89.38 376 ARG A C 1
ATOM 2750 O O . ARG A 1 376 ? 13.083 3.850 -1.723 1.00 89.38 376 ARG A O 1
ATOM 2757 N N . PHE A 1 377 ? 11.750 5.562 -1.127 1.00 91.81 377 PHE A N 1
ATOM 2758 C CA . PHE A 1 377 ? 11.489 6.072 -2.473 1.00 91.81 377 PHE A CA 1
ATOM 2759 C C . PHE A 1 377 ? 12.276 7.349 -2.798 1.00 91.81 377 PHE A C 1
ATOM 2761 O O . PHE A 1 377 ? 11.994 8.006 -3.793 1.00 91.81 377 PHE A O 1
ATOM 2768 N N . GLY A 1 378 ? 13.227 7.746 -1.948 1.00 91.81 378 GLY A N 1
ATOM 2769 C CA . GLY A 1 378 ? 13.951 9.017 -2.060 1.00 91.81 378 GLY A CA 1
ATOM 2770 C C . GLY A 1 378 ? 13.159 10.233 -1.561 1.00 91.81 378 GLY A C 1
ATOM 2771 O O . GLY A 1 378 ? 13.761 11.151 -1.015 1.00 91.81 378 GLY A O 1
ATOM 2772 N N . ALA A 1 379 ? 11.827 10.219 -1.655 1.00 93.50 379 ALA A N 1
ATOM 2773 C CA . ALA A 1 379 ? 10.963 11.166 -0.951 1.00 93.50 379 ALA A CA 1
ATOM 2774 C C . ALA A 1 379 ? 10.818 10.792 0.538 1.00 93.50 379 ALA A C 1
ATOM 2776 O O . ALA A 1 379 ? 10.730 9.609 0.874 1.00 93.50 379 ALA A O 1
ATOM 2777 N N . GLU A 1 380 ? 10.787 11.795 1.419 1.00 94.88 380 GLU A N 1
ATOM 2778 C CA . GLU A 1 380 ? 10.603 11.627 2.861 1.00 94.88 380 GLU A CA 1
ATOM 2779 C C . GLU A 1 380 ? 9.116 11.455 3.199 1.00 94.88 380 GLU A C 1
ATOM 2781 O O . GLU A 1 380 ? 8.317 12.385 3.059 1.00 94.88 380 GLU A O 1
ATOM 2786 N N . ILE A 1 381 ? 8.754 10.258 3.665 1.00 97.12 381 ILE A N 1
ATOM 2787 C CA . ILE A 1 381 ? 7.405 9.924 4.135 1.00 97.12 381 ILE A CA 1
ATOM 2788 C C . ILE A 1 381 ? 7.361 10.105 5.652 1.00 97.12 381 ILE A C 1
ATOM 2790 O O . ILE A 1 381 ? 8.031 9.383 6.387 1.00 97.12 381 ILE A O 1
ATOM 2794 N N . GLY A 1 382 ? 6.550 11.048 6.129 1.00 96.88 382 GLY A N 1
ATOM 2795 C CA . GLY A 1 382 ? 6.451 11.382 7.550 1.00 96.88 382 GLY A CA 1
ATOM 2796 C C . GLY A 1 382 ? 5.429 10.571 8.336 1.00 96.88 382 GLY A C 1
ATOM 2797 O O . GLY A 1 382 ? 5.319 10.759 9.545 1.00 96.88 382 GLY A O 1
ATOM 2798 N N . GLY A 1 383 ? 4.671 9.680 7.701 1.00 97.00 383 GLY A N 1
ATOM 2799 C CA . GLY A 1 383 ? 3.758 8.807 8.427 1.00 97.00 383 GLY A CA 1
ATOM 2800 C C . GLY A 1 383 ? 2.713 8.112 7.567 1.00 97.00 383 GLY A C 1
ATOM 2801 O O . GLY A 1 383 ? 2.714 8.207 6.339 1.00 97.00 383 GLY A O 1
ATOM 2802 N N . LEU A 1 384 ? 1.805 7.424 8.253 1.00 96.88 384 LEU A N 1
ATOM 2803 C CA . LEU A 1 384 ? 0.593 6.831 7.690 1.00 96.88 384 LEU A CA 1
ATOM 2804 C C . LEU A 1 384 ? -0.621 7.610 8.196 1.00 96.88 384 LEU A C 1
ATOM 2806 O O . LEU A 1 384 ? -0.674 7.949 9.379 1.00 96.88 384 LEU A O 1
ATOM 2810 N N . VAL A 1 385 ? -1.603 7.851 7.336 1.00 97.06 385 VAL A N 1
ATOM 2811 C CA . VAL A 1 385 ? -2.922 8.374 7.707 1.00 97.06 385 VAL A CA 1
ATOM 2812 C C . VAL A 1 385 ? -3.981 7.333 7.385 1.00 97.06 385 VAL A C 1
ATOM 2814 O O . VAL A 1 385 ? -3.978 6.760 6.299 1.00 97.06 385 VAL A O 1
ATOM 2817 N N . SER A 1 386 ? -4.889 7.084 8.318 1.00 92.19 386 SER A N 1
ATOM 2818 C CA . SER A 1 386 ? -5.879 6.016 8.199 1.00 92.19 386 SER A CA 1
ATOM 2819 C C . SER A 1 386 ? -7.308 6.537 8.075 1.00 92.19 386 SER A C 1
ATOM 2821 O O . SER A 1 386 ? -7.583 7.740 8.091 1.00 92.19 386 SER A O 1
ATOM 2823 N N . HIS A 1 387 ? -8.244 5.593 8.000 1.00 87.88 387 HIS A N 1
ATOM 2824 C CA . HIS A 1 387 ? -9.680 5.848 8.000 1.00 87.88 387 HIS A CA 1
ATOM 2825 C C . HIS A 1 387 ? -10.164 6.677 9.203 1.00 87.88 387 HIS A C 1
ATOM 2827 O O . HIS A 1 387 ? -11.147 7.397 9.069 1.00 87.88 387 HIS A O 1
ATOM 2833 N N . GLY A 1 388 ? -9.472 6.652 10.351 1.00 91.56 388 GLY A N 1
ATOM 2834 C CA . GLY A 1 388 ? -9.847 7.461 11.515 1.00 91.56 388 GLY A CA 1
ATOM 2835 C C . GLY A 1 388 ? -9.789 8.971 11.258 1.00 91.56 388 GLY A C 1
ATOM 2836 O O . GLY A 1 388 ? -10.618 9.707 11.786 1.00 91.56 388 GLY A O 1
ATOM 2837 N N . PHE A 1 389 ? -8.879 9.442 10.395 1.00 95.44 389 PHE A N 1
ATOM 2838 C CA . PHE A 1 389 ? -8.828 10.858 10.004 1.00 95.44 389 PHE A CA 1
ATOM 2839 C C . PHE A 1 389 ? -10.050 11.265 9.162 1.00 95.44 389 PHE A C 1
ATOM 2841 O O . PHE A 1 389 ? -10.551 12.385 9.271 1.00 95.44 389 PHE A O 1
ATOM 2848 N N . PHE A 1 390 ? -10.545 10.327 8.351 1.00 93.94 390 PHE A N 1
ATOM 2849 C CA . PHE A 1 390 ? -11.635 10.503 7.393 1.00 93.94 390 PHE A CA 1
ATOM 2850 C C . PHE A 1 390 ? -12.965 9.900 7.875 1.00 93.94 390 PHE A C 1
ATOM 2852 O O . PHE A 1 390 ? -13.849 9.665 7.058 1.00 93.94 390 PHE A O 1
ATOM 2859 N N . ALA A 1 391 ? -13.128 9.637 9.176 1.00 91.19 391 ALA A N 1
ATOM 2860 C CA . ALA A 1 391 ? -14.246 8.848 9.705 1.00 91.19 391 ALA A CA 1
ATOM 2861 C C . ALA A 1 391 ? -15.644 9.415 9.368 1.00 91.19 391 ALA A C 1
ATOM 2863 O O . ALA A 1 391 ? -16.603 8.660 9.257 1.00 91.19 391 ALA A O 1
ATOM 2864 N N . ASP A 1 392 ? -15.759 10.733 9.171 1.00 90.81 392 ASP A N 1
ATOM 2865 C CA . ASP A 1 392 ? -16.977 11.464 8.787 1.00 90.81 392 ASP A CA 1
ATOM 2866 C C . ASP A 1 392 ? -17.099 11.714 7.268 1.00 90.81 392 ASP A C 1
ATOM 2868 O O . ASP A 1 392 ? -17.931 12.510 6.822 1.00 90.81 392 ASP A O 1
ATOM 2872 N N . ARG A 1 393 ? -16.245 11.085 6.452 1.00 93.88 393 ARG A N 1
ATOM 2873 C CA . ARG A 1 393 ? -16.078 11.402 5.028 1.00 93.88 393 ARG A CA 1
ATOM 2874 C C . ARG A 1 393 ? -16.279 10.199 4.123 1.00 93.88 393 ARG A C 1
ATOM 2876 O O . ARG A 1 393 ? -16.123 9.047 4.523 1.00 93.88 393 ARG A O 1
ATOM 2883 N N . ALA A 1 394 ? -16.573 10.510 2.868 1.00 95.06 394 ALA A N 1
ATOM 2884 C CA . ALA A 1 394 ? -16.399 9.604 1.752 1.00 95.06 394 ALA A CA 1
ATOM 2885 C C . ALA A 1 394 ? -15.123 9.985 0.993 1.00 95.06 394 ALA A C 1
ATOM 2887 O O . ALA A 1 394 ? -14.915 11.154 0.661 1.00 95.06 394 ALA A O 1
ATOM 2888 N N . VAL A 1 395 ? -14.260 9.000 0.748 1.00 96.44 395 VAL A N 1
ATOM 2889 C CA . VAL A 1 395 ? -12.981 9.174 0.053 1.00 96.44 395 VAL A CA 1
ATOM 2890 C C . VAL A 1 395 ? -13.020 8.405 -1.257 1.00 96.44 395 VAL A C 1
ATOM 2892 O O . VAL A 1 395 ? -13.004 7.176 -1.260 1.00 96.44 395 VAL A O 1
ATOM 2895 N N . THR A 1 396 ? -13.057 9.123 -2.375 1.00 96.25 396 THR A N 1
ATOM 2896 C CA . THR A 1 396 ? -12.973 8.548 -3.719 1.00 96.25 396 THR A CA 1
ATOM 2897 C C . THR A 1 396 ? -11.539 8.582 -4.226 1.00 96.25 396 THR A C 1
ATOM 2899 O O . THR A 1 396 ? -10.890 9.628 -4.210 1.00 96.25 396 THR A O 1
ATOM 2902 N N . LEU A 1 397 ? -11.056 7.439 -4.706 1.00 96.00 397 LEU A N 1
ATOM 2903 C CA . LEU A 1 397 ? -9.746 7.283 -5.326 1.00 96.00 397 LEU A CA 1
ATOM 2904 C C . LEU A 1 397 ? -9.903 7.269 -6.849 1.00 96.00 397 LEU A C 1
ATOM 2906 O O . LEU A 1 397 ? -10.507 6.355 -7.416 1.00 96.00 397 LEU A O 1
ATOM 2910 N N . ASP A 1 398 ? -9.356 8.291 -7.500 1.00 94.25 398 ASP A N 1
ATOM 2911 C CA . ASP A 1 398 ? -9.273 8.415 -8.951 1.00 94.25 398 ASP A CA 1
ATOM 2912 C C . ASP A 1 398 ? -7.823 8.178 -9.386 1.00 94.25 398 ASP A C 1
ATOM 2914 O O . ASP A 1 398 ? -6.962 9.055 -9.284 1.00 94.25 398 ASP A O 1
ATOM 2918 N N . PHE A 1 399 ? -7.554 6.964 -9.862 1.00 93.75 399 PHE A N 1
ATOM 2919 C CA . PHE A 1 399 ? -6.232 6.565 -10.341 1.00 93.75 399 PHE A CA 1
ATOM 2920 C C . PHE A 1 399 ? -5.953 7.016 -11.782 1.00 93.75 399 PHE A C 1
ATOM 2922 O O . PHE A 1 399 ? -4.809 6.929 -12.219 1.00 93.75 399 PHE A O 1
ATOM 2929 N N . ASP A 1 400 ? -6.957 7.490 -12.531 1.00 91.12 400 ASP A N 1
ATOM 2930 C CA . ASP A 1 400 ? -6.747 8.065 -13.867 1.00 91.12 400 ASP A CA 1
ATOM 2931 C C . ASP A 1 400 ? -6.160 9.466 -13.750 1.00 91.12 400 ASP A C 1
ATOM 2933 O O . ASP A 1 400 ? -5.121 9.768 -14.333 1.00 91.12 400 ASP A O 1
ATOM 2937 N N . ALA A 1 401 ? -6.806 10.313 -12.950 1.00 92.69 401 ALA A N 1
ATOM 2938 C CA . ALA A 1 401 ? -6.362 11.681 -12.727 1.00 92.69 401 ALA A CA 1
ATOM 2939 C C . ALA A 1 401 ? -5.340 11.806 -11.585 1.00 92.69 401 ALA A C 1
ATOM 2941 O O . ALA A 1 401 ? -4.840 12.908 -11.347 1.00 92.69 401 ALA A O 1
ATOM 2942 N N . MET A 1 402 ? -5.064 10.704 -10.875 1.00 95.31 402 MET A N 1
ATOM 2943 C CA . MET A 1 402 ? -4.246 10.646 -9.662 1.00 95.31 402 MET A CA 1
ATOM 2944 C C . MET A 1 402 ? -4.696 11.664 -8.615 1.00 95.31 402 MET A C 1
ATOM 2946 O O . MET A 1 402 ? -3.946 12.535 -8.164 1.00 95.31 402 MET A O 1
ATOM 2950 N N . ARG A 1 403 ? -5.969 11.543 -8.227 1.00 95.62 403 ARG A N 1
ATOM 2951 C CA . ARG A 1 403 ? -6.627 12.410 -7.246 1.00 95.62 403 ARG A CA 1
ATOM 2952 C C . ARG A 1 403 ? -7.345 11.601 -6.174 1.00 95.62 403 ARG A C 1
ATOM 2954 O O . ARG A 1 403 ? -7.947 10.565 -6.438 1.00 95.62 403 ARG A O 1
ATOM 2961 N N . MET A 1 404 ? -7.327 12.137 -4.963 1.00 97.00 404 MET A N 1
ATOM 2962 C CA . MET A 1 404 ? -8.230 11.767 -3.885 1.00 97.00 404 MET A CA 1
ATOM 2963 C C . MET A 1 404 ? -9.306 12.847 -3.780 1.00 97.00 404 MET A C 1
ATOM 2965 O O . MET A 1 404 ? -8.994 14.025 -3.614 1.00 97.00 404 MET A O 1
ATOM 2969 N N . ILE A 1 405 ? -10.566 12.447 -3.896 1.00 96.19 405 ILE A N 1
ATOM 2970 C CA . ILE A 1 405 ? -11.723 13.337 -3.790 1.00 96.19 405 ILE A CA 1
ATOM 2971 C C . ILE A 1 405 ? -12.393 13.043 -2.452 1.00 96.19 405 ILE A C 1
ATOM 2973 O O . ILE A 1 405 ? -12.769 11.902 -2.188 1.00 96.19 405 ILE A O 1
ATOM 2977 N N . VAL A 1 406 ? -12.505 14.056 -1.601 1.00 95.81 406 VAL A N 1
ATOM 2978 C CA . VAL A 1 406 ? -13.044 13.928 -0.248 1.00 95.81 406 VAL A CA 1
ATOM 2979 C C . VAL A 1 406 ? -14.313 14.754 -0.120 1.00 95.81 406 VAL A C 1
ATOM 2981 O O . VAL A 1 406 ? -14.327 15.962 -0.369 1.00 95.81 406 VAL A O 1
ATOM 2984 N N . GLU A 1 407 ? -15.375 14.086 0.306 1.00 93.12 407 GLU A N 1
ATOM 2985 C CA . GLU A 1 407 ? -16.714 14.646 0.453 1.00 93.12 407 GLU A CA 1
ATOM 2986 C C . GLU A 1 407 ? -17.243 14.354 1.865 1.00 93.12 407 GLU A C 1
ATOM 2988 O O . GLU A 1 407 ? -16.796 13.396 2.509 1.00 93.12 407 GLU A O 1
ATOM 2993 N N . PRO A 1 408 ? -18.179 15.163 2.398 1.00 90.25 408 PRO A N 1
ATOM 2994 C CA . PRO A 1 408 ? -18.993 14.729 3.529 1.00 90.25 408 PRO A CA 1
ATOM 2995 C C . PRO A 1 408 ? -19.610 13.359 3.230 1.00 90.25 408 PRO A C 1
ATOM 2997 O O . PRO A 1 408 ? -20.041 13.104 2.105 1.00 90.25 408 PRO A O 1
ATOM 3000 N N . SER A 1 409 ? -19.638 12.467 4.219 1.00 83.38 409 SER A N 1
ATOM 3001 C CA . SER A 1 409 ? -20.338 11.197 4.042 1.00 83.38 409 SER A CA 1
ATOM 3002 C C . SER A 1 409 ? -21.826 11.433 3.736 1.00 83.38 409 SER A C 1
ATOM 3004 O O . SER A 1 409 ? -22.446 12.357 4.262 1.00 83.38 409 SER A O 1
ATOM 3006 N N . SER A 1 410 ? -22.399 10.581 2.882 1.00 69.25 410 SER A N 1
ATOM 3007 C CA . SER A 1 410 ? -23.819 10.626 2.497 1.00 69.25 410 SER A CA 1
ATOM 3008 C C . SER A 1 410 ? -24.785 10.238 3.628 1.00 69.25 410 SER A C 1
ATOM 3010 O O . SER A 1 410 ? -25.991 10.452 3.505 1.00 69.25 410 SER A O 1
ATOM 3012 N N . ALA A 1 411 ? -24.269 9.683 4.728 1.00 58.34 411 ALA A N 1
ATOM 3013 C CA . ALA A 1 411 ? -25.027 9.357 5.928 1.00 58.34 411 ALA A CA 1
ATOM 3014 C C . ALA A 1 411 ? -24.719 10.365 7.045 1.00 58.34 411 ALA A C 1
ATOM 3016 O O . ALA A 1 411 ? -23.570 10.775 7.223 1.00 58.34 411 ALA A O 1
ATOM 3017 N N . ALA A 1 412 ? -25.739 10.734 7.829 1.00 39.69 412 ALA A N 1
ATOM 3018 C CA . ALA A 1 412 ? -25.514 11.428 9.093 1.00 39.69 412 ALA A CA 1
ATOM 3019 C C . ALA A 1 412 ? -24.550 10.587 9.954 1.00 39.69 412 ALA A C 1
ATOM 3021 O O . ALA A 1 412 ? -24.683 9.358 9.959 1.00 39.69 412 ALA A O 1
ATOM 3022 N N . PRO A 1 413 ? -23.585 11.205 10.665 1.00 38.53 413 PRO A N 1
ATOM 3023 C CA . PRO A 1 413 ? -22.705 10.457 11.552 1.00 38.53 413 PRO A CA 1
ATOM 3024 C C . PRO A 1 413 ? -23.570 9.617 12.500 1.00 38.53 413 PRO A C 1
ATOM 3026 O O . PRO A 1 413 ? -24.593 10.129 12.972 1.00 38.53 413 PRO A O 1
ATOM 3029 N N . PRO A 1 414 ? -23.211 8.350 12.784 1.00 36.50 414 PRO A N 1
ATOM 3030 C CA . PRO A 1 414 ? -23.923 7.593 13.799 1.00 36.50 414 PRO A CA 1
ATOM 3031 C C . PRO A 1 414 ? -23.947 8.450 15.061 1.00 36.50 414 PRO A C 1
ATOM 3033 O O . PRO A 1 414 ? -22.899 8.942 15.495 1.00 36.50 414 PRO A O 1
ATOM 3036 N N . SER A 1 415 ? -25.141 8.695 15.613 1.00 32.62 415 SER A N 1
ATOM 3037 C CA . SER A 1 415 ? -25.249 9.397 16.886 1.00 32.62 415 SER A CA 1
ATOM 3038 C C . SER A 1 415 ? -24.312 8.684 17.850 1.00 32.62 415 SER A C 1
ATOM 3040 O O . SER A 1 415 ? -24.436 7.468 18.024 1.00 32.62 415 SER A O 1
ATOM 3042 N N . ARG A 1 416 ? -23.374 9.410 18.469 1.00 33.19 416 ARG A N 1
ATOM 3043 C CA . ARG A 1 416 ? -22.773 8.921 19.708 1.00 33.19 416 ARG A CA 1
ATOM 3044 C C . ARG A 1 416 ? -23.958 8.624 20.615 1.00 33.19 416 ARG A C 1
ATOM 3046 O O . ARG A 1 416 ? -24.591 9.560 21.096 1.00 33.19 416 ARG A O 1
ATOM 3053 N N . ALA A 1 417 ? -24.282 7.347 20.803 1.00 26.30 417 ALA A N 1
ATOM 3054 C CA . ALA A 1 417 ? -25.084 6.974 21.944 1.00 26.30 417 ALA A CA 1
ATOM 3055 C C . ALA A 1 417 ? -24.342 7.574 23.149 1.00 26.30 417 ALA A C 1
ATOM 3057 O O . ALA A 1 417 ? -23.122 7.371 23.264 1.00 26.30 417 ALA A O 1
ATOM 3058 N N . PRO A 1 418 ? -25.007 8.372 24.000 1.00 28.58 418 PRO A N 1
ATOM 3059 C CA . PRO A 1 418 ? -24.469 8.620 25.322 1.00 28.58 418 PRO A CA 1
ATOM 3060 C C . PRO A 1 418 ? -24.133 7.252 25.915 1.00 28.58 418 PRO A C 1
ATOM 3062 O O . PRO A 1 418 ? -24.822 6.270 25.632 1.00 28.58 418 PRO A O 1
ATOM 3065 N N . ALA A 1 419 ? -23.063 7.164 26.698 1.00 31.70 419 ALA A N 1
ATOM 3066 C CA . ALA A 1 419 ? -22.854 5.992 27.527 1.00 31.70 419 ALA A CA 1
ATOM 3067 C C . ALA A 1 419 ? -24.076 5.862 28.452 1.00 31.70 419 ALA A C 1
ATOM 3069 O O . ALA A 1 419 ? -24.146 6.514 29.491 1.00 31.70 419 ALA A O 1
ATOM 3070 N N . GLU A 1 420 ? -25.079 5.090 28.035 1.00 25.34 420 GLU A N 1
ATOM 3071 C CA . GLU A 1 420 ? -26.195 4.724 28.884 1.00 25.34 420 GLU A CA 1
ATOM 3072 C C . GLU A 1 420 ? -25.635 3.788 29.947 1.00 25.34 420 GLU A C 1
ATOM 3074 O O . GLU A 1 420 ? -25.187 2.672 29.673 1.00 25.34 420 GLU A O 1
ATOM 3079 N N . ALA A 1 421 ? -25.624 4.285 31.181 1.00 31.80 421 ALA A N 1
ATOM 3080 C CA . ALA A 1 421 ? -25.542 3.453 32.360 1.00 31.80 421 ALA A CA 1
ATOM 3081 C C . ALA A 1 421 ? -26.758 2.514 32.342 1.00 31.80 421 ALA A C 1
ATOM 3083 O O . ALA A 1 421 ? -27.874 2.917 32.666 1.00 31.80 421 ALA A O 1
ATOM 3084 N N . GLY A 1 422 ? -26.550 1.274 31.896 1.00 24.84 422 GLY A N 1
ATOM 3085 C CA . GLY A 1 422 ? -27.573 0.235 31.944 1.00 24.84 422 GLY A CA 1
ATOM 3086 C C . GLY A 1 422 ? -27.996 -0.068 33.392 1.00 24.84 422 GLY A C 1
ATOM 3087 O O . GLY A 1 422 ? -27.189 0.095 34.313 1.00 24.84 422 GLY A O 1
ATOM 3088 N N . PRO A 1 423 ? -29.247 -0.507 33.621 1.00 26.53 423 PRO A N 1
ATOM 3089 C CA . PRO A 1 423 ? -29.782 -0.695 34.959 1.00 26.53 423 PRO A CA 1
ATOM 3090 C C . PRO A 1 423 ? -29.115 -1.877 35.663 1.00 26.53 423 PRO A C 1
ATOM 3092 O O . PRO A 1 423 ? -28.895 -2.938 35.078 1.00 26.53 423 PRO A O 1
ATOM 3095 N N . SER A 1 424 ? -28.831 -1.677 36.950 1.00 26.88 424 SER A N 1
ATOM 3096 C CA . SER A 1 424 ? -28.372 -2.704 37.884 1.00 26.88 424 SER A CA 1
ATOM 3097 C C . SER A 1 424 ? -29.381 -3.854 37.940 1.00 26.88 424 SER A C 1
ATOM 3099 O O . SER A 1 424 ? -30.449 -3.732 38.541 1.00 26.88 424 SER A O 1
ATOM 3101 N N . ALA A 1 425 ? -29.047 -4.972 37.299 1.00 26.20 425 ALA A N 1
ATOM 3102 C CA . ALA A 1 425 ? -29.708 -6.246 37.524 1.00 26.20 425 ALA A CA 1
ATOM 3103 C C . ALA A 1 425 ? -28.907 -7.015 38.580 1.00 26.20 425 ALA A C 1
ATOM 3105 O O . ALA A 1 425 ? -27.791 -7.469 38.328 1.00 26.20 425 ALA A O 1
ATOM 3106 N N . ASN A 1 426 ? -29.493 -7.137 39.772 1.00 30.06 426 ASN A N 1
ATOM 3107 C CA . ASN A 1 426 ? -29.024 -8.005 40.846 1.00 30.06 426 ASN A CA 1
ATOM 3108 C C . ASN A 1 426 ? -28.948 -9.455 40.334 1.00 30.06 426 ASN A C 1
ATOM 3110 O O . ASN A 1 426 ? -29.966 -10.137 40.226 1.00 30.06 426 ASN A O 1
ATOM 3114 N N . LEU A 1 427 ? -27.738 -9.926 40.042 1.00 25.44 427 LEU A N 1
ATOM 3115 C CA . LEU A 1 427 ? -27.418 -11.347 39.934 1.00 25.44 427 LEU A CA 1
ATOM 3116 C C . LEU A 1 427 ? -26.609 -11.747 41.175 1.00 25.44 427 LEU A C 1
ATOM 3118 O O . LEU A 1 427 ? -25.754 -10.972 41.612 1.00 25.44 427 LEU A O 1
ATOM 3122 N N . PRO A 1 428 ? -26.865 -12.926 41.769 1.00 25.05 428 PRO A N 1
ATOM 3123 C CA . PRO A 1 428 ? -26.136 -13.371 42.948 1.00 25.05 428 PRO A CA 1
ATOM 3124 C C . PRO A 1 428 ? -24.648 -13.525 42.615 1.00 25.05 428 PRO A C 1
ATOM 3126 O O . PRO A 1 428 ? -24.283 -14.081 41.578 1.00 25.05 428 PRO A O 1
ATOM 3129 N N . ALA A 1 429 ? -23.794 -13.012 43.503 1.00 24.00 429 ALA A N 1
ATOM 3130 C CA . ALA A 1 429 ? -22.348 -13.087 43.357 1.00 24.00 429 ALA A CA 1
ATOM 3131 C C . ALA A 1 429 ? -21.894 -14.558 43.234 1.00 24.00 429 ALA A C 1
ATOM 3133 O O . ALA A 1 429 ? -22.296 -15.383 44.062 1.00 24.00 429 ALA A O 1
ATOM 3134 N N . PRO A 1 430 ? -21.052 -14.912 42.245 1.00 26.98 430 PRO A N 1
ATOM 3135 C CA . PRO A 1 430 ? -20.439 -16.229 42.206 1.00 26.98 430 PRO A CA 1
ATOM 3136 C C . PRO A 1 430 ? -19.503 -16.391 43.408 1.00 26.98 430 PRO A C 1
ATOM 3138 O O . PRO A 1 430 ? -18.779 -15.464 43.776 1.00 26.98 430 PRO A O 1
ATOM 3141 N N . ALA A 1 431 ? -19.515 -17.577 44.014 1.00 28.17 431 ALA A N 1
ATOM 3142 C CA . ALA A 1 431 ? -18.615 -17.925 45.105 1.00 28.17 431 ALA A CA 1
ATOM 3143 C C . ALA A 1 431 ? -17.149 -17.721 44.684 1.00 28.17 431 ALA A C 1
ATOM 3145 O O . ALA A 1 431 ? -16.715 -18.222 43.646 1.00 28.17 431 ALA A O 1
ATOM 3146 N N . VAL A 1 432 ? -16.396 -16.985 45.503 1.00 32.84 432 VAL A N 1
ATOM 3147 C CA . VAL A 1 432 ? -14.961 -16.737 45.318 1.00 32.84 432 VAL A CA 1
ATOM 3148 C C . VAL A 1 432 ? -14.214 -18.078 45.394 1.00 32.84 432 VAL A C 1
ATOM 3150 O O . VAL A 1 432 ? -14.301 -18.745 46.428 1.00 32.84 432 VAL A O 1
ATOM 3153 N N . PRO A 1 433 ? -13.475 -18.501 44.350 1.00 40.47 433 PRO A N 1
ATOM 3154 C CA . PRO A 1 433 ? -12.616 -19.677 44.439 1.00 40.47 433 PRO A CA 1
ATOM 3155 C C . PRO A 1 433 ? -11.548 -19.447 45.515 1.00 40.47 433 PRO A C 1
ATOM 3157 O O . PRO A 1 433 ? -10.878 -18.414 45.512 1.00 40.47 433 PRO A O 1
ATOM 3160 N N . GLN A 1 434 ? -11.384 -20.390 46.447 1.00 45.31 434 GLN A N 1
ATOM 3161 C CA . GLN A 1 434 ? -10.325 -20.315 47.457 1.00 45.31 434 GLN A CA 1
ATOM 3162 C C . GLN A 1 434 ? -8.953 -20.209 46.773 1.00 45.31 434 GLN A C 1
ATOM 3164 O O . GLN A 1 434 ? -8.587 -21.058 45.958 1.00 45.31 434 GLN A O 1
ATOM 3169 N N . ALA A 1 435 ? -8.198 -19.159 47.103 1.00 60.16 435 ALA A N 1
ATOM 3170 C CA . ALA A 1 435 ? -6.854 -18.947 46.582 1.00 60.16 435 ALA A CA 1
ATOM 3171 C C . ALA A 1 435 ? -5.928 -20.103 47.003 1.00 60.16 435 ALA A C 1
ATOM 3173 O O . ALA A 1 435 ? -5.897 -20.485 48.173 1.00 60.16 435 ALA A O 1
ATOM 3174 N N . LEU A 1 436 ? -5.155 -20.656 46.058 1.00 70.69 436 LEU A N 1
ATOM 3175 C CA . LEU A 1 436 ? -4.181 -21.717 46.355 1.00 70.69 436 LEU A CA 1
ATOM 3176 C C . LEU A 1 436 ? -3.148 -21.236 47.383 1.00 70.69 436 LEU A C 1
ATOM 3178 O O . LEU A 1 436 ? -2.707 -20.090 47.292 1.00 70.69 436 LEU A O 1
ATOM 3182 N N . SER A 1 437 ? -2.705 -22.107 48.296 1.00 82.00 437 SER A N 1
ATOM 3183 C CA . SER A 1 437 ? -1.585 -21.811 49.204 1.00 82.00 437 SER A CA 1
ATOM 3184 C C . SER A 1 437 ? -0.263 -21.644 48.445 1.00 82.00 437 SER A C 1
ATOM 3186 O O . SER A 1 437 ? -0.112 -22.131 47.322 1.00 82.00 437 SER A O 1
ATOM 3188 N N . ASP A 1 438 ? 0.712 -20.974 49.057 1.00 83.25 438 ASP A N 1
ATOM 3189 C CA . ASP A 1 438 ? 2.042 -20.774 48.468 1.00 83.25 438 ASP A CA 1
ATOM 3190 C C . ASP A 1 438 ? 2.764 -22.101 48.195 1.00 83.25 438 ASP A C 1
ATOM 3192 O O . ASP A 1 438 ? 3.311 -22.292 47.106 1.00 83.25 438 ASP A O 1
ATOM 3196 N N . ASP A 1 439 ? 2.636 -23.074 49.102 1.00 80.50 439 ASP A N 1
ATOM 3197 C CA . ASP A 1 439 ? 3.137 -24.439 48.901 1.00 80.50 439 ASP A CA 1
ATOM 3198 C C . ASP A 1 439 ? 2.491 -25.119 47.684 1.00 80.50 439 ASP A C 1
ATOM 3200 O O . ASP A 1 439 ? 3.164 -25.802 46.908 1.00 80.50 439 ASP A O 1
ATOM 3204 N N . SER A 1 440 ? 1.193 -24.884 47.458 1.00 82.00 440 SER A N 1
ATOM 3205 C CA . SER A 1 440 ? 0.470 -25.428 46.300 1.00 82.00 440 SER A CA 1
ATOM 3206 C C . SER A 1 440 ? 0.935 -24.799 44.984 1.00 82.00 440 SER A C 1
ATOM 3208 O O . SER A 1 440 ? 1.016 -25.485 43.963 1.00 82.00 440 SER A O 1
ATOM 3210 N N . VAL A 1 441 ? 1.266 -23.504 44.992 1.00 88.56 441 VAL A N 1
ATOM 3211 C CA . VAL A 1 441 ? 1.802 -22.790 43.822 1.00 88.56 441 VAL A CA 1
ATOM 3212 C C . VAL A 1 441 ? 3.225 -23.253 43.502 1.00 88.56 441 VAL A C 1
ATOM 3214 O O . VAL A 1 441 ? 3.540 -23.520 42.340 1.00 88.56 441 VAL A O 1
ATOM 3217 N N . VAL A 1 442 ? 4.061 -23.450 44.524 1.00 91.12 442 VAL A N 1
ATOM 3218 C CA . VAL A 1 442 ? 5.411 -24.015 44.382 1.00 91.12 442 VAL A CA 1
ATOM 3219 C C . VAL A 1 442 ? 5.369 -25.449 43.844 1.00 91.12 442 VAL A C 1
ATOM 3221 O O . VAL A 1 442 ? 6.084 -25.774 42.889 1.00 91.12 442 VAL A O 1
ATOM 3224 N N . ALA A 1 443 ? 4.499 -26.302 44.391 1.00 84.19 443 ALA A N 1
ATOM 3225 C CA . ALA A 1 443 ? 4.315 -27.672 43.913 1.00 84.19 443 ALA A CA 1
ATOM 3226 C C . ALA A 1 443 ? 3.847 -27.706 42.448 1.00 84.19 443 ALA A C 1
ATOM 3228 O O . ALA A 1 443 ? 4.362 -28.482 41.637 1.00 84.19 443 ALA A O 1
ATOM 3229 N N . ARG A 1 444 ? 2.923 -26.812 42.077 1.00 91.94 444 ARG A N 1
ATOM 3230 C CA . ARG A 1 444 ? 2.414 -26.681 40.706 1.00 91.94 444 ARG A CA 1
ATOM 3231 C C . ARG A 1 444 ? 3.492 -26.219 39.729 1.00 91.94 444 ARG A C 1
ATOM 3233 O O . ARG A 1 444 ? 3.608 -26.791 38.647 1.00 91.94 444 ARG A O 1
ATOM 3240 N N . ALA A 1 445 ? 4.316 -25.247 40.112 1.00 94.38 445 ALA A N 1
ATOM 3241 C CA . ALA A 1 445 ? 5.453 -24.810 39.307 1.00 94.38 445 ALA A CA 1
ATOM 3242 C C . ALA A 1 445 ? 6.438 -25.959 39.038 1.00 94.38 445 ALA A C 1
ATOM 3244 O O . ALA A 1 445 ? 6.849 -26.174 37.896 1.00 94.38 445 ALA A O 1
ATOM 3245 N N . ARG A 1 446 ? 6.757 -26.759 40.065 1.00 93.62 446 ARG A N 1
ATOM 3246 C CA . ARG A 1 446 ? 7.605 -27.950 39.912 1.00 93.62 446 ARG A CA 1
ATOM 3247 C C . ARG A 1 446 ? 6.984 -28.983 38.962 1.00 93.62 446 ARG A C 1
ATOM 3249 O O . ARG A 1 446 ? 7.697 -29.534 38.124 1.00 93.62 446 ARG A O 1
ATOM 3256 N N . ALA A 1 447 ? 5.675 -29.226 39.050 1.00 89.62 447 ALA A N 1
ATOM 3257 C CA . ALA A 1 447 ? 4.970 -30.153 38.161 1.00 89.62 447 ALA A CA 1
ATOM 3258 C C . ALA A 1 447 ? 5.010 -29.697 36.691 1.00 89.62 447 ALA A C 1
ATOM 3260 O O . ALA A 1 447 ? 5.292 -30.494 35.799 1.00 89.62 447 ALA A O 1
ATOM 3261 N N . ILE A 1 448 ? 4.816 -28.402 36.437 1.00 94.44 448 ILE A N 1
ATOM 3262 C CA . ILE A 1 448 ? 4.888 -27.814 35.091 1.00 94.44 448 ILE A CA 1
ATOM 3263 C C . ILE A 1 448 ? 6.287 -27.977 34.488 1.00 94.44 448 ILE A C 1
ATOM 3265 O O . ILE A 1 448 ? 6.430 -28.395 33.342 1.00 94.44 448 ILE A O 1
ATOM 3269 N N . VAL A 1 449 ? 7.335 -27.699 35.263 1.00 95.25 449 VAL A N 1
ATOM 3270 C CA . VAL A 1 449 ? 8.720 -27.856 34.792 1.00 95.25 449 VAL A CA 1
ATOM 3271 C C . VAL A 1 449 ? 9.087 -29.325 34.579 1.00 95.25 449 VAL A C 1
ATOM 3273 O O . VAL A 1 449 ? 9.851 -29.648 33.673 1.00 95.25 449 VAL A O 1
ATOM 3276 N N . THR A 1 450 ? 8.478 -30.230 35.346 1.00 92.94 450 THR A N 1
ATOM 3277 C CA . THR A 1 450 ? 8.582 -31.677 35.118 1.00 92.94 450 THR A CA 1
ATOM 3278 C C . THR A 1 450 ? 7.956 -32.068 33.776 1.00 92.94 450 THR A C 1
ATOM 3280 O O . THR A 1 450 ? 8.590 -32.772 32.997 1.00 92.94 450 THR A O 1
ATOM 3283 N N . LEU A 1 451 ? 6.773 -31.535 33.441 1.00 92.19 451 LEU A N 1
ATOM 3284 C CA . LEU A 1 451 ? 6.154 -31.739 32.124 1.00 92.19 451 LEU A CA 1
ATOM 3285 C C . LEU A 1 451 ? 7.024 -31.203 30.981 1.00 92.19 451 LEU A C 1
ATOM 3287 O O . LEU A 1 451 ? 7.116 -31.856 29.946 1.00 92.19 451 LEU A O 1
ATOM 3291 N N . LEU A 1 452 ? 7.695 -30.062 31.164 1.00 92.06 452 LEU A N 1
ATOM 3292 C CA . LEU A 1 452 ? 8.639 -29.540 30.171 1.00 92.06 452 LEU A CA 1
ATOM 3293 C C . LEU A 1 452 ? 9.836 -30.478 29.971 1.00 92.06 452 LEU A C 1
ATOM 3295 O O . LEU A 1 452 ? 10.146 -30.836 28.834 1.00 92.06 452 LEU A O 1
ATOM 3299 N N . ARG A 1 453 ? 10.471 -30.917 31.068 1.00 93.19 453 ARG A N 1
ATOM 3300 C CA . ARG A 1 453 ? 11.593 -31.872 31.050 1.00 93.19 453 ARG A CA 1
ATOM 3301 C C . ARG A 1 453 ? 11.216 -33.164 30.324 1.00 93.19 453 ARG A C 1
ATOM 3303 O O . ARG A 1 453 ? 11.975 -33.622 29.475 1.00 93.19 453 ARG A O 1
ATOM 3310 N N . ASP A 1 454 ? 10.035 -33.696 30.625 1.00 89.12 454 ASP A N 1
ATOM 3311 C CA . ASP A 1 454 ? 9.543 -34.979 30.113 1.00 89.12 454 ASP A CA 1
ATOM 3312 C C . ASP A 1 454 ? 8.805 -34.840 28.766 1.00 89.12 454 ASP A C 1
ATOM 3314 O O . ASP A 1 454 ? 8.151 -35.778 28.312 1.00 89.12 454 ASP A O 1
ATOM 3318 N N . LYS A 1 455 ? 8.890 -33.664 28.126 1.00 89.00 455 LYS A N 1
ATOM 3319 C CA . LYS A 1 455 ? 8.256 -33.323 26.840 1.00 89.00 455 LYS A CA 1
ATOM 3320 C C . LYS A 1 455 ? 6.731 -33.514 26.783 1.00 89.00 455 LYS A C 1
ATOM 3322 O O . LYS A 1 455 ? 6.154 -33.672 25.712 1.00 89.00 455 LYS A O 1
ATOM 3327 N N . GLY A 1 456 ? 6.050 -33.459 27.925 1.00 87.44 456 GLY A N 1
ATOM 3328 C CA . GLY A 1 456 ? 4.591 -33.540 28.043 1.00 87.44 456 GLY A CA 1
ATOM 3329 C C . GLY A 1 456 ? 3.890 -32.212 27.755 1.00 87.44 456 GLY A C 1
ATOM 3330 O O . GLY A 1 456 ? 3.152 -31.725 28.611 1.00 87.44 456 GLY A O 1
ATOM 3331 N N . TYR A 1 457 ? 4.166 -31.595 26.603 1.00 87.56 457 TYR A N 1
ATOM 3332 C CA . TYR A 1 457 ? 3.715 -30.237 26.281 1.00 87.56 457 TYR A CA 1
ATOM 3333 C C . TYR A 1 457 ? 2.193 -30.127 26.170 1.00 87.56 457 TYR A C 1
ATOM 3335 O O . TYR A 1 457 ? 1.597 -29.199 26.700 1.00 87.56 457 TYR A O 1
ATOM 3343 N N . ASP A 1 458 ? 1.541 -31.103 25.554 1.00 80.06 458 ASP A N 1
ATOM 3344 C CA . ASP A 1 458 ? 0.083 -31.210 25.438 1.00 80.06 458 ASP A CA 1
ATOM 3345 C C . ASP A 1 458 ? -0.651 -31.110 26.791 1.00 80.06 458 ASP A C 1
ATOM 3347 O O . ASP A 1 458 ? -1.738 -30.536 26.879 1.00 80.06 458 ASP A O 1
ATOM 3351 N N . ARG A 1 459 ? -0.014 -31.574 27.871 1.00 83.81 459 ARG A N 1
ATOM 3352 C CA . ARG A 1 459 ? -0.554 -31.554 29.238 1.00 83.81 459 ARG A CA 1
ATOM 3353 C C . ARG A 1 459 ? -0.356 -30.230 29.980 1.00 83.81 459 ARG A C 1
ATOM 3355 O O . ARG A 1 459 ? -0.780 -30.119 31.128 1.00 83.81 459 ARG A O 1
ATOM 3362 N N . LEU A 1 460 ? 0.254 -29.217 29.361 1.00 85.44 460 LEU A N 1
ATOM 3363 C CA . LEU A 1 460 ? 0.438 -27.901 29.988 1.00 85.44 460 LEU A CA 1
ATOM 3364 C C . LEU A 1 460 ? -0.842 -27.057 29.973 1.00 85.44 460 LEU A C 1
ATOM 3366 O O . LEU A 1 460 ? -1.036 -26.233 30.863 1.00 85.44 460 LEU A O 1
ATOM 3370 N N . SER A 1 461 ? -1.739 -27.276 29.004 1.00 82.88 461 SER A N 1
ATOM 3371 C CA . SER A 1 461 ? -2.917 -26.421 28.800 1.00 82.88 461 SER A CA 1
ATOM 3372 C C . SER A 1 461 ? -3.803 -26.226 30.045 1.00 82.88 461 SER A C 1
ATOM 3374 O O . SER A 1 461 ? -4.188 -25.085 30.311 1.00 82.88 461 SER A O 1
ATOM 3376 N N . PRO A 1 462 ? -4.070 -27.256 30.878 1.00 84.25 462 PRO A N 1
ATOM 3377 C CA . PRO A 1 462 ? -4.864 -27.099 32.101 1.00 84.25 462 PRO A CA 1
ATOM 3378 C C . PRO A 1 462 ? -4.229 -26.191 33.163 1.00 84.25 462 PRO A C 1
ATOM 3380 O O . PRO A 1 462 ? -4.931 -25.672 34.030 1.00 84.25 462 PRO A O 1
ATOM 3383 N N . TYR A 1 463 ? -2.909 -25.995 33.117 1.00 85.62 463 TYR A N 1
ATOM 3384 C CA . TYR A 1 463 ? -2.197 -25.137 34.061 1.00 85.62 463 TYR A CA 1
ATOM 3385 C C . TYR A 1 463 ? -2.183 -23.663 33.620 1.00 85.62 463 TYR A C 1
ATOM 3387 O O . TYR A 1 463 ? -1.870 -22.794 34.431 1.00 85.62 463 TYR A O 1
ATOM 3395 N N . TRP A 1 464 ? -2.486 -23.368 32.352 1.00 88.38 464 TRP A N 1
ATOM 3396 C CA . TRP A 1 464 ? -2.402 -22.031 31.764 1.00 88.38 464 TRP A CA 1
ATOM 3397 C C . TRP A 1 464 ? -3.736 -21.303 31.938 1.00 88.38 464 TRP A C 1
ATOM 3399 O O . TRP A 1 464 ? -4.813 -21.896 31.876 1.00 88.38 464 TRP A O 1
ATOM 3409 N N . SER A 1 465 ? -3.684 -19.983 32.097 1.00 85.62 465 SER A N 1
ATOM 3410 C CA . SER A 1 465 ? -4.879 -19.152 31.931 1.00 85.62 465 SER A CA 1
ATOM 3411 C C . SER A 1 465 ? -5.408 -19.272 30.498 1.00 85.62 465 SER A C 1
ATOM 3413 O O . SER A 1 465 ? -4.640 -19.493 29.560 1.00 85.62 465 SER A O 1
ATOM 3415 N N . ALA A 1 466 ? -6.716 -19.080 30.295 1.00 73.19 466 ALA A N 1
ATOM 3416 C CA . ALA A 1 466 ? -7.307 -19.075 28.950 1.00 73.19 466 ALA A CA 1
ATOM 3417 C C . ALA A 1 466 ? -6.591 -18.076 28.017 1.00 73.19 466 ALA A C 1
ATOM 3419 O O . ALA A 1 466 ? -6.334 -18.365 26.850 1.00 73.19 466 ALA A O 1
ATOM 3420 N N . ARG A 1 467 ? -6.175 -16.934 28.579 1.00 77.56 467 ARG A N 1
ATOM 3421 C CA . ARG A 1 467 ? -5.357 -15.922 27.909 1.00 77.56 467 ARG A CA 1
ATOM 3422 C C . ARG A 1 467 ? -3.979 -16.452 27.509 1.00 77.56 467 ARG A C 1
ATOM 3424 O O . ARG A 1 467 ? -3.579 -16.247 26.368 1.00 77.56 467 ARG A O 1
ATOM 3431 N N . LEU A 1 468 ? -3.252 -17.116 28.410 1.00 79.50 468 LEU A N 1
ATOM 3432 C CA . LEU A 1 468 ? -1.921 -17.636 28.088 1.00 79.50 468 LEU A CA 1
ATOM 3433 C C . LEU A 1 468 ? -1.997 -18.807 27.100 1.00 79.50 468 LEU A C 1
ATOM 3435 O O . LEU A 1 468 ? -1.181 -18.863 26.190 1.00 79.50 468 LEU A O 1
ATOM 3439 N N . ASN A 1 469 ? -3.006 -19.680 27.207 1.00 77.12 469 ASN A N 1
ATOM 3440 C CA . ASN A 1 469 ? -3.265 -20.737 26.220 1.00 77.12 469 ASN A CA 1
ATOM 3441 C C . ASN A 1 469 ? -3.463 -20.175 24.803 1.00 77.12 469 ASN A C 1
ATOM 3443 O O . ASN A 1 469 ? -2.975 -20.759 23.839 1.00 77.12 469 ASN A O 1
ATOM 3447 N N . ALA A 1 470 ? -4.144 -19.033 24.679 1.00 65.88 470 ALA A N 1
ATOM 3448 C CA . ALA A 1 470 ? -4.360 -18.370 23.396 1.00 65.88 470 ALA A CA 1
ATOM 3449 C C . ALA A 1 470 ? -3.113 -17.634 22.866 1.00 65.88 470 ALA A C 1
ATOM 3451 O O . ALA A 1 470 ? -2.9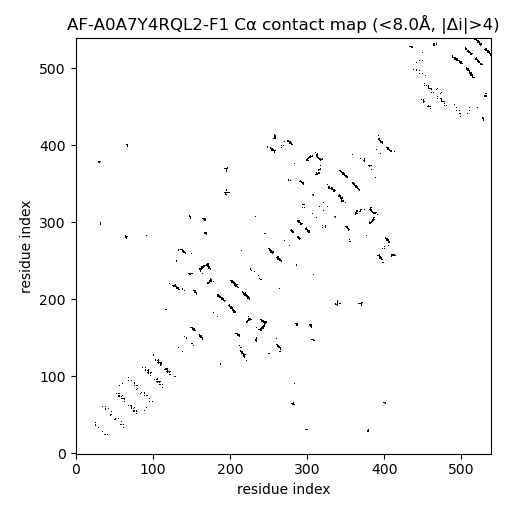72 -17.463 21.659 1.00 65.88 470 ALA A O 1
ATOM 3452 N N . GLN A 1 471 ? -2.224 -17.173 23.753 1.00 64.94 471 GLN A N 1
ATOM 3453 C CA . GLN A 1 471 ? -1.057 -16.353 23.397 1.00 64.94 471 GLN A CA 1
ATOM 3454 C C . GLN A 1 471 ? 0.218 -17.165 23.170 1.00 64.94 471 GLN A C 1
ATOM 3456 O O . GLN A 1 471 ? 1.026 -16.811 22.317 1.00 64.94 471 GLN A O 1
ATOM 3461 N N . VAL A 1 472 ? 0.409 -18.221 23.958 1.00 68.56 472 VAL A N 1
ATOM 3462 C CA . VAL A 1 472 ? 1.574 -19.105 23.919 1.00 68.56 472 VAL A CA 1
ATOM 3463 C C . VAL A 1 472 ? 1.068 -20.541 24.101 1.00 68.56 472 VAL A C 1
ATOM 3465 O O . VAL A 1 472 ? 1.143 -21.090 25.208 1.00 68.56 472 VAL A O 1
ATOM 3468 N N . PRO A 1 473 ? 0.491 -21.151 23.047 1.00 73.75 473 PRO A N 1
ATOM 3469 C CA . PRO A 1 473 ? -0.047 -22.499 23.133 1.00 73.75 473 PRO A CA 1
ATOM 3470 C C . PRO A 1 473 ? 1.057 -23.497 23.510 1.00 73.75 473 PRO A C 1
ATOM 3472 O O . PRO A 1 473 ? 2.223 -23.294 23.153 1.00 73.75 473 PRO A O 1
ATOM 3475 N N . PRO A 1 474 ? 0.725 -24.612 24.180 1.00 72.75 474 PRO A N 1
ATOM 3476 C CA . PRO A 1 474 ? 1.743 -25.531 24.676 1.00 72.75 474 PRO A CA 1
ATOM 3477 C C . PRO A 1 474 ? 2.713 -26.090 23.626 1.00 72.75 474 PRO A C 1
ATOM 3479 O O . PRO A 1 474 ? 3.881 -26.311 23.931 1.00 72.75 474 PRO A O 1
ATOM 3482 N N . ALA A 1 475 ? 2.281 -26.232 22.369 1.00 68.88 475 ALA A N 1
ATOM 3483 C CA . ALA A 1 475 ? 3.155 -26.616 21.256 1.00 68.88 475 ALA A CA 1
ATOM 3484 C C . ALA A 1 475 ? 4.279 -25.591 20.986 1.00 68.88 475 ALA A C 1
ATOM 3486 O O . ALA A 1 475 ? 5.406 -25.959 20.648 1.00 68.88 475 ALA A O 1
ATOM 3487 N N . GLN A 1 476 ? 4.001 -24.298 21.183 1.00 76.25 476 GLN A N 1
ATOM 3488 C CA . GLN A 1 476 ? 4.998 -23.237 21.058 1.00 76.25 476 GLN A CA 1
ATOM 3489 C C . GLN A 1 476 ? 5.991 -23.276 22.225 1.00 76.25 476 GLN A C 1
ATOM 3491 O O . GLN A 1 476 ? 7.193 -23.141 22.003 1.00 76.25 476 GLN A O 1
ATOM 3496 N N . VAL A 1 477 ? 5.508 -23.536 23.447 1.00 82.19 477 VAL A N 1
ATOM 3497 C CA . VAL A 1 477 ? 6.372 -23.751 24.620 1.00 82.19 477 VAL A CA 1
ATOM 3498 C C . VAL A 1 477 ? 7.297 -24.951 24.396 1.00 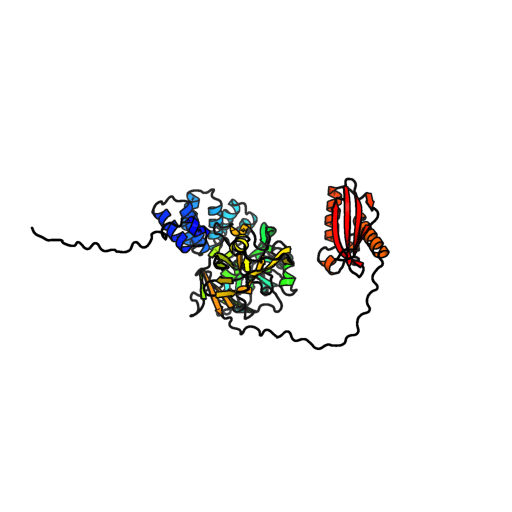82.19 477 VAL A C 1
ATOM 3500 O O . VAL A 1 477 ? 8.492 -24.858 24.672 1.00 82.19 477 VAL A O 1
ATOM 3503 N N . GLY A 1 478 ? 6.767 -26.041 23.834 1.00 82.44 478 GLY A N 1
ATOM 3504 C CA . GLY A 1 478 ? 7.547 -27.218 23.455 1.00 82.44 478 GLY A CA 1
ATOM 3505 C C . GLY A 1 478 ? 8.635 -26.908 22.432 1.00 82.44 478 GLY A C 1
ATOM 3506 O O . GLY A 1 478 ? 9.787 -27.262 22.644 1.00 82.44 478 GLY A O 1
ATOM 3507 N N . THR A 1 479 ? 8.310 -26.136 21.392 1.00 78.81 479 THR A N 1
ATOM 3508 C CA . THR A 1 479 ? 9.292 -25.696 20.383 1.00 78.81 479 THR A CA 1
ATOM 3509 C C . THR A 1 479 ? 10.436 -24.892 21.012 1.00 78.81 479 THR A C 1
ATOM 3511 O O . THR A 1 479 ? 11.605 -25.112 20.695 1.00 78.81 479 THR A O 1
ATOM 3514 N N . THR A 1 480 ? 10.124 -23.969 21.930 1.00 81.56 480 THR A N 1
ATOM 3515 C CA . THR A 1 480 ? 11.145 -23.199 22.658 1.00 81.56 480 THR A CA 1
ATOM 3516 C C . THR A 1 480 ? 12.000 -24.095 23.554 1.00 81.56 480 THR A C 1
ATOM 3518 O O . THR A 1 480 ? 13.221 -23.943 23.584 1.00 81.56 480 THR A O 1
ATOM 3521 N N . TRP A 1 481 ? 11.385 -25.051 24.252 1.00 90.62 481 TRP A N 1
ATOM 3522 C CA . TRP A 1 481 ? 12.090 -25.980 25.132 1.00 90.62 481 TRP A CA 1
ATOM 3523 C C . TRP A 1 481 ? 13.000 -26.948 24.367 1.00 90.62 481 TRP A C 1
ATOM 3525 O O . TRP A 1 481 ? 14.156 -27.128 24.741 1.00 90.62 481 TRP A O 1
ATOM 3535 N N . ASP A 1 482 ? 12.527 -27.524 23.263 1.00 85.31 482 ASP A N 1
ATOM 3536 C CA . ASP A 1 482 ? 13.339 -28.380 22.395 1.00 85.31 482 ASP A CA 1
ATOM 3537 C C . ASP A 1 482 ? 14.506 -27.601 21.772 1.00 85.31 482 ASP A C 1
ATOM 3539 O O . ASP A 1 482 ? 15.626 -28.111 21.703 1.00 85.31 482 ASP A O 1
ATOM 3543 N N . GLY A 1 483 ? 14.288 -26.332 21.408 1.00 82.50 483 GLY A N 1
ATOM 3544 C CA . GLY A 1 483 ? 15.360 -25.429 20.990 1.00 82.50 483 GLY A CA 1
ATOM 3545 C C . GLY A 1 483 ? 16.437 -25.244 22.067 1.00 82.50 483 GLY A C 1
ATOM 3546 O O . GLY A 1 483 ? 17.630 -25.277 21.756 1.00 82.50 483 GLY A O 1
ATOM 3547 N N . LEU A 1 484 ? 16.044 -25.120 23.341 1.00 84.50 484 LEU A N 1
ATOM 3548 C CA . LEU A 1 484 ? 16.989 -25.075 24.463 1.00 84.50 484 LEU A CA 1
ATOM 3549 C C . LEU A 1 484 ? 17.744 -26.399 24.620 1.00 84.50 484 LEU A C 1
ATOM 3551 O O . LEU A 1 484 ? 18.959 -26.373 24.791 1.00 84.50 484 LEU A O 1
ATOM 3555 N N . ILE A 1 485 ? 17.072 -27.548 24.494 1.00 87.75 485 ILE A N 1
ATOM 3556 C CA . ILE A 1 485 ? 17.732 -28.864 24.551 1.00 87.75 485 ILE A CA 1
ATOM 3557 C C . ILE A 1 485 ? 18.807 -28.988 23.464 1.00 87.75 485 ILE A C 1
ATOM 3559 O O . ILE A 1 485 ? 19.913 -29.460 23.734 1.00 87.75 485 ILE A O 1
ATOM 3563 N N . LEU A 1 486 ? 18.518 -28.531 22.243 1.00 78.56 486 LEU A N 1
ATOM 3564 C CA . LEU A 1 486 ? 19.496 -28.522 21.152 1.00 78.56 486 LEU A CA 1
ATOM 3565 C C . LEU A 1 486 ? 20.693 -27.615 21.477 1.00 78.56 486 LEU A C 1
ATOM 3567 O O . LEU A 1 486 ? 21.845 -28.011 21.286 1.00 78.56 486 LEU A O 1
ATOM 3571 N N . ALA A 1 487 ? 20.435 -26.425 22.022 1.00 81.38 487 ALA A N 1
ATOM 3572 C CA . ALA A 1 487 ? 21.471 -25.442 22.323 1.00 81.38 487 ALA A CA 1
ATOM 3573 C C . ALA A 1 487 ? 22.366 -25.851 23.507 1.00 81.38 487 ALA A C 1
ATOM 3575 O O . ALA A 1 487 ? 23.596 -25.809 23.404 1.00 81.38 487 ALA A O 1
ATOM 3576 N N . VAL A 1 488 ? 21.785 -26.292 24.626 1.00 85.50 488 VAL A N 1
ATOM 3577 C CA . VAL A 1 488 ? 22.505 -26.494 25.901 1.00 85.50 488 VAL A CA 1
ATOM 3578 C C . VAL A 1 488 ? 22.520 -27.946 26.404 1.00 85.50 488 VAL A C 1
ATOM 3580 O O . VAL A 1 488 ? 23.069 -28.224 27.470 1.00 85.50 488 VAL A O 1
ATOM 3583 N N . GLY A 1 489 ? 22.014 -28.892 25.610 1.00 89.00 489 GLY A N 1
ATOM 3584 C CA . GLY A 1 489 ? 21.963 -30.326 25.922 1.00 89.00 489 GLY A CA 1
ATOM 3585 C C . GLY A 1 489 ? 20.714 -30.711 26.714 1.00 89.00 489 GLY A C 1
ATOM 3586 O O . GLY A 1 489 ? 19.880 -29.864 26.984 1.00 89.00 489 GLY A O 1
ATOM 3587 N N . ALA A 1 490 ? 20.546 -31.987 27.073 1.00 88.38 490 ALA A N 1
ATOM 3588 C CA . ALA A 1 490 ? 19.352 -32.441 27.797 1.00 88.38 490 ALA A CA 1
ATOM 3589 C C . ALA A 1 490 ? 19.298 -31.896 29.245 1.00 88.38 490 ALA A C 1
ATOM 3591 O O . ALA A 1 490 ? 20.355 -31.714 29.861 1.00 88.38 490 ALA A O 1
ATOM 3592 N N . PRO A 1 491 ? 18.097 -31.644 29.803 1.00 94.44 491 PRO A N 1
ATOM 3593 C CA . PRO A 1 491 ? 17.932 -31.304 31.213 1.00 94.44 491 PRO A CA 1
ATOM 3594 C C . PRO A 1 491 ? 18.334 -32.495 32.093 1.00 94.44 491 PRO A C 1
ATOM 3596 O O . PRO A 1 491 ? 17.897 -33.620 31.859 1.00 94.44 491 PRO A O 1
ATOM 3599 N N . THR A 1 492 ? 19.158 -32.248 33.106 1.00 92.50 492 THR A N 1
ATOM 3600 C CA . THR A 1 492 ? 19.698 -33.268 34.016 1.00 92.50 492 THR A CA 1
ATOM 3601 C C . THR A 1 492 ? 19.092 -33.189 35.414 1.00 92.50 492 THR A C 1
ATOM 3603 O O . THR A 1 492 ? 18.945 -34.217 36.067 1.00 92.50 492 THR A O 1
ATOM 3606 N N . GLU A 1 493 ? 18.694 -32.000 35.875 1.00 94.94 493 GLU A N 1
ATOM 3607 C CA . GLU A 1 493 ? 18.205 -31.801 37.244 1.00 94.94 493 GLU A CA 1
ATOM 3608 C C . GLU A 1 493 ? 17.217 -30.625 37.329 1.00 94.94 493 GLU A C 1
ATOM 3610 O O . GLU A 1 493 ? 17.468 -29.555 36.776 1.00 94.94 493 GLU A O 1
ATOM 3615 N N . ILE A 1 494 ? 16.100 -30.799 38.049 1.00 95.12 494 ILE A N 1
ATOM 3616 C CA . ILE A 1 494 ? 15.179 -29.706 38.412 1.00 95.12 494 ILE A CA 1
ATOM 3617 C C . ILE A 1 494 ? 15.478 -29.305 39.858 1.00 95.12 494 ILE A C 1
ATOM 3619 O O . ILE A 1 494 ? 15.183 -30.061 40.787 1.00 95.12 494 ILE A O 1
ATOM 3623 N N . GLN A 1 495 ? 16.035 -28.112 40.050 1.00 93.62 495 GLN A N 1
ATOM 3624 C CA . GLN A 1 495 ? 16.439 -27.612 41.363 1.00 93.62 495 GLN A CA 1
ATOM 3625 C C . GLN A 1 495 ? 15.241 -27.088 42.169 1.00 93.62 495 GLN A C 1
ATOM 3627 O O . GLN A 1 495 ? 14.097 -27.071 41.704 1.00 93.62 495 GLN A O 1
ATOM 3632 N N . THR A 1 496 ? 15.489 -26.697 43.420 1.00 92.62 496 THR A N 1
ATOM 3633 C CA . THR A 1 496 ? 14.452 -26.215 44.339 1.00 92.62 496 THR A CA 1
ATOM 3634 C C . THR A 1 496 ? 13.801 -24.924 43.824 1.00 92.62 496 THR A C 1
ATOM 3636 O O . THR A 1 496 ? 14.509 -23.939 43.611 1.00 92.62 496 THR A O 1
ATOM 3639 N N . PRO A 1 497 ? 12.467 -24.902 43.623 1.00 95.50 497 PRO A N 1
ATOM 3640 C CA . PRO A 1 497 ? 11.738 -23.690 43.289 1.00 95.50 497 PRO A CA 1
ATOM 3641 C C . PRO A 1 497 ? 11.871 -22.626 44.375 1.00 95.50 497 PRO A C 1
ATOM 3643 O O . PRO A 1 497 ? 11.805 -22.936 45.563 1.00 95.50 497 PRO A O 1
ATOM 3646 N N . VAL A 1 498 ? 11.968 -21.369 43.958 1.00 92.38 498 VAL A N 1
ATOM 3647 C CA . VAL A 1 498 ? 11.962 -20.205 44.843 1.00 92.38 498 VAL A CA 1
ATOM 3648 C C . VAL A 1 498 ? 10.736 -19.364 44.512 1.00 92.38 498 VAL A C 1
ATOM 3650 O O . VAL A 1 498 ? 10.586 -18.903 43.378 1.00 92.38 498 VAL A O 1
ATOM 3653 N N . LEU A 1 499 ? 9.852 -19.191 45.494 1.00 90.44 499 LEU A N 1
ATOM 3654 C CA . LEU A 1 499 ? 8.706 -18.293 45.394 1.00 90.44 499 LEU A CA 1
ATOM 3655 C C . LEU A 1 499 ? 9.154 -16.856 45.679 1.00 90.44 499 LEU A C 1
ATOM 3657 O O . LEU A 1 499 ? 9.850 -16.593 46.658 1.00 90.44 499 LEU A O 1
ATOM 3661 N N . SER A 1 500 ? 8.717 -15.925 44.843 1.00 83.88 500 SER A N 1
ATOM 3662 C CA . SER A 1 500 ? 8.794 -14.491 45.080 1.00 83.88 500 SER A CA 1
ATOM 3663 C C . SER A 1 500 ? 7.437 -13.844 44.804 1.00 83.88 500 SER A C 1
ATOM 3665 O O . SER A 1 500 ? 6.705 -14.220 43.885 1.00 83.88 500 SER A O 1
ATOM 3667 N N . SER A 1 501 ? 7.083 -12.854 45.617 1.00 65.56 501 SER A N 1
ATOM 3668 C CA . SER A 1 501 ? 5.828 -12.110 45.484 1.00 65.56 501 SER A CA 1
ATOM 3669 C C . SER A 1 501 ? 6.117 -10.743 44.865 1.00 65.56 501 SER A C 1
ATOM 3671 O O . SER A 1 501 ? 6.966 -10.010 45.368 1.00 65.56 501 SER A O 1
ATOM 3673 N N . GLY A 1 502 ? 5.432 -10.396 43.770 1.00 55.34 502 GLY A N 1
ATOM 3674 C CA . GLY A 1 502 ? 5.552 -9.097 43.095 1.00 55.34 502 GLY A CA 1
ATOM 3675 C C . GLY A 1 502 ? 4.189 -8.462 42.796 1.00 55.34 502 GLY A C 1
ATOM 3676 O O . GLY A 1 502 ? 3.146 -9.083 42.978 1.00 55.34 502 GLY A O 1
ATOM 3677 N N . THR A 1 503 ? 4.180 -7.228 42.282 1.00 46.72 503 THR A N 1
ATOM 3678 C CA . THR A 1 503 ? 2.957 -6.441 41.989 1.00 46.72 503 THR A CA 1
ATOM 3679 C C . THR A 1 503 ? 2.050 -7.032 40.900 1.00 46.72 503 THR A C 1
ATOM 3681 O O . THR A 1 503 ? 0.929 -6.568 40.722 1.00 46.72 503 THR A O 1
ATOM 3684 N N . THR A 1 504 ? 2.512 -8.055 40.173 1.00 50.81 504 THR A N 1
ATOM 3685 C CA . THR A 1 504 ? 1.794 -8.714 39.063 1.00 50.81 504 THR A CA 1
ATOM 3686 C C . THR A 1 504 ? 1.295 -10.128 39.394 1.00 50.81 504 THR A C 1
ATOM 3688 O O . THR A 1 504 ? 0.724 -10.780 38.523 1.00 50.81 504 THR A O 1
ATOM 3691 N N . GLY A 1 505 ? 1.496 -10.606 40.630 1.00 68.19 505 GLY A N 1
ATOM 3692 C CA . GLY A 1 505 ? 1.120 -11.952 41.078 1.00 68.19 505 GLY A CA 1
ATOM 3693 C C . GLY A 1 505 ? 2.268 -12.706 41.758 1.00 68.19 505 GLY A C 1
ATOM 3694 O O . GLY A 1 505 ? 3.351 -12.160 41.988 1.00 68.19 505 GLY A O 1
ATOM 3695 N N . ARG A 1 506 ? 2.030 -13.983 42.080 1.00 86.25 506 ARG A N 1
ATOM 3696 C CA . ARG A 1 506 ? 3.046 -14.882 42.656 1.00 86.25 506 ARG A CA 1
ATOM 3697 C C . ARG A 1 506 ? 3.937 -15.425 41.546 1.00 86.25 506 ARG A C 1
ATOM 3699 O O . ARG A 1 506 ? 3.428 -15.988 40.579 1.00 86.25 506 ARG A O 1
ATOM 3706 N N . GLN A 1 507 ? 5.249 -15.268 41.677 1.00 91.81 507 GLN A N 1
ATOM 3707 C CA . GLN A 1 507 ? 6.225 -15.784 40.724 1.00 91.81 507 GLN A CA 1
ATOM 3708 C C . GLN A 1 507 ? 7.021 -16.918 41.353 1.00 91.81 507 GLN A C 1
ATOM 3710 O O . GLN A 1 507 ? 7.564 -16.778 42.441 1.00 91.81 507 GLN A O 1
ATOM 3715 N N . VAL A 1 508 ? 7.124 -18.045 40.659 1.00 93.56 508 VAL A N 1
ATOM 3716 C CA . VAL A 1 508 ? 7.986 -19.146 41.082 1.00 93.56 508 VAL A CA 1
ATOM 3717 C C . VAL A 1 508 ? 9.097 -19.311 40.065 1.00 93.56 508 VAL A C 1
ATOM 3719 O O . VAL A 1 508 ? 8.843 -19.605 38.896 1.00 93.56 508 VAL A O 1
ATOM 3722 N N . LYS A 1 509 ? 10.335 -19.133 40.518 1.00 95.50 509 LYS A N 1
ATOM 3723 C CA . LYS A 1 509 ? 11.540 -19.400 39.737 1.00 95.50 509 LYS A CA 1
ATOM 3724 C C . LYS A 1 509 ? 11.996 -20.825 40.018 1.00 95.50 509 LYS A C 1
ATOM 3726 O O . LYS A 1 509 ? 12.312 -21.160 41.154 1.00 95.50 509 LYS A O 1
ATOM 3731 N N . VAL A 1 510 ? 12.055 -21.656 38.987 1.00 96.25 510 VAL A N 1
ATOM 3732 C CA . VAL A 1 510 ? 12.507 -23.047 39.057 1.00 96.25 510 VAL A CA 1
ATOM 3733 C C . VAL A 1 510 ? 13.768 -23.184 38.205 1.00 96.25 510 VAL A C 1
ATOM 3735 O O . VAL A 1 510 ? 13.675 -23.219 36.975 1.00 96.25 510 VAL A O 1
ATOM 3738 N N . PRO A 1 511 ? 14.965 -23.221 38.809 1.00 96.44 511 PRO A N 1
ATOM 3739 C CA . PRO A 1 511 ? 16.183 -23.467 38.053 1.00 96.44 511 PRO A CA 1
ATOM 3740 C C . PRO A 1 511 ? 16.229 -24.915 37.552 1.00 96.44 511 PRO A C 1
ATOM 3742 O O . PRO A 1 511 ? 15.943 -25.859 38.290 1.00 96.44 511 PRO A O 1
ATOM 3745 N N . VAL A 1 512 ? 16.602 -25.094 36.290 1.00 96.19 512 VAL A N 1
ATOM 3746 C CA . VAL A 1 512 ? 16.767 -26.398 35.648 1.00 96.19 512 VAL A CA 1
ATOM 3747 C C . VAL A 1 512 ? 18.186 -26.485 35.119 1.00 96.19 512 VAL A C 1
ATOM 3749 O O . VAL A 1 512 ? 18.595 -25.676 34.285 1.00 96.19 512 VAL A O 1
ATOM 3752 N N . LYS A 1 513 ? 18.943 -27.462 35.611 1.00 95.75 513 LYS A N 1
ATOM 3753 C CA . LYS A 1 513 ? 20.280 -27.767 35.117 1.00 95.75 513 LYS A CA 1
ATOM 3754 C C . LYS A 1 513 ? 20.148 -28.566 33.828 1.00 95.75 513 LYS A C 1
ATOM 3756 O O . LYS A 1 513 ? 19.458 -29.582 33.785 1.00 95.75 513 LYS A O 1
ATOM 3761 N N . PHE A 1 514 ? 20.815 -28.102 32.788 1.00 96.06 514 PHE A N 1
ATOM 3762 C CA . PHE A 1 514 ? 21.036 -28.798 31.528 1.00 96.06 514 PHE A CA 1
ATOM 3763 C C . PHE A 1 514 ? 22.496 -29.251 31.459 1.00 96.06 514 PHE A C 1
ATOM 3765 O O . PHE A 1 514 ? 23.322 -28.866 32.289 1.00 96.06 514 PHE A O 1
ATOM 3772 N N . ALA A 1 515 ? 22.839 -30.067 30.462 1.00 89.31 515 ALA A N 1
ATOM 3773 C CA . ALA A 1 515 ? 24.200 -30.582 30.308 1.00 89.31 515 ALA A CA 1
ATOM 3774 C C . ALA A 1 515 ? 25.278 -29.477 30.234 1.00 89.31 515 ALA A C 1
ATOM 3776 O O . ALA A 1 515 ? 26.401 -29.703 30.678 1.00 89.31 515 ALA A O 1
ATOM 3777 N N . ARG A 1 516 ? 24.953 -28.299 29.675 1.00 89.06 516 ARG A N 1
ATOM 3778 C CA . ARG A 1 516 ? 25.915 -27.203 29.437 1.00 89.06 516 ARG A CA 1
ATOM 3779 C C . ARG A 1 516 ? 25.533 -25.847 30.045 1.00 89.06 516 ARG A C 1
ATOM 3781 O O . ARG A 1 516 ? 26.294 -24.900 29.892 1.00 89.06 516 ARG A O 1
ATOM 3788 N N . ALA A 1 517 ? 24.376 -25.724 30.694 1.00 91.75 517 ALA A N 1
ATOM 3789 C CA . ALA A 1 517 ? 23.918 -24.469 31.299 1.00 91.75 517 ALA A CA 1
ATOM 3790 C C . ALA A 1 517 ? 22.857 -24.726 32.375 1.00 91.75 517 ALA A C 1
ATOM 3792 O O . ALA A 1 517 ? 22.249 -25.792 32.397 1.00 91.75 517 ALA A O 1
ATOM 3793 N N . THR A 1 518 ? 22.571 -23.732 33.210 1.00 92.25 518 THR A N 1
ATOM 3794 C CA . THR A 1 518 ? 21.375 -23.724 34.062 1.00 92.25 518 THR A CA 1
ATOM 3795 C C . THR A 1 518 ? 20.418 -22.655 33.546 1.00 92.25 518 THR A C 1
ATOM 3797 O O . THR A 1 518 ? 20.823 -21.525 33.276 1.00 92.25 518 THR A O 1
ATOM 3800 N N . ILE A 1 519 ? 19.150 -23.021 33.364 1.00 94.12 519 ILE A N 1
ATOM 3801 C CA . ILE A 1 519 ? 18.091 -22.122 32.897 1.00 94.12 519 ILE A CA 1
ATOM 3802 C C . ILE A 1 519 ? 17.075 -21.951 34.021 1.00 94.12 519 ILE A C 1
ATOM 3804 O O . ILE A 1 519 ? 16.516 -22.921 34.527 1.00 94.12 519 ILE A O 1
ATOM 3808 N N . ALA A 1 520 ? 16.802 -20.712 34.401 1.00 93.25 520 ALA A N 1
ATOM 3809 C CA . ALA A 1 520 ? 15.694 -20.362 35.266 1.00 93.25 520 ALA A CA 1
ATOM 3810 C C . ALA A 1 520 ? 14.386 -20.355 34.480 1.00 93.25 520 ALA A C 1
ATOM 3812 O O . ALA A 1 520 ? 14.200 -19.524 33.590 1.00 93.25 520 ALA A O 1
ATOM 3813 N N . VAL A 1 521 ? 13.468 -21.243 34.855 1.00 95.31 521 VAL A N 1
ATOM 3814 C CA . VAL A 1 521 ? 12.081 -21.206 34.396 1.00 95.31 521 VAL A CA 1
ATOM 3815 C C . VAL A 1 521 ? 11.264 -20.408 35.403 1.00 95.31 521 VAL A C 1
ATOM 3817 O O . VAL A 1 521 ? 11.032 -20.865 36.520 1.00 95.31 521 VAL A O 1
ATOM 3820 N N . THR A 1 522 ? 10.834 -19.211 35.024 1.00 94.44 522 THR A N 1
ATOM 3821 C CA . THR A 1 522 ? 10.008 -18.345 35.871 1.00 94.44 522 THR A CA 1
ATOM 3822 C C . THR A 1 522 ? 8.555 -18.434 35.427 1.00 94.44 522 THR A C 1
ATOM 3824 O O . THR A 1 522 ? 8.233 -18.129 34.278 1.00 94.44 522 THR A O 1
ATOM 3827 N N . LEU A 1 523 ? 7.682 -18.847 36.345 1.00 93.94 523 LEU A N 1
ATOM 3828 C CA . LEU A 1 523 ? 6.239 -18.970 36.147 1.00 93.94 523 LEU A CA 1
ATOM 3829 C C . LEU A 1 523 ? 5.514 -17.915 36.979 1.00 93.94 523 LEU A C 1
ATOM 3831 O O . LEU A 1 523 ? 5.712 -17.852 38.191 1.00 93.94 523 LEU A O 1
ATOM 3835 N N . THR A 1 524 ? 4.653 -17.125 36.345 1.00 91.69 524 THR A N 1
ATOM 3836 C CA . THR A 1 524 ? 3.801 -16.139 37.024 1.00 91.69 524 THR A CA 1
ATOM 3837 C C . THR A 1 524 ? 2.385 -16.682 37.133 1.00 91.69 524 THR A C 1
ATOM 3839 O O . THR A 1 524 ? 1.801 -17.056 36.115 1.00 91.69 524 THR A O 1
ATOM 3842 N N . PHE A 1 525 ? 1.831 -16.694 38.344 1.00 88.94 525 PHE A N 1
ATOM 3843 C CA . PHE A 1 525 ? 0.500 -17.212 38.651 1.00 88.94 525 PHE A CA 1
ATOM 3844 C C . PHE A 1 525 ? -0.491 -16.095 38.991 1.00 88.94 525 PHE A C 1
ATOM 3846 O O . PHE A 1 525 ? -0.138 -15.128 39.672 1.00 88.94 525 PHE A O 1
ATOM 3853 N N . ASP A 1 526 ? -1.740 -16.262 38.555 1.00 84.44 526 ASP A N 1
ATOM 3854 C CA . ASP A 1 526 ? -2.874 -15.459 39.019 1.00 84.44 526 ASP A CA 1
ATOM 3855 C C . ASP A 1 526 ? -3.419 -15.940 40.384 1.00 84.44 526 ASP A C 1
ATOM 3857 O O . ASP A 1 526 ? -2.899 -16.876 41.003 1.00 84.44 526 ASP A O 1
ATOM 3861 N N . GLY A 1 527 ? -4.468 -15.274 40.883 1.00 76.50 527 GLY A N 1
ATOM 3862 C CA . GLY A 1 527 ? -5.110 -15.603 42.162 1.00 76.50 527 GLY A CA 1
ATOM 3863 C C . GLY A 1 527 ? -5.754 -16.996 42.208 1.00 76.50 527 GLY A C 1
ATOM 3864 O O . GLY A 1 527 ? -5.857 -17.580 43.285 1.00 76.50 527 GLY A O 1
ATOM 3865 N N . GLU A 1 528 ? -6.107 -17.560 41.049 1.00 78.06 528 GLU A N 1
ATOM 3866 C CA . GLU A 1 528 ? -6.665 -18.912 40.898 1.00 78.06 528 GLU A CA 1
ATOM 3867 C C . GLU A 1 528 ? -5.569 -19.983 40.739 1.00 78.06 528 GLU A C 1
ATOM 3869 O O . GLU A 1 528 ? -5.852 -21.182 40.673 1.00 78.06 528 GLU A O 1
ATOM 3874 N N . GLY A 1 529 ? -4.298 -19.571 40.674 1.00 81.62 529 GLY A N 1
ATOM 3875 C CA . GLY A 1 529 ? -3.169 -20.475 40.502 1.00 81.62 529 GLY A CA 1
ATOM 3876 C C . GLY A 1 529 ? -3.011 -21.011 39.080 1.00 81.62 529 GLY A C 1
ATOM 3877 O O . GLY A 1 529 ? -2.470 -22.113 38.898 1.00 81.62 529 GLY A O 1
ATOM 3878 N N . ARG A 1 530 ? -3.472 -20.259 38.073 1.00 89.44 530 ARG A N 1
ATOM 3879 C CA . ARG A 1 530 ? -3.170 -20.502 36.657 1.00 89.44 530 ARG A CA 1
ATOM 3880 C C . ARG A 1 530 ? -1.977 -19.665 36.215 1.00 89.44 530 ARG A C 1
ATOM 3882 O O . ARG A 1 530 ? -1.763 -18.551 36.686 1.00 89.44 530 ARG A O 1
ATOM 3889 N N . VAL A 1 531 ? -1.200 -20.197 35.277 1.00 90.00 531 VAL A N 1
ATOM 3890 C CA . VAL A 1 531 ? -0.042 -19.502 34.716 1.00 90.00 531 VAL A CA 1
ATOM 3891 C C . VAL A 1 531 ? -0.513 -18.411 33.755 1.00 90.00 531 VAL A C 1
ATOM 3893 O O . VAL A 1 531 ? -1.252 -18.659 32.797 1.00 90.00 531 VAL A O 1
ATOM 3896 N N . ILE A 1 532 ? -0.062 -17.190 34.004 1.00 87.81 532 ILE A N 1
ATOM 3897 C CA . ILE A 1 532 ? -0.307 -16.002 33.177 1.00 87.81 532 ILE A CA 1
ATOM 3898 C C . ILE A 1 532 ? 0.967 -15.491 32.499 1.00 87.81 532 ILE A C 1
ATOM 3900 O O . ILE A 1 532 ? 0.891 -14.651 31.606 1.00 87.81 532 ILE A O 1
ATOM 3904 N N . GLY A 1 533 ? 2.132 -16.020 32.883 1.00 85.12 533 GLY A N 1
ATOM 3905 C CA . GLY A 1 533 ? 3.411 -15.719 32.252 1.00 85.12 533 GLY A CA 1
ATOM 3906 C C . GLY A 1 533 ? 4.430 -16.838 32.447 1.00 85.12 533 GLY A C 1
ATOM 3907 O O . GLY A 1 533 ? 4.444 -17.502 33.481 1.00 85.12 533 GLY A O 1
ATOM 3908 N N . LEU A 1 534 ? 5.282 -17.027 31.442 1.00 90.50 534 LEU A N 1
ATOM 3909 C CA . LEU A 1 534 ? 6.384 -17.985 31.427 1.00 90.50 534 LEU A CA 1
ATOM 3910 C C . LEU A 1 534 ? 7.614 -17.298 30.828 1.00 90.50 534 LEU A C 1
ATOM 3912 O O . LEU A 1 534 ? 7.530 -16.719 29.745 1.00 90.50 534 LEU A O 1
ATOM 3916 N N . ALA A 1 535 ? 8.754 -17.395 31.505 1.00 87.56 535 ALA A N 1
ATOM 3917 C CA . ALA A 1 535 ? 10.046 -16.956 30.992 1.00 87.56 535 ALA A CA 1
ATOM 3918 C C . ALA A 1 535 ? 11.109 -18.031 31.237 1.00 87.56 535 ALA A C 1
ATOM 3920 O O . ALA A 1 535 ? 11.074 -18.725 32.251 1.00 87.56 535 ALA A O 1
ATOM 3921 N N . MET A 1 536 ? 12.056 -18.161 30.310 1.00 90.50 536 MET A N 1
ATOM 3922 C CA . MET A 1 536 ? 13.191 -19.079 30.408 1.00 90.50 536 MET A CA 1
ATOM 3923 C C . MET A 1 536 ? 14.461 -18.284 30.132 1.00 90.50 536 MET A C 1
ATOM 3925 O O . MET A 1 536 ? 14.604 -17.716 29.049 1.00 90.50 536 MET A O 1
ATOM 3929 N N . GLN A 1 537 ? 15.349 -18.185 31.116 1.00 84.75 537 GLN A N 1
ATOM 3930 C CA . GLN A 1 537 ? 16.552 -17.354 31.025 1.00 84.75 537 GLN A CA 1
ATOM 3931 C C . GLN A 1 537 ? 17.753 -18.085 31.627 1.00 84.75 537 GLN A C 1
ATOM 3933 O O . GLN A 1 537 ? 17.572 -18.780 32.626 1.00 84.75 537 GLN A O 1
ATOM 3938 N N . PRO A 1 538 ? 18.969 -17.941 31.075 1.00 82.75 538 PRO A N 1
ATOM 3939 C CA . PRO A 1 538 ? 20.177 -18.415 31.745 1.00 82.75 538 PRO A CA 1
ATOM 3940 C C . PRO A 1 538 ? 20.283 -17.819 33.154 1.00 82.75 538 PRO A C 1
ATOM 3942 O O . PRO A 1 538 ? 19.977 -16.639 33.341 1.00 82.75 538 PRO A O 1
ATOM 3945 N N . THR A 1 539 ? 20.654 -18.642 34.135 1.00 73.69 539 THR A N 1
ATOM 3946 C CA . THR A 1 539 ? 20.958 -18.182 35.503 1.00 73.69 539 THR A CA 1
ATOM 3947 C C . THR A 1 539 ? 22.368 -17.666 35.637 1.00 73.69 539 THR A C 1
ATOM 3949 O O . THR A 1 539 ? 23.264 -18.333 35.069 1.00 73.69 539 THR A O 1
#

Sequence (539 aa):
MRGLVLPFFLVSLCGLRTSAAQSADAESLFVRGDFAAARTAFERRLASNRSDAPARIRLGLLALWENRLDAAEAHLTAAHTADSANREVRNALAEVRYRQRRWAEAAQLNRGLGRGAMADKLADISAPLVATIEPARGARVPFAPGAVLPVLAAQVNGHAATLLLDTGAGETILDTAFARTIGARRYGVDSAVFAGGRRATYEHGSVDSLVVGGARLRGVPVLIQATSQYAPAAGGRRVDGIIGTGFLAQFRSTIDFGGSALVLAPRAPTPPSGAVVLPIWLLGDHFITLRAEAAGIPTLLVFDTGLAMPGGAFVPSEGIVKRSGAQVGSAAVSGIGGGGAVRVTPFQFQKLAIGPIERTDVLSLAGAFPAVLERRFGAEIGGLVSHGFFADRAVTLDFDAMRMIVEPSSAAPPSRAPAEAGPSANLPAPAVPQALSDDSVVARARAIVTLLRDKGYDRLSPYWSARLNAQVPPAQVGTTWDGLILAVGAPTEIQTPVLSSGTTGRQVKVPVKFARATIAVTLTFDGEGRVIGLAMQPT

Foldseek 3Di:
DDDDDDDDDDDDPDDPPDCPVPDPDLLNCVQFVVLVVSLVNLVVVCVVPVPPLVSLQSQLQSCVQQVVLVSNCVSLVVSCVVPVPPLSSLLSVLLSCVSVLVLQVNLVSCVVNVNQLSSQLSVPLPDGWDKDFPPQAWDKFFADPPALFGWTWKAFLNHIFIATEKLVDQFKEFEQVLCVVSVWAWRDKDWDQKWLRFIDIKTKTWTQWMGGGRMIIGSGTYIYDHDQLCCVNSNNDDHRIYHYQNSLQQFFWKCQLQRRIIITHHQDDDDDPPWDKFFWTQFRRRFTWGWKAFQNRIFIATETSPPSDRLAWWEFDPVSCVVNVPDFDDPWDWDAMPNGIWIWTWFFRAWMGGPPQIDGRHTYIYSGFNNCVCCVRSHGHGTYTHCSSLNQWMWTQNSPSNIIIIDGRPDDRPPPDDPPPDDDDDDPDDDDPQFDDPVRLQVLVLVLVVCLLVVVLVVLVVQADPVCCVVQNSVNVNVVSVVCCVVANHFDDWDRWDWDQDPQAIKIWIWTDHNHFIWTWIFGADRNRHTPDTDIGTD

Nearest PDB structures (foldseek):
  3r9a-assembly1_D  TM=8.083E-01  e=6.723E-02  Homo sapiens
  4uzy-assembly1_A  TM=7.506E-01  e=5.754E-02  Chlamydomonas reinhardtii
  6tka-assembly1_AAA  TM=6.824E-01  e=4.439E-02  Homo sapiens
  5lwv-assembly1_A  TM=6.118E-01  e=2.261E-02  Homo sapiens
  5lvv-assembly1_A  TM=7.396E-01  e=2.336E-01  Homo sapiens

Secondary structure (DSSP, 8-state):
------------------GGGS---HHHHHHTT-HHHHHHHHHHHHHH-TT-HHHHHHHHHHHHHTT-HHHHHHHHHHHHHH-TT-HHHHHHHHHHHHHTT-HHHHHHHHHHTT-HHHHHHHHH--S--EEEESSTT-EEEEPPTT-SS-EEEEEETTEEEEEEE-TT-SSEEE-HHHHHHTT-EEEEEEEEE-GGG-EEEEEEEEEEEEEETTEEEEEEEEEE---GGGTTTTTT----EEE-HHHHTTSEEEEETTTTEEEEE---S-PPTT-EEEEEEEETTTEEEEEEEETTEEEEEEE-TT---TT--EEE-HHHHHHHT----S--EEEEETTEEEEEEEEEEEEEEETTEEEEEEEEEES-S-GGGGTTTSS-EEEEE-TTTTTTEEEEEETTTTEEEEEE-SSPPPP------------PPPPPPPPPPHHHHHHHHHHHHHHHHTT-GGGGGGGB-HHHHHHS-HHHHHHHHHHHHHHH--EEEE---EEEEETTEEEEEEEEEESS-EEEEEEEE-TTS-EEEEEEEE-